Protein AF-0000000072270563 (afdb_homodimer)

Organism: Deinococcus radiodurans (strain ATCC 13939 / DSM 20539 / JCM 16871 / CCUG 27074 / LMG 4051 / NBRC 15346 / NCIMB 9279 / VKM B-1422 / R1) (NCBI:txid243230)

InterPro domains:
  IPR003777 XdhC- CoxI [PF02625] (24-86)
  IPR027051 XdhC Rossmann domain [PF13478] (177-319)
  IPR052698 Molybdenum Cofactor Utilization and Processing [PTHR30388] (13-334)

Foldseek 3Di:
DACQLVQLLVVLVVCVVVVLQPPQFKKKKFWCFWDDDQPQGGFIWIAGPPLDIGGDSDPPCLQSVVVNVVRVVCSVVVHKDKDKGAQADPVRVVVPRPGHTITIMIMHTDHSVPVQSVVVNVCLLVQFKWKWKAFDQQGDDIHIDGDDPPDDDWDWHWDDDHRRIIIITTGGGAQEEEEEDDDPLVQLLLVVCVVRTYAYEYKDQPVVCDDCVNRVSHSYYFYHHPPDAIDDDDDACRYEYEYPDPDLVNVLRVLVVCLVYNHQAAEYQDAPVVLVVSLVVNVVVPDDPVSSVRYDPPAFAPPPDDDSNVSSNRRVVVVCCRSVVHPPDDPVPDPPVDPDPPD/DACQLVQLLVVLVVCVVVVLQPALFKKKKFWCFWPDDQPQGGFIWIAGPPLDIGGDSDPPCLQSVVVNVVLVVCSVVVHKDKDKGAQADPVRVVVPRPDHTITIMIMHGGGSVPVQSVVVNVCLLVQFWWKWKAFDQQGDDIHIDGDDPPDDDWDWHWDDDHRRIIIITTGGGAQEEEEEDDDPLVQLLLVVCVVRTYAYEYKDQPVVCDDCVNRVSHSYYFYHHPPDAIDDDDDACRYEYEYPDPDLVNVLRVLVVCLVYNHQAAEYQDAPVVLVVSLVVNVVVPDDPVSSVRYDPVAFAPPPDDDSNVSSNRRVVVVCCRSVVHPPDDPVPDPPVDPDPPD

Nearest PDB structures (foldseek):
  2we8-assembly1_A-2  TM=6.459E-01  e=2.405E-20  Mycolicibacterium smegmatis MC2 155
  3on5-assembly1_A  TM=7.001E-01  e=2.405E-20  Halalkalibacterium halodurans
  2we8-assembly2_B-3  TM=6.460E-01  e=1.134E-19  Mycolicibacterium smegmatis MC2 155
  2we7-assembly2_B-2  TM=6.210E-01  e=6.029E-19  Mycolicibacterium smegmatis MC2 155
  3on5-assembly1_B  TM=6.889E-01  e=9.378E-18  Halalkalibacterium halodurans

pLDDT: mean 87.63, std 14.41, range [23.84, 98.81]

Secondary structure (DSSP, 8-state):
---HHHHHHHHHHHHHHTTTTSTT--EEEEEEEESS-GGGTT-EEEE-GGG-EEE-SSSS-TTHHHHHHHHHHHHHHT--EEEEEEEE-TTTTTTTB---EEEEEEEEE--TT-HHHHHHHHHHHTT--EEEEEETTTT---EEEEPPTT----EEEEE--GGG-EEEEEEPPPPEEEEE--STTHHHHHHHHHHTT-EEEEEES-GGG--TTT-TT-SEEEE--TTSPPP-----TTEEEEE---BHHHHHHHHHHHTTS--SEEEE---HHHHHHHHHHHHHTT--HHHHTTEESS-SB--S--SHHHHHHHHHHHHHHHHHT---SBGGG--TTS-----/---HHHHHHHHHHHHHHTTTT-TT--EEEEEEEESS-GGGTT-EEEE-GGG-EEE-SSSS-TTHHHHHHHHHHHHHHT--EEEEEEEE-TTTTTTTB---EEEEEEEEE--TT-HHHHHHHHHHHTT--EEEEEETTTT---EEEEPPTT----EEEEE--GGG-EEEEEEPPPPEEEEE--STTHHHHHHHHHHTT-EEEEEES-GGG--TTT-TT-SEEEE--TTSPPP-----TTEEEEE---BHHHHHHHHHHHTTS--SEEEE---HHHHHHHHHHHHHTT--HHHHTTEESS-SB--S--SHHHHHHHHHHHHHHHHHT---SBGGG--TTS-----

Radius of gyration: 26.5 Å; Cα contacts (8 Å, |Δi|>4): 1515; chains: 2; bounding box: 61×82×64 Å

Sequence (686 aa):
MDETLDDFLYTCAALSAEGADRAGELVLATLIDASGSGKALGRRAWFLPGGEIRGSVTLGGCADGKLRQVAEDVRRERRSQRVRVDLGSDEAYEFGMTCAGQAEVLLWPMSPADPVWQAAARRREAGEGMLLLTPLGRPGPTVLAPLPEGAGEQRVERVGSGEDEQLREVWPAPFRLLIVGSGPVARPLARLARTVGMRVALTDDHPERLTPERWPDVHTFYPVENGQELELPPLDERSAAVLLVHDYAHELSVLGRVLETPVPYIALLASRRRGGAVLRFLEDTGLDAAQLERVRTPAGLDLGMSSPAGIALSILSELVQVVQGGSAQPLAAHDWRRPAPTGMDETLDDFLYTCAALSAEGADRAGELVLATLIDASGSGKALGRRAWFLPGGEIRGSVTLGGCADGKLRQVAEDVRRERRSQRVRVDLGSDEAYEFGMTCAGQAEVLLWPMSPADPVWQAAARRREAGEGMLLLTPLGRPGPTVLAPLPEGAGEQRVERVGSGEDEQLREVWPAPFRLLIVGSGPVARPLARLARTVGMRVALTDDHPERLTPERWPDVHTFYPVENGQELELPPLDERSAAVLLVHDYAHELSVLGRVLETPVPYIALLASRRRGGAVLRFLEDTGLDAAQLERVRTPAGLDLGMSSPAGIALSILSELVQVVQGGSAQPLAAHDWRRPAPTG

Solvent-accessible surface area (backbone atoms only — not comparable to full-atom values): 35588 Å² total; per-residue (Å²): 107,59,35,64,65,57,53,50,43,50,48,24,51,50,39,37,72,69,53,61,42,58,84,61,52,26,23,38,36,32,24,69,40,51,56,75,70,62,83,52,46,67,26,42,23,39,39,40,76,93,64,48,67,52,70,47,53,51,74,55,55,81,52,48,68,63,50,46,54,52,41,52,50,22,37,74,67,66,41,65,50,78,44,79,43,74,40,26,47,76,64,34,46,77,72,41,41,60,43,61,35,45,33,31,35,40,36,36,56,40,51,53,66,35,66,56,52,52,52,50,45,52,35,50,74,71,53,40,31,32,30,41,39,30,37,58,42,52,73,53,74,64,42,75,43,83,40,63,85,91,51,71,70,70,42,56,44,71,43,74,55,68,66,60,17,24,42,39,34,39,40,44,45,56,30,32,37,39,34,34,28,81,38,69,37,38,59,47,30,33,46,51,40,40,58,35,23,33,42,30,33,43,24,35,42,54,44,90,69,69,41,64,88,80,34,77,48,51,74,44,79,31,65,23,56,71,87,47,77,78,56,76,74,95,64,36,75,57,24,33,41,38,36,52,50,51,42,40,70,58,50,52,55,49,49,60,58,52,68,73,40,62,41,76,40,37,31,37,59,38,55,59,69,56,35,50,50,55,52,48,51,45,41,75,72,67,47,53,68,75,62,54,67,54,51,35,40,21,46,21,27,29,31,51,52,83,42,44,34,35,43,21,50,18,34,51,50,36,48,43,13,63,77,51,65,30,81,43,43,51,44,48,70,53,65,72,86,54,72,73,78,81,120,109,60,36,64,66,58,52,51,43,50,49,24,52,51,40,36,72,71,56,61,39,57,78,52,52,25,24,38,36,31,23,69,40,52,56,74,70,61,83,52,46,66,25,42,23,39,39,39,77,95,64,48,68,52,71,48,53,50,74,55,54,81,52,47,66,63,49,47,54,52,38,50,50,21,39,74,67,65,40,65,48,78,44,79,44,74,41,27,48,76,64,35,45,76,74,39,41,60,44,59,34,45,33,30,34,38,36,36,53,40,44,54,66,36,66,56,52,54,51,49,44,52,35,50,74,70,53,39,32,32,29,40,40,31,40,57,42,52,74,54,75,62,42,75,44,82,40,62,85,92,52,71,69,70,42,53,44,73,42,76,56,67,67,61,16,24,42,38,34,39,39,42,45,56,31,32,37,36,35,33,29,82,38,69,38,38,58,46,31,32,46,53,41,39,59,36,22,34,40,28,34,42,24,36,40,54,45,90,68,69,41,63,88,78,33,77,48,50,74,42,80,32,64,24,57,72,88,46,77,79,55,75,76,95,65,37,75,54,24,33,40,38,36,51,50,50,40,42,70,58,51,52,54,49,49,61,56,52,66,73,39,63,42,78,40,37,32,36,58,38,53,58,69,56,35,48,50,55,52,50,52,46,41,76,71,68,48,54,69,74,62,55,67,55,50,34,38,21,46,20,27,28,31,52,52,82,42,44,34,36,42,20,50,17,33,50,50,37,48,43,12,63,77,50,65,29,81,43,42,52,43,48,70,53,66,68,86,55,72,73,78,83,120

Structure (mmCIF, N/CA/C/O backbone):
data_AF-0000000072270563-model_v1
#
loop_
_entity.id
_entity.type
_entity.pdbx_description
1 polymer 'Xanthine dehydrogenase accessory factor'
#
loop_
_atom_site.group_PDB
_atom_site.id
_atom_site.type_symbol
_atom_site.label_atom_id
_atom_site.label_alt_id
_atom_site.label_comp_id
_atom_site.label_asym_id
_atom_site.label_entity_id
_atom_site.label_seq_id
_atom_site.pdbx_PDB_ins_code
_atom_site.Cartn_x
_atom_site.Cartn_y
_atom_site.Cartn_z
_atom_site.occupancy
_atom_site.B_iso_or_equiv
_atom_site.auth_seq_id
_atom_site.auth_comp_id
_atom_site.auth_asym_id
_atom_site.auth_atom_id
_atom_site.pdbx_PDB_model_num
ATOM 1 N N . MET A 1 1 ? 10.758 8.766 5.023 1 89.19 1 MET A N 1
ATOM 2 C CA . MET A 1 1 ? 9.555 8.305 4.332 1 89.19 1 MET A CA 1
ATOM 3 C C . MET A 1 1 ? 8.352 9.172 4.68 1 89.19 1 MET A C 1
ATOM 5 O O . MET A 1 1 ? 7.746 9.008 5.738 1 89.19 1 MET A O 1
ATOM 9 N N . ASP A 1 2 ? 8.109 10.125 3.895 1 86.5 2 ASP A N 1
ATOM 10 C CA . ASP A 1 2 ? 7.051 11.117 4.078 1 86.5 2 ASP A CA 1
ATOM 11 C C . ASP A 1 2 ? 6.496 11.578 2.732 1 86.5 2 ASP A C 1
ATOM 13 O O . ASP A 1 2 ? 7.191 12.258 1.973 1 86.5 2 ASP A O 1
ATOM 17 N N . GLU A 1 3 ? 5.219 11.25 2.521 1 89.12 3 GLU A N 1
ATOM 18 C CA . GLU A 1 3 ? 4.609 11.523 1.222 1 89.12 3 GLU A CA 1
ATOM 19 C C . GLU A 1 3 ? 3.938 12.891 1.2 1 89.12 3 GLU A C 1
ATOM 21 O O . GLU A 1 3 ? 3.445 13.336 0.159 1 89.12 3 GLU A O 1
ATOM 26 N N . THR A 1 4 ? 3.914 13.609 2.254 1 89.81 4 THR A N 1
ATOM 27 C CA . THR A 1 4 ? 3.041 14.766 2.416 1 89.81 4 THR A CA 1
ATOM 28 C C . THR A 1 4 ? 3.424 15.875 1.438 1 89.81 4 THR A C 1
ATOM 30 O O . THR A 1 4 ? 2.555 16.5 0.831 1 89.81 4 THR A O 1
ATOM 33 N N . LEU A 1 5 ? 4.727 16.141 1.293 1 93.25 5 LEU A N 1
ATOM 34 C CA . LEU A 1 5 ? 5.156 17.156 0.331 1 93.25 5 LEU A CA 1
ATOM 35 C C . LEU A 1 5 ? 4.82 16.719 -1.094 1 93.25 5 LEU A C 1
ATOM 37 O O . LEU A 1 5 ? 4.336 17.531 -1.892 1 93.25 5 LEU A O 1
ATOM 41 N N . ASP A 1 6 ? 5.062 15.461 -1.412 1 93.25 6 ASP A N 1
ATOM 42 C CA . ASP A 1 6 ? 4.754 14.945 -2.742 1 93.25 6 ASP A CA 1
ATOM 43 C C . ASP A 1 6 ? 3.268 15.078 -3.053 1 93.25 6 ASP A C 1
ATOM 45 O O . ASP A 1 6 ? 2.891 15.469 -4.16 1 93.25 6 ASP A O 1
ATOM 49 N N . ASP A 1 7 ? 2.473 14.742 -2.109 1 93 7 ASP A N 1
ATOM 50 C CA . ASP A 1 7 ? 1.028 14.859 -2.277 1 93 7 ASP A CA 1
ATOM 51 C C . ASP A 1 7 ? 0.627 16.312 -2.537 1 93 7 ASP A C 1
ATOM 53 O O . ASP A 1 7 ? -0.235 16.578 -3.375 1 93 7 ASP A O 1
ATOM 57 N N . PHE A 1 8 ? 1.22 17.203 -1.789 1 94.94 8 PHE A N 1
ATOM 58 C CA . PHE A 1 8 ? 0.956 18.625 -1.984 1 94.94 8 PHE A CA 1
ATOM 59 C C . PHE A 1 8 ? 1.345 19.062 -3.393 1 94.94 8 PHE A C 1
ATOM 61 O O . PHE A 1 8 ? 0.573 19.734 -4.074 1 94.94 8 PHE A O 1
ATOM 68 N N . LEU A 1 9 ? 2.492 18.672 -3.818 1 96.38 9 LEU A N 1
ATOM 69 C CA . LEU A 1 9 ? 2.984 19.047 -5.137 1 96.38 9 LEU A CA 1
ATOM 70 C C . LEU A 1 9 ? 2.117 18.453 -6.238 1 96.38 9 LEU A C 1
ATOM 72 O O . LEU A 1 9 ? 1.878 19.094 -7.262 1 96.38 9 LEU A O 1
ATOM 76 N N . TYR A 1 10 ? 1.701 17.266 -6.051 1 92.69 10 TYR A N 1
ATOM 77 C CA . TYR A 1 10 ? 0.764 16.641 -6.984 1 92.69 10 TYR A CA 1
ATOM 78 C C . TYR A 1 10 ? -0.525 17.453 -7.074 1 92.69 10 TYR A C 1
ATOM 80 O O . TYR A 1 10 ? -1.062 17.656 -8.164 1 92.69 10 TYR A O 1
ATOM 88 N N . THR A 1 11 ? -1.03 17.906 -5.949 1 93.06 11 THR A N 1
ATOM 89 C CA . THR A 1 11 ? -2.238 18.734 -5.914 1 93.06 11 THR A CA 1
ATOM 90 C C . THR A 1 11 ? -2.025 20.031 -6.664 1 93.06 11 THR A C 1
ATOM 92 O O . THR A 1 11 ? -2.924 20.516 -7.367 1 93.06 11 THR A O 1
ATOM 95 N N . CYS A 1 12 ? -0.86 20.625 -6.484 1 94.75 12 CYS A N 1
ATOM 96 C CA . CYS A 1 12 ? -0.529 21.828 -7.242 1 94.75 12 CYS A CA 1
ATOM 97 C C . CYS A 1 12 ? -0.659 21.578 -8.742 1 94.75 12 CYS A C 1
ATOM 99 O O . CYS A 1 12 ? -1.31 22.344 -9.453 1 94.75 12 CYS A O 1
ATOM 101 N N . ALA A 1 13 ? -0.098 20.484 -9.156 1 93.12 13 ALA A N 1
ATOM 102 C CA . ALA A 1 13 ? -0.117 20.156 -10.578 1 93.12 13 ALA A CA 1
ATOM 103 C C . ALA A 1 13 ? -1.541 19.891 -11.062 1 93.12 13 ALA A C 1
ATOM 105 O O . ALA A 1 13 ? -1.924 20.344 -12.141 1 93.12 13 ALA A O 1
ATOM 106 N N . ALA A 1 14 ? -2.27 19.172 -10.297 1 90 14 ALA A N 1
ATOM 107 C CA . ALA A 1 14 ? -3.646 18.859 -10.656 1 90 14 ALA A CA 1
ATOM 108 C C . ALA A 1 14 ? -4.488 20.125 -10.789 1 90 14 ALA A C 1
ATOM 110 O O . ALA A 1 14 ? -5.246 20.266 -11.75 1 90 14 ALA A O 1
ATOM 111 N N . LEU A 1 15 ? -4.363 20.984 -9.828 1 91.62 15 LEU A N 1
ATOM 112 C CA . LEU A 1 15 ? -5.117 22.25 -9.844 1 91.62 15 LEU A CA 1
ATOM 113 C C . LEU A 1 15 ? -4.73 23.094 -11.047 1 91.62 15 LEU A C 1
ATOM 115 O O . LEU A 1 15 ? -5.594 23.719 -11.672 1 91.62 15 LEU A O 1
ATOM 119 N N . SER A 1 16 ? -3.488 23.109 -11.297 1 90.25 16 SER A N 1
ATOM 120 C CA . SER A 1 16 ? -3.021 23.844 -12.461 1 90.25 16 SER A CA 1
ATOM 121 C C . SER A 1 16 ? -3.6 23.266 -13.75 1 90.25 16 SER A C 1
ATOM 123 O O . SER A 1 16 ? -4.027 24.016 -14.633 1 90.25 16 SER A O 1
ATOM 125 N N . ALA A 1 17 ? -3.631 21.984 -13.844 1 87.62 17 ALA A N 1
ATOM 126 C CA . ALA A 1 17 ? -4.148 21.312 -15.031 1 87.62 17 ALA A CA 1
ATOM 127 C C . ALA A 1 17 ? -5.645 21.562 -15.195 1 87.62 17 ALA A C 1
ATOM 129 O O . ALA A 1 17 ? -6.152 21.594 -16.312 1 87.62 17 ALA A O 1
ATOM 130 N N . GLU A 1 18 ? -6.289 21.688 -14.078 1 85.5 18 GLU A N 1
ATOM 131 C CA . GLU A 1 18 ? -7.727 21.938 -14.078 1 85.5 18 GLU A CA 1
ATOM 132 C C . GLU A 1 18 ? -8.016 23.406 -14.414 1 85.5 18 GLU A C 1
ATOM 134 O O . GLU A 1 18 ? -9.18 23.781 -14.578 1 85.5 18 GLU A O 1
ATOM 139 N N . GLY A 1 19 ? -7.055 24.203 -14.602 1 81.12 19 GLY A N 1
ATOM 140 C CA . GLY A 1 19 ? -7.219 25.609 -14.898 1 81.12 19 GLY A CA 1
ATOM 141 C C . GLY A 1 19 ? -7.594 26.438 -13.68 1 81.12 19 GLY A C 1
ATOM 142 O O . GLY A 1 19 ? -8.18 27.516 -13.812 1 81.12 19 GLY A O 1
ATOM 143 N N . ALA A 1 20 ? -7.496 25.781 -12.617 1 70.44 20 ALA A N 1
ATOM 144 C CA . ALA A 1 20 ? -7.863 26.484 -11.383 1 70.44 20 ALA A CA 1
ATOM 145 C C . ALA A 1 20 ? -6.891 27.625 -11.094 1 70.44 20 ALA A C 1
ATOM 147 O O . ALA A 1 20 ? -7.059 28.344 -10.109 1 70.44 20 ALA A O 1
ATOM 148 N N . ASP A 1 21 ? -5.879 27.734 -12 1 65.44 21 ASP A N 1
ATOM 149 C CA . ASP A 1 21 ? -4.832 28.734 -11.781 1 65.44 21 ASP A CA 1
ATOM 150 C C . ASP A 1 21 ? -5.32 30.125 -12.156 1 65.44 21 ASP A C 1
ATOM 152 O O . ASP A 1 21 ? -4.547 31.078 -12.141 1 65.44 21 ASP A O 1
ATOM 156 N N . ARG A 1 22 ? -6.613 30.172 -12.758 1 57.06 22 ARG A N 1
ATOM 157 C CA . ARG A 1 22 ? -6.887 31.562 -13.109 1 57.06 22 ARG A CA 1
ATOM 158 C C . ARG A 1 22 ? -6.562 32.5 -11.945 1 57.06 22 ARG A C 1
ATOM 160 O O . ARG A 1 22 ? -6.75 32.125 -10.781 1 57.06 22 ARG A O 1
ATOM 167 N N . ALA A 1 23 ? -5.809 33.5 -12.156 1 54.72 23 ALA A N 1
ATOM 168 C CA . ALA A 1 23 ? -5 34.5 -11.445 1 54.72 23 ALA A CA 1
ATOM 169 C C . ALA A 1 23 ? -5.738 35.031 -10.219 1 54.72 23 ALA A C 1
ATOM 171 O O . ALA A 1 23 ? -6.793 35.656 -10.344 1 54.72 23 ALA A O 1
ATOM 172 N N . GLY A 1 24 ? -5.312 34.562 -9.039 1 61.06 24 GLY A N 1
ATOM 173 C CA . GLY A 1 24 ? -5.418 35.312 -7.797 1 61.06 24 GLY A CA 1
ATOM 174 C C . GLY A 1 24 ? -6.582 34.875 -6.93 1 61.06 24 GLY A C 1
ATOM 175 O O . GLY A 1 24 ? -6.871 35.469 -5.906 1 61.06 24 GLY A O 1
ATOM 176 N N . GLU A 1 25 ? -7.039 33.531 -7.414 1 84 25 GLU A N 1
ATOM 177 C CA . GLU A 1 25 ? -8.273 33.25 -6.68 1 84 25 GLU A CA 1
ATOM 178 C C . GLU A 1 25 ? -8.047 32.188 -5.625 1 84 25 GLU A C 1
ATOM 180 O O . GLU A 1 25 ? -8.859 32.031 -4.711 1 84 25 GLU A O 1
ATOM 185 N N . LEU A 1 26 ? -6.926 31.531 -5.617 1 93.25 26 LEU A N 1
ATOM 186 C CA . LEU A 1 26 ? -6.715 30.484 -4.633 1 93.25 26 LEU A CA 1
ATOM 187 C C . LEU A 1 26 ? -5.898 30.984 -3.451 1 93.25 26 LEU A C 1
ATOM 189 O O . LEU A 1 26 ? -5.172 31.984 -3.576 1 93.25 26 LEU A O 1
ATOM 193 N N . VAL A 1 27 ? -6.129 30.406 -2.34 1 95.19 27 VAL A N 1
ATOM 194 C CA . VAL A 1 27 ? -5.422 30.734 -1.106 1 95.19 27 VAL A CA 1
ATOM 195 C C . VAL A 1 27 ? -4.738 29.484 -0.551 1 95.19 27 VAL A C 1
ATOM 197 O O . VAL A 1 27 ? -5.367 28.438 -0.427 1 95.19 27 VAL A O 1
ATOM 200 N N . LEU A 1 28 ? -3.416 29.578 -0.289 1 95.62 28 LEU A N 1
ATOM 201 C CA . LEU A 1 28 ? -2.664 28.484 0.33 1 95.62 28 LEU A CA 1
ATOM 202 C C . LEU A 1 28 ? -2.623 28.656 1.846 1 95.62 28 LEU A C 1
ATOM 204 O O . LEU A 1 28 ? -2.223 29.703 2.352 1 95.62 28 LEU A O 1
ATOM 208 N N . ALA A 1 29 ? -3.104 27.656 2.531 1 95.12 29 ALA A N 1
ATOM 209 C CA . ALA A 1 29 ? -2.975 27.609 3.986 1 95.12 29 ALA A CA 1
ATOM 210 C C . ALA A 1 29 ? -1.817 26.703 4.406 1 95.12 29 ALA A C 1
ATOM 212 O O . ALA A 1 29 ? -1.667 25.594 3.885 1 95.12 29 ALA A O 1
ATOM 213 N N . THR A 1 30 ? -0.98 27.141 5.309 1 94.69 30 THR A N 1
ATOM 214 C CA . THR A 1 30 ? 0.159 26.391 5.824 1 94.69 30 THR A CA 1
ATOM 215 C C . THR A 1 30 ? 0.154 26.375 7.352 1 94.69 30 THR A C 1
ATOM 217 O O . THR A 1 30 ? 0.065 27.422 7.984 1 94.69 30 THR A O 1
ATOM 220 N N . LEU A 1 31 ? 0.234 25.188 7.895 1 92.19 31 LEU A N 1
ATOM 221 C CA . LEU A 1 31 ? 0.355 25.062 9.344 1 92.19 31 LEU A CA 1
ATOM 222 C C . LEU A 1 31 ? 1.741 25.5 9.812 1 92.19 31 LEU A C 1
ATOM 224 O O . LEU A 1 31 ? 2.74 24.859 9.492 1 92.19 31 LEU A O 1
ATOM 228 N N . ILE A 1 32 ? 1.801 26.531 10.672 1 92.5 32 ILE A N 1
ATOM 229 C CA . ILE A 1 32 ? 3.107 27.109 10.977 1 92.5 32 ILE A CA 1
ATOM 230 C C . ILE A 1 32 ? 3.398 26.969 12.469 1 92.5 32 ILE A C 1
ATOM 232 O O . ILE A 1 32 ? 4.527 27.203 12.914 1 92.5 32 ILE A O 1
ATOM 236 N N . ASP A 1 33 ? 2.385 26.609 13.234 1 87.94 33 ASP A N 1
ATOM 237 C CA . ASP A 1 33 ? 2.572 26.328 14.648 1 87.94 33 ASP A CA 1
ATOM 238 C C . ASP A 1 33 ? 1.504 25.359 15.164 1 87.94 33 ASP A C 1
ATOM 240 O O . ASP A 1 33 ? 0.349 25.422 14.734 1 87.94 33 ASP A O 1
ATOM 244 N N . ALA A 1 34 ? 1.865 24.422 15.984 1 79.81 34 ALA A N 1
ATOM 245 C CA . ALA A 1 34 ? 0.907 23.516 16.609 1 79.81 34 ALA A CA 1
ATOM 246 C C . ALA A 1 34 ? 1.335 23.156 18.031 1 79.81 34 ALA A C 1
ATOM 248 O O . ALA A 1 34 ? 2.521 22.938 18.281 1 79.81 34 ALA A O 1
ATOM 249 N N . SER A 1 35 ? 0.381 23.484 18.906 1 67 35 SER A N 1
ATOM 250 C CA . SER A 1 35 ? 0.627 23.078 20.297 1 67 35 SER A CA 1
ATOM 251 C C . SER A 1 35 ? 0.621 21.562 20.438 1 67 35 SER A C 1
ATOM 253 O O . SER A 1 35 ? -0.199 20.875 19.828 1 67 35 SER A O 1
ATOM 255 N N . GLY A 1 36 ? 1.772 20.938 20.875 1 54.56 36 GLY A N 1
ATOM 256 C CA . GLY A 1 36 ? 1.939 19.516 21.109 1 54.56 36 GLY A CA 1
ATOM 257 C C . GLY A 1 36 ? 2.861 18.844 20.109 1 54.56 36 GLY A C 1
ATOM 258 O O . GLY A 1 36 ? 3.947 19.359 19.828 1 54.56 36 GLY A O 1
ATOM 259 N N . SER A 1 37 ? 2.041 18.047 19.141 1 52.41 37 SER A N 1
ATOM 260 C CA . SER A 1 37 ? 2.898 17.172 18.344 1 52.41 37 SER A CA 1
ATOM 261 C C . SER A 1 37 ? 3.508 17.922 17.156 1 52.41 37 SER A C 1
ATOM 263 O O . SER A 1 37 ? 2.785 18.469 16.328 1 52.41 37 SER A O 1
ATOM 265 N N . GLY A 1 38 ? 4.656 18.578 17.281 1 53.47 38 GLY A N 1
ATOM 266 C CA . GLY A 1 38 ? 5.496 19.203 16.266 1 53.47 38 GLY A CA 1
ATOM 267 C C . GLY A 1 38 ? 5.441 18.5 14.922 1 53.47 38 GLY A C 1
ATOM 268 O O . GLY A 1 38 ? 5.906 19.031 13.922 1 53.47 38 GLY A O 1
ATOM 269 N N . LYS A 1 39 ? 4.82 17.359 14.867 1 59 39 LYS A N 1
ATOM 270 C CA . LYS A 1 39 ? 4.988 16.516 13.695 1 59 39 LYS A CA 1
ATOM 271 C C . LYS A 1 39 ? 4.074 16.953 12.555 1 59 39 LYS A C 1
ATOM 273 O O . LYS A 1 39 ? 4.258 16.547 11.406 1 59 39 LYS A O 1
ATOM 278 N N . ALA A 1 40 ? 3.338 18 12.781 1 72.56 40 ALA A N 1
ATOM 279 C CA . ALA A 1 40 ? 2.365 18.344 11.75 1 72.56 40 ALA A CA 1
ATOM 280 C C . ALA A 1 40 ? 2.744 19.641 11.047 1 72.56 40 ALA A C 1
ATOM 282 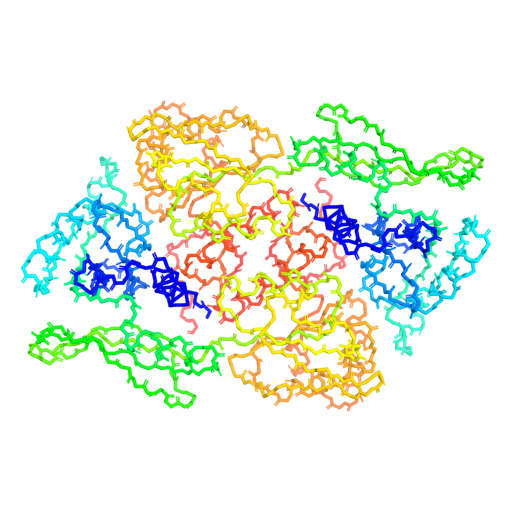O O . ALA A 1 40 ? 2.178 19.984 10.008 1 72.56 40 ALA A O 1
ATOM 283 N N . LEU A 1 41 ? 3.797 20.281 11.414 1 86.25 41 LEU A N 1
ATOM 284 C CA . LEU A 1 41 ? 4.133 21.578 10.82 1 86.25 41 LEU A CA 1
ATOM 285 C C . LEU A 1 41 ? 4.43 21.422 9.328 1 86.25 41 LEU A C 1
ATOM 287 O O . LEU A 1 41 ? 5.035 20.438 8.914 1 86.25 41 LEU A O 1
ATOM 291 N N . GLY A 1 42 ? 3.965 22.422 8.57 1 90.31 42 GLY A N 1
ATOM 292 C CA . GLY A 1 42 ? 4.246 22.422 7.145 1 90.31 42 GLY A CA 1
ATOM 293 C C . GLY A 1 42 ? 3.129 21.828 6.312 1 90.31 42 GLY A C 1
ATOM 294 O O . GLY A 1 42 ? 3.145 21.922 5.082 1 90.31 42 GLY A O 1
ATOM 295 N N . ARG A 1 43 ? 2.18 21.25 6.941 1 89.69 43 ARG A N 1
ATOM 296 C CA . ARG A 1 43 ? 1.031 20.734 6.199 1 89.69 43 ARG A CA 1
ATOM 297 C C . ARG A 1 43 ? 0.301 21.859 5.48 1 89.69 43 ARG A C 1
ATOM 299 O O . ARG A 1 43 ? 0.166 22.969 6.016 1 89.69 43 ARG A O 1
ATOM 306 N N . ARG A 1 44 ? -0.241 21.531 4.312 1 93.88 44 ARG A N 1
ATOM 307 C CA . ARG A 1 44 ? -0.8 22.578 3.459 1 93.88 44 ARG A CA 1
ATOM 308 C C . ARG A 1 44 ? -2.127 22.141 2.85 1 93.88 44 ARG A C 1
ATOM 310 O O . ARG A 1 44 ? -2.344 20.938 2.621 1 93.88 44 ARG A O 1
ATOM 317 N N . ALA A 1 45 ? -2.922 23.125 2.561 1 93.12 45 ALA A N 1
ATOM 318 C CA . ALA A 1 45 ? -4.172 22.922 1.83 1 93.12 45 ALA A CA 1
ATOM 319 C C . ALA A 1 45 ? -4.496 24.141 0.963 1 93.12 45 ALA A C 1
ATOM 321 O O . ALA A 1 45 ? -4.176 25.266 1.326 1 93.12 45 ALA A O 1
ATOM 322 N N . TRP A 1 46 ? -5.117 23.891 -0.151 1 94.19 46 TRP A N 1
ATOM 323 C CA . TRP A 1 46 ? -5.617 24.953 -1.027 1 94.19 46 TRP A CA 1
ATOM 324 C C . TRP A 1 46 ? -7.086 25.25 -0.744 1 94.19 46 TRP A C 1
ATOM 326 O O . TRP A 1 46 ? -7.906 24.328 -0.667 1 94.19 46 TRP A O 1
ATOM 336 N N . PHE A 1 47 ? -7.355 26.453 -0.58 1 93.81 47 PHE A N 1
ATOM 337 C CA . PHE A 1 47 ? -8.734 26.922 -0.47 1 93.81 47 PHE A CA 1
ATOM 338 C C . PHE A 1 47 ? -9.188 27.578 -1.771 1 93.81 47 PHE A C 1
ATOM 340 O O . PHE A 1 47 ? -8.648 28.609 -2.18 1 93.81 47 PHE A O 1
ATOM 347 N N . LEU A 1 48 ? -10.133 26.953 -2.367 1 91.62 48 LEU A N 1
ATOM 348 C CA . LEU A 1 48 ? -10.656 27.406 -3.65 1 91.62 48 LEU A CA 1
ATOM 349 C C . LEU A 1 48 ? -11.891 28.297 -3.453 1 91.62 48 LEU A C 1
ATOM 351 O O . LEU A 1 48 ? -12.5 28.281 -2.381 1 91.62 48 LEU A O 1
ATOM 355 N N . PRO A 1 49 ? -12.172 29.031 -4.574 1 89.19 49 PRO A N 1
ATOM 356 C CA . PRO A 1 49 ? -13.438 29.766 -4.496 1 89.19 49 PRO A CA 1
ATOM 357 C C . PRO A 1 49 ? -14.633 28.828 -4.277 1 89.19 49 PRO A C 1
ATOM 359 O O . PRO A 1 49 ? -14.648 27.703 -4.773 1 89.19 49 PRO A O 1
ATOM 362 N N . GLY A 1 50 ? -15.617 29.312 -3.484 1 83.62 50 GLY A N 1
ATOM 363 C CA . GLY A 1 50 ? -16.797 28.484 -3.227 1 83.62 50 GLY A CA 1
ATOM 364 C C . GLY A 1 50 ? -16.625 27.578 -2.025 1 83.62 50 GLY A C 1
ATOM 365 O O . GLY A 1 50 ? -17.562 26.859 -1.656 1 83.62 50 GLY A O 1
ATOM 366 N N . GLY A 1 51 ? -15.43 27.578 -1.511 1 85.25 51 GLY A N 1
ATOM 367 C CA . GLY A 1 51 ? -15.258 26.906 -0.232 1 85.25 51 GLY A CA 1
ATOM 368 C C . GLY A 1 51 ? -14.633 25.531 -0.357 1 85.25 51 GLY A C 1
ATOM 369 O O . GLY A 1 51 ? -14.406 24.859 0.647 1 85.25 51 GLY A O 1
ATOM 370 N N . GLU A 1 52 ? -14.328 25.125 -1.482 1 86.44 52 GLU A N 1
ATOM 371 C CA . GLU A 1 52 ? -13.68 23.828 -1.658 1 86.44 52 GLU A CA 1
ATOM 372 C C . GLU A 1 52 ? -12.258 23.844 -1.114 1 86.44 52 GLU A C 1
ATOM 374 O O . GLU A 1 52 ? -11.523 24.812 -1.314 1 86.44 52 GLU A O 1
ATOM 379 N N . ILE A 1 53 ? -11.93 22.766 -0.393 1 90.12 53 ILE A N 1
ATOM 380 C CA . ILE A 1 53 ? -10.586 22.625 0.165 1 90.12 53 ILE A CA 1
ATOM 381 C C . ILE A 1 53 ? -9.891 21.422 -0.459 1 90.12 53 ILE A C 1
ATOM 383 O O . ILE A 1 53 ? -10.477 20.344 -0.563 1 90.12 53 ILE A O 1
ATOM 387 N N . ARG A 1 54 ? -8.68 21.594 -1.01 1 90.44 54 ARG A N 1
ATOM 388 C CA . ARG A 1 54 ? -7.828 20.516 -1.481 1 90.44 54 ARG A CA 1
ATOM 389 C C . ARG A 1 54 ? -6.582 20.375 -0.614 1 90.44 54 ARG A C 1
ATOM 391 O O . ARG A 1 54 ? -5.742 21.281 -0.587 1 90.44 54 ARG A O 1
ATOM 398 N N . GLY A 1 55 ? -6.48 19.219 0.036 1 89 55 GLY A N 1
ATOM 399 C CA . GLY A 1 55 ? -5.465 19.031 1.06 1 89 55 GLY A CA 1
ATOM 400 C C . GLY A 1 55 ? -6.004 19.203 2.469 1 89 55 GLY A C 1
ATOM 401 O O . GLY A 1 55 ? -7.215 19.312 2.668 1 89 55 GLY A O 1
ATOM 402 N N . SER A 1 56 ? -5.051 19.109 3.467 1 84.12 56 SER A N 1
ATOM 403 C CA . SER A 1 56 ? -5.469 19.25 4.855 1 84.12 56 SER A CA 1
ATOM 404 C C . SER A 1 56 ? -4.352 19.844 5.711 1 84.12 56 SER A C 1
ATOM 406 O O . SER A 1 56 ? -3.227 19.344 5.711 1 84.12 56 SER A O 1
ATOM 408 N N . VAL A 1 57 ? -4.785 20.875 6.402 1 85.06 57 VAL A N 1
ATOM 409 C CA . VAL A 1 57 ? -3.834 21.516 7.309 1 85.06 57 VAL A CA 1
ATOM 410 C C . VAL A 1 57 ? -3.766 20.719 8.617 1 85.06 57 VAL A C 1
ATOM 412 O O . VAL A 1 57 ? -2.703 20.625 9.234 1 85.06 57 VAL A O 1
ATOM 415 N N . THR A 1 58 ? -4.938 20.203 8.945 1 75 58 THR A N 1
ATOM 416 C CA . THR A 1 58 ? -5.02 19.375 10.141 1 75 58 THR A CA 1
ATOM 417 C C . THR A 1 58 ? -5.566 18 9.812 1 75 58 THR A C 1
ATOM 419 O O . THR A 1 58 ? -6.152 17.797 8.742 1 75 58 THR A O 1
ATOM 422 N N . LEU A 1 59 ? -5.352 16.953 10.617 1 67.12 59 LEU A N 1
ATOM 423 C CA . LEU A 1 59 ? -5.789 15.586 10.359 1 67.12 59 LEU A CA 1
ATOM 424 C C . LEU A 1 59 ? -7.301 15.469 10.484 1 67.12 59 LEU A C 1
ATOM 426 O O . LEU A 1 59 ? -7.918 14.617 9.836 1 67.12 59 LEU A O 1
ATOM 430 N N . GLY A 1 60 ? -8.008 16.406 11.18 1 64.38 60 GLY A N 1
ATOM 431 C CA . GLY A 1 60 ? -9.43 16.219 11.438 1 64.38 60 GLY A CA 1
ATOM 432 C C . GLY A 1 60 ? -10.297 17.297 10.82 1 64.38 60 GLY A C 1
ATOM 433 O O . GLY A 1 60 ? -11.523 17.234 10.906 1 64.38 60 GLY A O 1
ATOM 434 N N . GLY A 1 61 ? -9.797 18.172 10.125 1 62.53 61 GLY A N 1
ATOM 435 C CA . GLY A 1 61 ? -10.562 19.219 9.461 1 62.53 61 GLY A CA 1
ATOM 436 C C . GLY A 1 61 ? -11.336 20.109 10.422 1 62.53 61 GLY A C 1
ATOM 437 O O . GLY A 1 61 ? -12.18 20.891 10 1 62.53 61 GLY A O 1
ATOM 438 N N . CYS A 1 62 ? -11.133 20 11.711 1 65.62 62 CYS A N 1
ATOM 439 C CA . CYS A 1 62 ? -11.898 20.688 12.75 1 65.62 62 CYS A CA 1
ATOM 440 C C . CYS A 1 62 ? -11.82 22.203 12.57 1 65.62 62 CYS A C 1
ATOM 442 O O . CYS A 1 62 ? -12.734 22.922 12.984 1 65.62 62 CYS A O 1
ATOM 444 N N . ALA A 1 63 ? -10.891 22.641 11.906 1 74.62 63 ALA A N 1
ATOM 445 C CA . ALA A 1 63 ? -10.656 24.078 11.805 1 74.62 63 ALA A CA 1
ATOM 446 C C . ALA A 1 63 ? -11.047 24.609 10.422 1 74.62 63 ALA A C 1
ATOM 448 O O . ALA A 1 63 ? -10.93 25.797 10.148 1 74.62 63 ALA A O 1
ATOM 449 N N . ASP A 1 64 ? -11.656 23.797 9.578 1 81.62 64 ASP A N 1
ATOM 450 C CA . ASP A 1 64 ? -11.859 24.141 8.172 1 81.62 64 ASP A CA 1
ATOM 451 C C . ASP A 1 64 ? -12.852 25.297 8.023 1 81.62 64 ASP A C 1
ATOM 453 O O . ASP A 1 64 ? -12.703 26.141 7.145 1 81.62 64 ASP A O 1
ATOM 457 N N . GLY A 1 65 ? -13.852 25.297 8.922 1 82.94 65 GLY A N 1
ATOM 458 C CA . GLY A 1 65 ? -14.828 26.375 8.828 1 82.94 65 GLY A CA 1
ATOM 459 C C . GLY A 1 65 ? -14.227 27.75 8.984 1 82.94 65 GLY A C 1
ATOM 460 O O . GLY A 1 65 ? -14.422 28.625 8.133 1 82.94 65 GLY A O 1
ATOM 461 N N . LYS A 1 66 ? -13.508 27.875 10.047 1 86.56 66 LYS A N 1
ATOM 462 C CA . LYS A 1 66 ? -12.844 29.156 10.297 1 86.56 66 LYS A CA 1
ATOM 463 C C . LYS A 1 66 ? -11.852 29.484 9.195 1 86.56 66 LYS A C 1
ATOM 465 O O . LYS A 1 66 ? -11.789 30.625 8.719 1 86.56 66 LYS A O 1
ATOM 470 N N . LEU A 1 67 ? -11.148 28.578 8.742 1 91.56 67 LEU A N 1
ATOM 471 C CA . LEU A 1 67 ? -10.133 28.781 7.723 1 91.56 67 LEU A CA 1
ATOM 472 C C . LEU A 1 67 ? -10.773 29.172 6.391 1 91.56 67 LEU A C 1
ATOM 474 O O . LEU A 1 67 ? -10.211 29.953 5.629 1 91.56 67 LEU A O 1
ATOM 478 N N . ARG A 1 68 ? -11.953 28.672 6.125 1 92.38 68 ARG A N 1
ATOM 479 C CA . ARG A 1 68 ? -12.688 29.047 4.918 1 92.38 68 ARG A CA 1
ATOM 480 C C . ARG A 1 68 ? -13.031 30.531 4.918 1 92.38 68 ARG A C 1
ATOM 482 O O . ARG A 1 68 ? -12.875 31.203 3.904 1 92.38 68 ARG A O 1
ATOM 489 N N . GLN A 1 69 ? -13.469 30.922 6.051 1 93.19 69 GLN A N 1
ATOM 490 C CA . GLN A 1 69 ? -13.836 32.312 6.172 1 93.19 69 GLN A CA 1
ATOM 491 C C . GLN A 1 69 ? -12.625 33.219 5.996 1 93.19 69 GLN A C 1
ATOM 493 O O . GLN A 1 69 ? -12.68 34.219 5.258 1 93.19 69 GLN A O 1
ATOM 498 N N . VAL A 1 70 ? -11.602 32.875 6.645 1 94.75 70 VAL A N 1
ATOM 499 C CA . VAL A 1 70 ? -10.383 33.688 6.562 1 94.75 70 VAL A CA 1
ATOM 500 C C . VAL A 1 70 ? -9.844 33.656 5.137 1 94.75 70 VAL A C 1
ATOM 502 O O . VAL A 1 70 ? -9.352 34.688 4.637 1 94.75 70 VAL A O 1
ATOM 505 N N . ALA A 1 71 ? -9.953 32.562 4.473 1 95.19 71 ALA A N 1
ATOM 506 C CA . ALA A 1 71 ? -9.477 32.438 3.096 1 95.19 71 ALA A CA 1
ATOM 507 C C . ALA A 1 71 ? -10.219 33.406 2.172 1 95.19 71 ALA A C 1
ATOM 509 O O . ALA A 1 71 ? -9.625 33.969 1.259 1 95.19 71 ALA A O 1
ATOM 510 N N . GLU A 1 72 ? -11.469 33.562 2.4 1 94.31 72 GLU A N 1
ATOM 511 C CA . GLU A 1 72 ? -12.25 34.531 1.602 1 94.31 72 GLU A CA 1
ATOM 512 C C . GLU A 1 72 ? -11.75 35.938 1.796 1 94.31 72 GLU A C 1
ATOM 514 O O . GLU A 1 72 ? -11.641 36.719 0.832 1 94.31 72 GLU A O 1
ATOM 519 N N . ASP A 1 73 ? -11.477 36.25 3.014 1 95.06 73 ASP A N 1
ATOM 520 C CA . ASP A 1 73 ? -10.938 37.562 3.305 1 95.06 73 ASP A CA 1
ATOM 521 C C . ASP A 1 73 ? -9.586 37.781 2.613 1 95.06 73 ASP A C 1
ATOM 523 O O . ASP A 1 73 ? -9.359 38.812 2.004 1 95.06 73 ASP A O 1
ATOM 527 N N . VAL A 1 74 ? -8.758 36.812 2.748 1 95.06 74 VAL A N 1
ATOM 528 C CA . VAL A 1 74 ? -7.426 36.844 2.15 1 95.06 74 VAL A CA 1
ATOM 529 C C . VAL A 1 74 ? -7.543 37 0.635 1 95.06 74 VAL A C 1
ATOM 531 O O . VAL A 1 74 ? -6.797 37.781 0.019 1 95.06 74 VAL A O 1
ATOM 534 N N . ARG A 1 75 ? -8.445 36.25 0.087 1 92.62 75 ARG A N 1
ATOM 535 C CA . ARG A 1 75 ? -8.68 36.312 -1.352 1 92.62 75 ARG A CA 1
ATOM 536 C C . ARG A 1 75 ? -9.133 37.719 -1.765 1 92.62 75 ARG A C 1
ATOM 538 O O . ARG A 1 75 ? -8.609 38.281 -2.729 1 92.62 75 ARG A O 1
ATOM 545 N N . ARG A 1 76 ? -10.047 38.281 -1.101 1 91.69 76 ARG A N 1
ATOM 546 C CA . ARG A 1 76 ? -10.617 39.594 -1.396 1 91.69 76 ARG A CA 1
ATOM 547 C C . ARG A 1 76 ? -9.57 40.719 -1.237 1 91.69 76 ARG A C 1
ATOM 549 O O . ARG A 1 76 ? -9.453 41.594 -2.094 1 91.69 76 ARG A O 1
ATOM 556 N N . GLU A 1 77 ? -8.836 40.625 -0.196 1 93.38 77 GLU A N 1
ATOM 557 C CA . GLU A 1 77 ? -7.895 41.688 0.142 1 93.38 77 GLU A CA 1
ATOM 558 C C . GLU A 1 77 ? -6.555 41.469 -0.556 1 93.38 77 GLU A C 1
ATOM 560 O O . GLU A 1 77 ? -5.723 42.406 -0.6 1 93.38 77 GLU A O 1
ATOM 565 N N . ARG A 1 78 ? -6.359 40.281 -1.007 1 90.75 78 ARG A N 1
ATOM 566 C CA . ARG A 1 78 ? -5.113 39.906 -1.665 1 90.75 78 ARG A CA 1
ATOM 567 C C . ARG A 1 78 ? -3.918 40.156 -0.748 1 90.75 78 ARG A C 1
ATOM 569 O O . ARG A 1 78 ? -2.881 40.656 -1.185 1 90.75 78 ARG A O 1
ATOM 576 N N . ARG A 1 79 ? -4.16 39.875 0.521 1 92.31 79 ARG A N 1
ATOM 577 C CA . ARG A 1 79 ? -3.127 40 1.543 1 92.31 79 ARG A CA 1
ATOM 578 C C . ARG A 1 79 ? -3.111 38.781 2.449 1 92.31 79 ARG A C 1
ATOM 580 O O . ARG A 1 79 ? -4.168 38.25 2.812 1 92.31 79 ARG A O 1
ATOM 587 N N . SER A 1 80 ? -1.95 38.375 2.879 1 94.75 80 SER A N 1
ATOM 588 C CA . SER A 1 80 ? -1.809 37.219 3.74 1 94.75 80 SER A CA 1
ATOM 589 C C . SER A 1 80 ? -2.307 37.5 5.152 1 94.75 80 SER A C 1
ATOM 591 O O . SER A 1 80 ? -2.354 38.656 5.574 1 94.75 80 SER A O 1
ATOM 593 N N . GLN A 1 81 ? -2.643 36.438 5.832 1 95.44 81 GLN A N 1
ATOM 594 C CA . GLN A 1 81 ? -3.076 36.5 7.223 1 95.44 81 GLN A CA 1
ATOM 595 C C . GLN A 1 81 ? -2.59 35.312 8.023 1 95.44 81 GLN A C 1
ATOM 597 O O . GLN A 1 81 ? -2.588 34.188 7.523 1 95.44 81 GLN A O 1
ATOM 602 N N . ARG A 1 82 ? -2.172 35.594 9.266 1 94.56 82 ARG A N 1
ATOM 603 C CA . ARG A 1 82 ? -1.921 34.531 10.258 1 94.56 82 ARG A CA 1
ATOM 604 C C . ARG A 1 82 ? -3.105 34.406 11.203 1 94.56 82 ARG A C 1
ATOM 606 O O . ARG A 1 82 ? -3.602 35.375 11.75 1 94.56 82 ARG A O 1
ATOM 613 N N . VAL A 1 83 ? -3.49 33.188 11.336 1 93.19 83 VAL A N 1
ATOM 614 C CA . VAL A 1 83 ? -4.676 32.969 12.164 1 93.19 83 VAL A CA 1
ATOM 615 C C . VAL A 1 83 ? -4.414 31.875 13.188 1 93.19 83 VAL A C 1
ATOM 617 O O . VAL A 1 83 ? -3.789 30.859 12.867 1 93.19 83 VAL A O 1
ATOM 620 N N . ARG A 1 84 ? -4.844 32.125 14.398 1 89.88 84 ARG A N 1
ATOM 621 C CA . ARG A 1 84 ? -4.832 31.094 15.438 1 89.88 84 ARG A CA 1
ATOM 622 C C . ARG A 1 84 ? -6.152 30.328 15.461 1 89.88 84 ARG A C 1
ATOM 624 O O . ARG A 1 84 ? -7.227 30.938 15.414 1 89.88 84 ARG A O 1
ATOM 631 N N . VAL A 1 85 ? -6.035 29.078 15.391 1 83.38 85 VAL A N 1
ATOM 632 C CA . VAL A 1 85 ? -7.219 28.219 15.414 1 83.38 85 VAL A CA 1
ATOM 633 C C . VAL A 1 85 ? -7.188 27.328 16.641 1 83.38 85 VAL A C 1
ATOM 635 O O . VAL A 1 85 ? -6.133 26.812 17.016 1 83.38 85 VAL A O 1
ATOM 638 N N . ASP A 1 86 ? -8.289 27.312 17.344 1 74.56 86 ASP A N 1
ATOM 639 C CA . ASP A 1 86 ? -8.453 26.391 18.484 1 74.56 86 ASP A CA 1
ATOM 640 C C . ASP A 1 86 ? -8.914 25.016 18 1 74.56 86 ASP A C 1
ATOM 642 O O . ASP A 1 86 ? -9.984 24.891 17.406 1 74.56 86 ASP A O 1
ATOM 646 N N . LEU A 1 87 ? -8.078 24.094 18.094 1 66.06 87 LEU A N 1
ATOM 647 C CA . LEU A 1 87 ? -8.406 22.734 17.656 1 66.06 87 LEU A CA 1
ATOM 648 C C . LEU A 1 87 ? -9.211 22 18.719 1 66.06 87 LEU A C 1
ATOM 650 O O . LEU A 1 87 ? -9.695 20.891 18.484 1 66.06 87 LEU A O 1
ATOM 654 N N . GLY A 1 88 ? -9.523 22.703 19.875 1 58.84 88 GLY A N 1
ATOM 655 C CA . GLY A 1 88 ? -10.352 22.172 20.953 1 58.84 88 GLY A CA 1
ATOM 656 C C . GLY A 1 88 ? -9.594 22.031 22.266 1 58.84 88 GLY A C 1
ATOM 657 O O . GLY A 1 88 ? -8.367 22.094 22.297 1 58.84 88 GLY A O 1
ATOM 658 N N . SER A 1 89 ? -10.094 22.422 23.422 1 49.44 89 SER A N 1
ATOM 659 C CA . SER A 1 89 ? -9.539 22.266 24.766 1 49.44 89 SER A CA 1
ATOM 660 C C . SER A 1 89 ? -9.57 20.812 25.219 1 49.44 89 SER A C 1
ATOM 662 O O . SER A 1 89 ? -10.289 20 24.641 1 49.44 89 SER A O 1
ATOM 664 N N . ASP A 1 90 ? -8.641 20.484 26.203 1 46.69 90 ASP A N 1
ATOM 665 C CA . ASP A 1 90 ? -8.734 19.203 26.906 1 46.69 90 ASP A CA 1
ATOM 666 C C . ASP A 1 90 ? -10.172 18.906 27.297 1 46.69 90 ASP A C 1
ATOM 668 O O . ASP A 1 90 ? -10.617 17.75 27.219 1 46.69 90 ASP A O 1
ATOM 672 N N . GLU A 1 91 ? -10.711 19.875 27.875 1 44.69 91 GLU A N 1
ATOM 673 C CA . GLU A 1 91 ? -12.094 19.766 28.344 1 44.69 91 GLU A CA 1
ATOM 674 C C . GLU A 1 91 ? -13.055 19.625 27.156 1 44.69 91 GLU A C 1
ATOM 676 O O . GLU A 1 91 ? -14.109 19 27.281 1 44.69 91 GLU A O 1
ATOM 681 N N . ALA A 1 92 ? -12.867 20.297 26.219 1 45.81 92 ALA A N 1
ATOM 682 C CA . ALA A 1 92 ? -13.664 20.203 25 1 45.81 92 ALA A CA 1
ATOM 683 C C . ALA A 1 92 ? -13.664 18.781 24.438 1 45.81 92 ALA A C 1
ATOM 685 O O . ALA A 1 92 ? -14.633 18.359 23.797 1 45.81 92 ALA A O 1
ATOM 686 N N . TYR A 1 93 ? -12.695 18.109 24.688 1 42.72 93 TYR A N 1
ATOM 687 C CA . TYR A 1 93 ? -12.617 16.656 24.5 1 42.72 93 TYR A CA 1
ATOM 688 C C . TYR A 1 93 ? -13.781 15.953 25.188 1 42.72 93 TYR A C 1
ATOM 690 O O . TYR A 1 93 ? -14.32 14.984 24.656 1 42.72 93 TYR A O 1
ATOM 698 N N . GLU A 1 94 ? -13.984 16.469 26.469 1 40.97 94 GLU A N 1
ATOM 699 C CA . GLU A 1 94 ? -15.086 15.891 27.219 1 40.97 94 GLU A CA 1
ATOM 700 C C . GLU A 1 94 ? -16.406 16 26.453 1 40.97 94 GLU A C 1
ATOM 702 O O . GLU A 1 94 ? -17.281 15.148 26.578 1 40.97 94 GLU A O 1
ATOM 707 N N . PHE A 1 95 ? -16.484 17.172 25.797 1 38.34 95 PHE A N 1
ATOM 708 C CA . PHE A 1 95 ? -17.781 17.422 25.203 1 38.34 95 PHE A CA 1
ATOM 709 C C . PHE A 1 95 ? -17.734 17.234 23.688 1 38.34 95 PHE A C 1
ATOM 711 O O . PHE A 1 95 ? -18.531 17.828 22.969 1 38.34 95 PHE A O 1
ATOM 718 N N . GLY A 1 96 ? -16.891 16.422 23.062 1 41.5 96 GLY A N 1
ATOM 719 C CA . GLY A 1 96 ? -17.062 15.938 21.703 1 41.5 96 GLY A CA 1
ATOM 720 C C . GLY A 1 96 ? -16.078 16.562 20.719 1 41.5 96 GLY A C 1
ATOM 721 O O . GLY A 1 96 ? -16.141 16.297 19.516 1 41.5 96 GLY A O 1
ATOM 722 N N . MET A 1 97 ? -15.477 17.719 21.047 1 44.81 97 MET A N 1
ATOM 723 C CA . MET A 1 97 ? -14.625 18.422 20.078 1 44.81 97 MET A CA 1
ATOM 724 C C . MET A 1 97 ? -13.227 17.828 20.062 1 44.81 97 MET A C 1
ATOM 726 O O . MET A 1 97 ? -12.711 17.422 21.109 1 44.81 97 MET A O 1
ATOM 730 N N . THR A 1 98 ? -12.789 16.984 18.953 1 48.47 98 THR A N 1
ATOM 731 C CA . THR A 1 98 ? -11.805 15.961 18.656 1 48.47 98 THR A CA 1
ATOM 732 C C . THR A 1 98 ? -10.391 16.484 18.859 1 48.47 98 THR A C 1
ATOM 734 O O . THR A 1 98 ? -9.477 15.742 19.219 1 48.47 98 THR A O 1
ATOM 737 N N . CYS A 1 99 ? -9.992 17.688 18.281 1 54.19 99 CYS A N 1
ATOM 738 C CA . CYS A 1 99 ? -8.57 18 18.266 1 54.19 99 CYS A CA 1
ATOM 739 C C . CYS A 1 99 ? -8.211 18.969 19.391 1 54.19 99 CYS A C 1
ATOM 741 O O . CYS A 1 99 ? -9.008 19.828 19.75 1 54.19 99 CYS A O 1
ATOM 743 N N . ALA A 1 100 ? -7.363 18.547 20.406 1 58.28 100 ALA A N 1
ATOM 744 C CA . ALA A 1 100 ? -6.949 19.406 21.516 1 58.28 100 ALA A CA 1
ATOM 745 C C . ALA A 1 100 ? -5.691 20.203 21.156 1 58.28 100 ALA A C 1
ATOM 747 O O . ALA A 1 100 ? -4.824 19.703 20.422 1 58.28 100 ALA A O 1
ATOM 748 N N . GLY A 1 101 ? -5.867 21.375 21.281 1 71.31 101 GLY A N 1
ATOM 749 C CA . GLY A 1 101 ? -4.684 22.219 21.219 1 71.31 101 GLY A CA 1
ATOM 750 C C . GLY A 1 101 ? -4.871 23.438 20.344 1 71.31 101 GLY A C 1
ATOM 751 O O . GLY A 1 101 ? -5.996 23.766 19.953 1 71.31 101 GLY A O 1
ATOM 752 N N . GLN A 1 102 ? -3.854 24.234 20.312 1 78.69 102 GLN A N 1
ATOM 753 C CA . GLN A 1 102 ? -3.83 25.438 19.516 1 78.69 102 GLN A CA 1
ATOM 754 C C . GLN A 1 102 ? -2.875 25.297 18.328 1 78.69 102 GLN A C 1
ATOM 756 O O . GLN A 1 102 ? -1.87 24.578 18.422 1 78.69 102 GLN A O 1
ATOM 761 N N . ALA A 1 103 ? -3.398 25.844 17.156 1 85.62 103 ALA A N 1
ATOM 762 C CA . ALA A 1 103 ? -2.553 25.859 15.969 1 85.62 103 ALA A CA 1
ATOM 763 C C . ALA A 1 103 ? -2.525 27.234 15.336 1 85.62 103 ALA A C 1
ATOM 765 O O . ALA A 1 103 ? -3.439 28.047 15.531 1 85.62 103 ALA A O 1
ATOM 766 N N . GLU A 1 104 ? -1.441 27.531 14.727 1 91.06 104 GLU A N 1
ATOM 767 C CA . GLU A 1 104 ? -1.339 28.75 13.914 1 91.06 104 GLU A CA 1
ATOM 768 C C . GLU A 1 104 ? -1.171 28.422 12.438 1 91.06 104 GLU A C 1
ATOM 770 O O . GLU A 1 104 ? -0.367 27.562 12.078 1 91.06 104 GLU A O 1
ATOM 775 N N . VAL A 1 105 ? -2.014 29.094 11.578 1 93.44 105 VAL A N 1
ATOM 776 C CA . VAL A 1 105 ? -2.021 28.812 10.148 1 93.44 105 VAL A CA 1
ATOM 777 C C . VAL A 1 105 ? -1.746 30.109 9.367 1 93.44 105 VAL A C 1
ATOM 779 O O . VAL A 1 105 ? -2.322 31.156 9.664 1 93.44 105 VAL A O 1
ATOM 782 N N . LEU A 1 106 ? -0.821 30.062 8.445 1 95.69 106 LEU A N 1
ATOM 783 C CA . LEU A 1 106 ? -0.586 31.156 7.504 1 95.69 106 LEU A CA 1
ATOM 784 C C . LEU A 1 106 ? -1.412 30.969 6.234 1 95.69 106 LEU A C 1
ATOM 786 O O . LEU A 1 106 ? -1.337 29.922 5.59 1 95.69 106 LEU A O 1
ATOM 790 N N . LEU A 1 107 ? -2.246 31.891 5.898 1 95.56 107 LEU A N 1
ATOM 791 C CA . LEU A 1 107 ? -2.975 31.906 4.633 1 95.56 107 LEU A CA 1
ATOM 792 C C . LEU A 1 107 ? -2.367 32.906 3.662 1 95.56 107 LEU A C 1
ATOM 794 O O . LEU A 1 107 ? -2.176 34.062 4.008 1 95.56 107 LEU A O 1
ATOM 798 N N . TRP A 1 108 ? -2.076 32.469 2.504 1 94.44 108 TRP A N 1
ATOM 799 C CA . TRP A 1 108 ? -1.363 33.25 1.503 1 94.44 108 TRP A CA 1
ATOM 800 C C . TRP A 1 108 ? -2.035 33.125 0.139 1 94.44 108 TRP A C 1
ATOM 802 O O . TRP A 1 108 ? -2.203 32.031 -0.385 1 94.44 108 TRP A O 1
ATOM 812 N N . PRO A 1 109 ? -2.43 34.312 -0.419 1 93.12 109 PRO A N 1
ATOM 813 C CA . PRO A 1 109 ? -2.955 34.25 -1.784 1 93.12 109 PRO A CA 1
ATOM 814 C C . PRO A 1 109 ? -1.876 33.969 -2.818 1 93.12 109 PRO A C 1
ATOM 816 O O . PRO A 1 109 ? -0.913 34.719 -2.953 1 93.12 109 PRO A O 1
ATOM 819 N N . MET A 1 110 ? -2.039 32.844 -3.486 1 91.38 110 MET A N 1
ATOM 820 C CA . MET A 1 110 ? -1.071 32.5 -4.52 1 91.38 110 MET A CA 1
ATOM 821 C C . MET A 1 110 ? -1.655 31.469 -5.48 1 91.38 110 MET A C 1
ATOM 823 O O . MET A 1 110 ? -2.725 30.922 -5.227 1 91.38 110 MET A O 1
ATOM 827 N N . SER A 1 111 ? -0.879 31.281 -6.508 1 91.5 111 SER A N 1
ATOM 828 C CA . SER A 1 111 ? -1.264 30.281 -7.504 1 91.5 111 SER A CA 1
ATOM 829 C C . SER A 1 111 ? -0.547 28.953 -7.266 1 91.5 111 SER A C 1
ATOM 831 O O . SER A 1 111 ? 0.641 28.938 -6.938 1 91.5 111 SER A O 1
ATOM 833 N N . PRO A 1 112 ? -1.277 27.797 -7.508 1 93.5 112 PRO A N 1
ATOM 834 C CA . PRO A 1 112 ? -0.599 26.5 -7.449 1 93.5 112 PRO A CA 1
ATOM 835 C C . PRO A 1 112 ? 0.437 26.328 -8.555 1 93.5 112 PRO A C 1
ATOM 837 O O . PRO A 1 112 ? 1.259 25.422 -8.5 1 93.5 112 PRO A O 1
ATOM 840 N N . ALA A 1 113 ? 0.38 27.188 -9.523 1 92.38 113 ALA A N 1
ATOM 841 C CA . ALA A 1 113 ? 1.325 27.141 -10.633 1 92.38 113 ALA A CA 1
ATOM 842 C C . ALA A 1 113 ? 2.541 28.016 -10.352 1 92.38 113 ALA A C 1
ATOM 844 O O . ALA A 1 113 ? 3.365 28.25 -11.242 1 92.38 113 ALA A O 1
ATOM 845 N N . ASP A 1 114 ? 2.588 28.562 -9.188 1 92.69 114 ASP A N 1
ATOM 846 C CA . ASP A 1 114 ? 3.752 29.359 -8.828 1 92.69 114 ASP A CA 1
ATOM 847 C C . ASP A 1 114 ? 5.051 28.625 -9.141 1 92.69 114 ASP A C 1
ATOM 849 O O . ASP A 1 114 ? 5.164 27.422 -8.867 1 92.69 114 ASP A O 1
ATOM 853 N N . PRO A 1 115 ? 6.074 29.328 -9.578 1 94.44 115 PRO A N 1
ATOM 854 C CA . PRO A 1 115 ? 7.328 28.688 -9.984 1 94.44 115 PRO A CA 1
ATOM 855 C C . PRO A 1 115 ? 8.008 27.938 -8.844 1 94.44 115 PRO A C 1
ATOM 857 O O . PRO A 1 115 ? 8.711 26.953 -9.078 1 94.44 115 PRO A O 1
ATOM 860 N N . VAL A 1 116 ? 7.785 28.359 -7.641 1 96.44 116 VAL A N 1
ATOM 861 C CA . VAL A 1 116 ? 8.438 27.703 -6.508 1 96.44 116 VAL A CA 1
ATOM 862 C C . VAL A 1 116 ? 7.957 26.266 -6.387 1 96.44 116 VAL A C 1
ATOM 864 O O . VAL A 1 116 ? 8.75 25.359 -6.094 1 96.44 116 VAL A O 1
ATOM 867 N N . TRP A 1 117 ? 6.676 25.984 -6.598 1 96.12 117 TRP A N 1
ATOM 868 C CA . TRP A 1 117 ? 6.133 24.641 -6.457 1 96.12 117 TRP A CA 1
ATOM 869 C C . TRP A 1 117 ? 6.512 23.781 -7.652 1 96.12 117 TRP A C 1
ATOM 871 O O . TRP A 1 117 ? 6.727 22.578 -7.504 1 96.12 117 TRP A O 1
ATOM 881 N N . GLN A 1 118 ? 6.656 24.406 -8.812 1 95.62 118 GLN A N 1
ATOM 882 C CA . GLN A 1 118 ? 7.141 23.672 -9.984 1 95.62 118 GLN A CA 1
ATOM 883 C C . GLN A 1 118 ? 8.586 23.234 -9.797 1 95.62 118 GLN A C 1
ATOM 885 O O . GLN A 1 118 ? 8.938 22.094 -10.102 1 95.62 118 GLN A O 1
ATOM 890 N N . ALA A 1 119 ? 9.359 24.188 -9.297 1 97.12 119 ALA A N 1
ATOM 891 C CA . ALA A 1 119 ? 10.758 23.859 -9.023 1 97.12 119 ALA A CA 1
ATOM 892 C C . ALA A 1 119 ? 10.875 22.781 -7.969 1 97.12 119 ALA A C 1
ATOM 894 O O . ALA A 1 119 ? 11.711 21.875 -8.094 1 97.12 119 ALA A O 1
ATOM 895 N N . ALA A 1 120 ? 10.07 22.844 -6.953 1 97.19 120 ALA A N 1
ATOM 896 C CA . ALA A 1 120 ? 10.07 21.828 -5.902 1 97.19 120 ALA A CA 1
ATOM 897 C C . ALA A 1 120 ? 9.711 20.453 -6.465 1 97.19 120 ALA A C 1
ATOM 899 O O . ALA A 1 120 ? 10.367 19.469 -6.148 1 97.19 120 ALA A O 1
ATOM 900 N N . ALA A 1 121 ? 8.719 20.422 -7.309 1 96.44 121 ALA A N 1
ATOM 901 C CA . ALA A 1 121 ? 8.289 19.172 -7.922 1 96.44 121 ALA A CA 1
ATOM 902 C C . ALA A 1 121 ? 9.406 18.562 -8.766 1 96.44 121 ALA A C 1
ATOM 904 O O . ALA A 1 121 ? 9.641 17.359 -8.711 1 96.44 121 ALA A O 1
ATOM 905 N N . ARG A 1 122 ? 10.062 19.391 -9.523 1 95.31 122 ARG A N 1
ATOM 906 C CA . ARG A 1 122 ? 11.156 18.906 -10.375 1 95.31 122 ARG A CA 1
ATOM 907 C C . ARG A 1 122 ? 12.281 18.328 -9.531 1 95.31 122 ARG A C 1
ATOM 909 O O . ARG A 1 122 ? 12.836 17.281 -9.875 1 95.31 122 ARG A O 1
ATOM 916 N N . ARG A 1 123 ? 12.594 18.969 -8.469 1 93.94 123 ARG A N 1
ATOM 917 C CA . ARG A 1 123 ? 13.664 18.5 -7.594 1 93.94 123 ARG A CA 1
ATOM 918 C C . ARG A 1 123 ? 13.289 17.156 -6.961 1 93.94 123 ARG A C 1
ATOM 920 O O . ARG A 1 123 ? 14.117 16.25 -6.895 1 93.94 123 ARG A O 1
ATOM 927 N N . ARG A 1 124 ? 12.078 17.109 -6.48 1 92.5 124 ARG A N 1
ATOM 928 C CA . ARG A 1 124 ? 11.609 15.867 -5.879 1 92.5 124 ARG A CA 1
ATOM 929 C C . ARG A 1 124 ? 11.656 14.727 -6.887 1 92.5 124 ARG A C 1
ATOM 931 O O . ARG A 1 124 ? 12.07 13.609 -6.555 1 92.5 124 ARG A O 1
ATOM 938 N N . GLU A 1 125 ? 11.211 14.969 -8.086 1 89.5 125 GLU A N 1
ATOM 939 C CA . GLU A 1 125 ? 11.211 13.977 -9.156 1 89.5 125 GLU A CA 1
ATOM 940 C C . GLU A 1 125 ? 12.633 13.508 -9.469 1 89.5 125 GLU A C 1
ATOM 942 O O . GLU A 1 125 ? 12.844 12.344 -9.805 1 89.5 125 GLU A O 1
ATOM 947 N N . ALA A 1 126 ? 13.547 14.391 -9.336 1 89.12 126 ALA A N 1
ATOM 948 C CA . ALA A 1 126 ? 14.945 14.086 -9.617 1 89.12 126 ALA A CA 1
ATOM 949 C C . ALA A 1 126 ? 15.602 13.367 -8.445 1 89.12 126 ALA A C 1
ATOM 951 O O . ALA A 1 126 ? 16.766 12.969 -8.516 1 89.12 126 ALA A O 1
ATOM 952 N N . GLY A 1 127 ? 14.836 13.227 -7.422 1 88.38 127 GLY A N 1
ATOM 953 C CA . GLY A 1 127 ? 15.383 12.555 -6.25 1 88.38 127 GLY A CA 1
ATOM 954 C C . GLY A 1 127 ? 16.328 13.43 -5.449 1 88.38 127 GLY A C 1
ATOM 955 O O . GLY A 1 127 ? 17.266 12.93 -4.828 1 88.38 127 GLY A O 1
ATOM 956 N N . GLU A 1 128 ? 16.125 14.727 -5.469 1 90.56 128 GLU A N 1
ATOM 957 C CA . GLU A 1 128 ? 17 15.68 -4.805 1 90.56 128 GLU A CA 1
ATOM 958 C C . GLU A 1 128 ? 16.344 16.266 -3.561 1 90.56 128 GLU A C 1
ATOM 960 O O . GLU A 1 128 ? 15.125 16.406 -3.506 1 90.56 128 GLU A O 1
ATOM 965 N N . GLY A 1 129 ? 17.219 16.625 -2.564 1 92.69 129 GLY A N 1
ATOM 966 C CA . GLY A 1 129 ? 16.734 17.328 -1.384 1 92.69 129 GLY A CA 1
ATOM 967 C C . GLY A 1 129 ? 16.531 18.812 -1.616 1 92.69 129 GLY A C 1
ATOM 968 O O . GLY A 1 129 ? 17 19.359 -2.613 1 92.69 129 GLY A O 1
ATOM 969 N N . MET A 1 130 ? 15.812 19.422 -0.72 1 95 130 MET A N 1
ATOM 970 C CA . MET A 1 130 ? 15.555 20.859 -0.863 1 95 130 MET A CA 1
ATOM 971 C C . MET A 1 130 ? 15.258 21.5 0.49 1 95 130 MET A C 1
ATOM 973 O O . MET A 1 130 ? 14.93 20.797 1.452 1 95 130 MET A O 1
ATOM 977 N N . LEU A 1 131 ? 15.445 22.75 0.513 1 95.25 131 LEU A N 1
ATOM 978 C CA . LEU A 1 131 ? 15.039 23.625 1.605 1 95.25 131 LEU A CA 1
ATOM 979 C C . LEU A 1 131 ? 13.914 24.562 1.163 1 95.25 131 LEU A C 1
ATOM 981 O O . LEU A 1 131 ? 13.992 25.188 0.101 1 95.25 131 LEU A O 1
ATOM 985 N N . LEU A 1 132 ? 12.82 24.531 1.86 1 96.19 132 LEU A N 1
ATOM 986 C CA . LEU A 1 132 ? 11.773 25.531 1.676 1 96.19 132 LEU A CA 1
ATOM 987 C C . LEU A 1 132 ? 11.766 26.531 2.826 1 96.19 132 LEU A C 1
ATOM 989 O O . LEU A 1 132 ? 11.781 26.141 3.996 1 96.19 132 LEU A O 1
ATOM 993 N N . LEU A 1 133 ? 11.781 27.797 2.494 1 96.06 133 LEU A N 1
ATOM 994 C CA . LEU A 1 133 ? 11.758 28.891 3.469 1 96.06 133 LEU A CA 1
ATOM 995 C C . LEU A 1 133 ? 10.555 29.797 3.24 1 96.06 133 LEU A C 1
ATOM 997 O O . LEU A 1 133 ? 10.422 30.406 2.178 1 96.06 133 LEU A O 1
ATOM 1001 N N . THR A 1 134 ? 9.695 29.828 4.195 1 96.19 134 THR A N 1
ATOM 1002 C CA . THR A 1 134 ? 8.523 30.703 4.137 1 96.19 134 THR A CA 1
ATOM 1003 C C . THR A 1 134 ? 8.641 31.844 5.145 1 96.19 134 THR A C 1
ATOM 1005 O O . THR A 1 134 ? 8.578 31.609 6.355 1 96.19 134 THR A O 1
ATOM 1008 N N . PRO A 1 135 ? 8.766 33.062 4.621 1 95.81 135 PRO A N 1
ATOM 1009 C CA . PRO A 1 135 ? 8.859 34.188 5.547 1 95.81 135 PRO A CA 1
ATOM 1010 C C . PRO A 1 135 ? 7.582 34.375 6.359 1 95.81 135 PRO A C 1
ATOM 1012 O O . PRO A 1 135 ? 6.48 34.375 5.805 1 95.81 135 PRO A O 1
ATOM 1015 N N . LEU A 1 136 ? 7.711 34.531 7.664 1 95 136 LEU A N 1
ATOM 1016 C CA . LEU A 1 136 ? 6.57 34.719 8.562 1 95 136 LEU A CA 1
ATOM 1017 C C . LEU A 1 136 ? 6.566 36.125 9.148 1 95 136 LEU A C 1
ATOM 1019 O O . LEU A 1 136 ? 5.504 36.75 9.305 1 95 136 LEU A O 1
ATOM 1023 N N . GLY A 1 137 ? 7.738 36.625 9.508 1 92.06 137 GLY A N 1
ATOM 1024 C CA . GLY A 1 137 ? 7.816 37.969 10.078 1 92.06 137 GLY A CA 1
ATOM 1025 C C . GLY A 1 137 ? 7.387 39.062 9.117 1 92.06 137 GLY A C 1
ATOM 1026 O O . GLY A 1 137 ? 6.484 39.844 9.414 1 92.06 137 GLY A O 1
ATOM 1027 N N . ARG A 1 138 ? 8.07 39.156 8.016 1 90 138 ARG A N 1
ATOM 1028 C CA . ARG A 1 138 ? 7.641 39.938 6.855 1 90 138 ARG A CA 1
ATOM 1029 C C . ARG A 1 138 ? 7.066 39.031 5.773 1 90 138 ARG A C 1
ATOM 1031 O O . ARG A 1 138 ? 7.816 38.438 4.984 1 90 138 ARG A O 1
ATOM 1038 N N . PRO A 1 139 ? 5.777 38.969 5.855 1 87.12 139 PRO A N 1
ATOM 1039 C CA . PRO A 1 139 ? 5.168 38 4.977 1 87.12 139 PRO A CA 1
ATOM 1040 C C . PRO A 1 139 ? 5.656 38.094 3.533 1 87.12 139 PRO A C 1
ATOM 1042 O O . PRO A 1 139 ? 5.805 39.188 3.01 1 87.12 139 PRO A O 1
ATOM 1045 N N . GLY A 1 140 ? 6.082 37.062 2.957 1 87.12 140 GLY A N 1
ATOM 1046 C CA . GLY A 1 140 ? 6.547 36.938 1.586 1 87.12 140 GLY A CA 1
ATOM 1047 C C . GLY A 1 140 ? 6.363 35.531 1.022 1 87.12 140 GLY A C 1
ATOM 1048 O O . GLY A 1 140 ? 5.852 34.656 1.706 1 87.12 140 GLY A O 1
ATOM 1049 N N . PRO A 1 141 ? 6.691 35.438 -0.211 1 88.94 141 PRO A N 1
ATOM 1050 C CA . PRO A 1 141 ? 6.527 34.125 -0.846 1 88.94 141 PRO A CA 1
ATOM 1051 C C . PRO A 1 141 ? 7.527 33.094 -0.333 1 88.94 141 PRO A C 1
ATOM 1053 O O . PRO A 1 141 ? 8.625 33.438 0.094 1 88.94 141 PRO A O 1
ATOM 1056 N N . THR A 1 142 ? 7.117 31.812 -0.313 1 94.5 142 THR A N 1
ATOM 1057 C CA . THR A 1 142 ? 8.031 30.719 -0.021 1 94.5 142 THR A CA 1
ATOM 1058 C C . THR A 1 142 ? 9.172 30.672 -1.034 1 94.5 142 THR A C 1
ATOM 1060 O O . THR A 1 142 ? 8.953 30.875 -2.23 1 94.5 142 THR A O 1
ATOM 1063 N N . VAL A 1 143 ? 10.383 30.422 -0.558 1 95.69 143 VAL A N 1
ATOM 1064 C CA . VAL A 1 143 ? 11.539 30.312 -1.437 1 95.69 143 VAL A CA 1
ATOM 1065 C C . VAL A 1 143 ? 12.141 28.906 -1.327 1 95.69 143 VAL A C 1
ATOM 1067 O O . VAL A 1 143 ? 12.016 28.25 -0.289 1 95.69 143 VAL A O 1
ATOM 1070 N N . LEU A 1 144 ? 12.695 28.469 -2.412 1 97 144 LEU A N 1
ATOM 1071 C CA . LEU A 1 144 ? 13.312 27.156 -2.506 1 97 144 LEU A CA 1
ATOM 1072 C C . LEU A 1 144 ? 14.828 27.266 -2.625 1 97 144 LEU A C 1
ATOM 1074 O O . LEU A 1 144 ? 15.336 28.109 -3.369 1 97 144 LEU A O 1
ATOM 1078 N N . ALA A 1 145 ? 15.578 26.516 -1.845 1 94 145 ALA A N 1
ATOM 1079 C CA . ALA A 1 145 ? 17.031 26.391 -1.952 1 94 145 ALA A CA 1
ATOM 1080 C C . ALA A 1 145 ? 17.453 24.938 -1.987 1 94 145 ALA A C 1
ATOM 1082 O O . ALA A 1 145 ? 16.75 24.062 -1.467 1 94 145 ALA A O 1
ATOM 1083 N N . PRO A 1 146 ? 18.578 24.672 -2.639 1 91.12 146 PRO A N 1
ATOM 1084 C CA . PRO A 1 146 ? 19.078 23.297 -2.629 1 91.12 146 PRO A CA 1
ATOM 1085 C C . PRO A 1 146 ? 19.578 22.875 -1.254 1 91.12 146 PRO A C 1
ATOM 1087 O O . PRO A 1 146 ? 20.062 23.703 -0.479 1 91.12 146 PRO A O 1
ATOM 1090 N N . LEU A 1 147 ? 19.312 21.688 -0.973 1 89.62 147 LEU A N 1
ATOM 1091 C CA . LEU A 1 147 ? 19.891 21.078 0.216 1 89.62 147 LEU A CA 1
ATOM 1092 C C . LEU A 1 147 ? 21.156 20.297 -0.135 1 89.62 147 LEU A C 1
ATOM 1094 O O . LEU A 1 147 ? 21.141 19.453 -1.04 1 89.62 147 LEU A O 1
ATOM 1098 N N . PRO A 1 148 ? 22.266 20.641 0.517 1 76.56 148 PRO A N 1
ATOM 1099 C CA . PRO A 1 148 ? 23.469 19.844 0.227 1 76.56 148 PRO A CA 1
ATOM 1100 C C . PRO A 1 148 ? 23.266 18.359 0.493 1 76.56 148 PRO A C 1
ATOM 1102 O O . PRO A 1 148 ? 22.469 17.984 1.364 1 76.56 148 PRO A O 1
ATOM 1105 N N . GLU A 1 149 ? 24 17.578 -0.31 1 70.19 149 GLU A N 1
ATOM 1106 C CA . GLU A 1 149 ? 23.938 16.125 -0.168 1 70.19 149 GLU A CA 1
ATOM 1107 C C . GLU A 1 149 ? 24.312 15.688 1.245 1 70.19 149 GLU A C 1
ATOM 1109 O O . GLU A 1 149 ? 25.25 16.234 1.839 1 70.19 149 GLU A O 1
ATOM 1114 N N . GLY A 1 150 ? 23.703 14.758 1.675 1 65.69 150 GLY A N 1
ATOM 1115 C CA . GLY A 1 150 ? 24.031 14.219 2.988 1 65.69 150 GLY A CA 1
ATOM 1116 C C . GLY A 1 150 ? 23.438 15.039 4.125 1 65.69 150 GLY A C 1
ATOM 1117 O O . GLY A 1 150 ? 23.609 14.688 5.297 1 65.69 150 GLY A O 1
ATOM 1118 N N . ALA A 1 151 ? 22.844 16.141 3.641 1 64.31 151 ALA A N 1
ATOM 1119 C CA . ALA A 1 151 ? 22.328 17.031 4.672 1 64.31 151 ALA A CA 1
ATOM 1120 C C . ALA A 1 151 ? 21.031 16.484 5.27 1 64.31 151 ALA A C 1
ATOM 1122 O O . ALA A 1 151 ? 20.125 16.094 4.535 1 64.31 151 ALA A O 1
ATOM 1123 N N . GLY A 1 152 ? 20.969 16.234 6.57 1 70.12 152 GLY A N 1
ATOM 1124 C CA . GLY A 1 152 ? 20.188 16.266 7.801 1 70.12 152 GLY A CA 1
ATOM 1125 C C . GLY A 1 152 ? 18.891 15.484 7.707 1 70.12 152 GLY A C 1
ATOM 1126 O O . GLY A 1 152 ? 18.641 14.805 6.703 1 70.12 152 GLY A O 1
ATOM 1127 N N . GLU A 1 153 ? 18.219 15.273 8.688 1 82.81 153 GLU A N 1
ATOM 1128 C CA . GLU A 1 153 ? 16.906 14.695 8.992 1 82.81 153 GLU A CA 1
ATOM 1129 C C . GLU A 1 153 ? 15.781 15.648 8.625 1 82.81 153 GLU A C 1
ATOM 1131 O O . GLU A 1 153 ? 15.961 16.875 8.648 1 82.81 153 GLU A O 1
ATOM 1136 N N . GLN A 1 154 ? 14.852 15.109 7.941 1 88 154 GLN A N 1
ATOM 1137 C CA . GLN A 1 154 ? 13.656 15.906 7.676 1 88 154 GLN A CA 1
ATOM 1138 C C . GLN A 1 154 ? 13.242 16.703 8.914 1 88 154 GLN A C 1
ATOM 1140 O O . GLN A 1 154 ? 13.18 16.156 10.016 1 88 154 GLN A O 1
ATOM 1145 N N . ARG A 1 155 ? 13 17.984 8.703 1 88.94 155 ARG A N 1
ATOM 1146 C CA . ARG A 1 155 ? 12.648 18.859 9.82 1 88.94 155 ARG A CA 1
ATOM 1147 C C . ARG A 1 155 ? 11.828 20.047 9.344 1 88.94 155 ARG A C 1
ATOM 1149 O O . ARG A 1 155 ? 12.102 20.625 8.281 1 88.94 155 ARG A O 1
ATOM 1156 N N . VAL A 1 156 ? 10.82 20.359 10.023 1 91.19 156 VAL A N 1
ATOM 1157 C CA . VAL A 1 156 ? 10.055 21.594 9.836 1 91.19 156 VAL A CA 1
ATOM 1158 C C . VAL A 1 156 ? 10.008 22.375 11.148 1 91.19 156 VAL A C 1
ATOM 1160 O O . VAL A 1 156 ? 9.555 21.859 12.172 1 91.19 156 VAL A O 1
ATOM 1163 N N . GLU A 1 157 ? 10.516 23.562 11.102 1 91.81 157 GLU A N 1
ATOM 1164 C CA . GLU A 1 157 ? 10.602 24.328 12.336 1 91.81 157 GLU A CA 1
ATOM 1165 C C . GLU A 1 157 ? 10.531 25.828 12.062 1 91.81 157 GLU A C 1
ATOM 1167 O O . GLU A 1 157 ? 10.906 26.281 10.984 1 91.81 157 GLU A O 1
ATOM 1172 N N . ARG A 1 158 ? 10.047 26.5 12.984 1 92.88 158 ARG A N 1
ATOM 1173 C CA . ARG A 1 158 ? 10.133 27.953 12.961 1 92.88 158 ARG A CA 1
ATOM 1174 C C . ARG A 1 158 ? 11.5 28.422 13.438 1 92.88 158 ARG A C 1
ATOM 1176 O O . ARG A 1 158 ? 12.008 27.953 14.461 1 92.88 158 ARG A O 1
ATOM 1183 N N . VAL A 1 159 ? 12.031 29.328 12.656 1 94.31 159 VAL A N 1
ATOM 1184 C CA . VAL A 1 159 ? 13.352 29.828 13.016 1 94.31 159 VAL A CA 1
ATOM 1185 C C . VAL A 1 159 ? 13.367 31.359 12.922 1 94.31 159 VAL A C 1
ATOM 1187 O O . VAL A 1 159 ? 12.531 31.953 12.234 1 94.31 159 VAL A O 1
ATOM 1190 N N . GLY A 1 160 ? 14.203 31.938 13.672 1 94.25 160 GLY A N 1
ATOM 1191 C CA . GLY A 1 160 ? 14.297 33.375 13.672 1 94.25 160 GLY A CA 1
ATOM 1192 C C . GLY A 1 160 ? 13.289 34.062 14.586 1 94.25 160 GLY A C 1
ATOM 1193 O O . GLY A 1 160 ? 12.602 33.375 15.352 1 94.25 160 GLY A O 1
ATOM 1194 N N . SER A 1 161 ? 13.305 35.5 14.602 1 93.31 161 SER A N 1
ATOM 1195 C CA . SER A 1 161 ? 12.391 36.281 15.422 1 93.31 161 SER A CA 1
ATOM 1196 C C . SER A 1 161 ? 12.008 37.562 14.734 1 93.31 161 SER A C 1
ATOM 1198 O O . SER A 1 161 ? 12.695 38.031 13.812 1 93.31 161 SER A O 1
ATOM 1200 N N . GLY A 1 162 ? 10.914 38.031 15.164 1 92.75 162 GLY A N 1
ATOM 1201 C CA . GLY A 1 162 ? 10.469 39.312 14.609 1 92.75 162 GLY A CA 1
ATOM 1202 C C . GLY A 1 162 ? 10.305 39.281 13.102 1 92.75 162 GLY A C 1
ATOM 1203 O O . GLY A 1 162 ? 9.641 38.375 12.57 1 92.75 162 GLY A O 1
ATOM 1204 N N . GLU A 1 163 ? 10.969 40.219 12.445 1 93 163 GLU A N 1
ATOM 1205 C CA . GLU A 1 163 ? 10.828 40.344 10.992 1 93 163 GLU A CA 1
ATOM 1206 C C . GLU A 1 163 ? 11.562 39.25 10.258 1 93 163 GLU A C 1
ATOM 1208 O O . GLU A 1 163 ? 11.273 38.969 9.094 1 93 163 GLU A O 1
ATOM 1213 N N . ASP A 1 164 ? 12.414 38.562 10.977 1 94.06 164 ASP A N 1
ATOM 1214 C CA . ASP A 1 164 ? 13.234 37.531 10.336 1 94.06 164 ASP A CA 1
ATOM 1215 C C . ASP A 1 164 ? 12.672 36.125 10.586 1 94.06 164 ASP A C 1
ATOM 1217 O O . ASP A 1 164 ? 13.258 35.125 10.164 1 94.06 164 ASP A O 1
ATOM 1221 N N . GLU A 1 165 ? 11.531 36.094 11.227 1 96.19 165 GLU A N 1
ATOM 1222 C CA . GLU A 1 165 ? 10.898 34.781 11.508 1 96.19 165 GLU A CA 1
ATOM 1223 C C . GLU A 1 165 ? 10.5 34.094 10.219 1 96.19 165 GLU A C 1
ATOM 1225 O O . GLU A 1 165 ? 9.977 34.719 9.289 1 96.19 165 GLU A O 1
ATOM 1230 N N . GLN A 1 166 ? 10.852 32.781 10.133 1 96.31 166 GLN A N 1
ATOM 1231 C CA . GLN A 1 166 ? 10.492 32.031 8.945 1 96.31 166 GLN A CA 1
ATOM 1232 C C . GLN A 1 166 ? 10.164 30.578 9.312 1 96.31 166 GLN A C 1
ATOM 1234 O O . GLN A 1 166 ? 10.562 30.094 10.375 1 96.31 166 GLN A O 1
ATOM 1239 N N . LEU A 1 167 ? 9.328 29.938 8.539 1 95.75 167 LEU A N 1
ATOM 1240 C CA . LEU A 1 167 ? 9.172 28.484 8.578 1 95.75 167 LEU A CA 1
ATOM 1241 C C . LEU A 1 167 ? 10.219 27.812 7.695 1 95.75 167 LEU A C 1
ATOM 1243 O O . LEU A 1 167 ? 10.258 28.031 6.484 1 95.75 167 LEU A O 1
ATOM 1247 N N . ARG A 1 168 ? 11.07 27.094 8.312 1 94.75 168 ARG A N 1
ATOM 1248 C CA . ARG A 1 168 ? 12.109 26.344 7.605 1 94.75 168 ARG A CA 1
ATOM 1249 C C . ARG A 1 168 ? 11.742 24.875 7.477 1 94.75 168 ARG A C 1
ATOM 1251 O O . ARG A 1 168 ? 11.5 24.203 8.477 1 94.75 168 ARG A O 1
ATOM 1258 N N . GLU A 1 169 ? 11.672 24.422 6.254 1 94.69 169 GLU A N 1
ATOM 1259 C CA . GLU A 1 169 ? 11.414 23.016 5.973 1 94.69 169 GLU A CA 1
ATOM 1260 C C . GLU A 1 169 ? 12.609 22.359 5.289 1 94.69 169 GLU A C 1
ATOM 1262 O O . GLU A 1 169 ? 13.008 22.766 4.199 1 94.69 169 GLU A O 1
ATOM 1267 N N . VAL A 1 170 ? 13.141 21.391 5.992 1 94.25 170 VAL A N 1
ATOM 1268 C CA . VAL A 1 170 ? 14.211 20.578 5.418 1 94.25 170 VAL A CA 1
ATOM 1269 C C . VAL A 1 170 ? 13.641 19.281 4.859 1 94.25 170 VAL A C 1
ATOM 1271 O O . VAL A 1 170 ? 13.094 18.469 5.602 1 94.25 170 VAL A O 1
ATOM 1274 N N . TRP A 1 171 ? 13.742 19.109 3.547 1 93.5 171 TRP A N 1
ATOM 1275 C CA . TRP A 1 171 ? 13.297 17.891 2.867 1 93.5 171 TRP A CA 1
ATOM 1276 C C . TRP A 1 171 ? 14.469 17.172 2.209 1 93.5 171 TRP A C 1
ATOM 1278 O O . TRP A 1 171 ? 14.867 17.516 1.093 1 93.5 171 TRP A O 1
ATOM 1288 N N . PRO A 1 172 ? 15.008 16.188 2.887 1 92.56 172 PRO A N 1
ATOM 1289 C CA . PRO A 1 172 ? 16.062 15.406 2.23 1 92.56 172 PRO A CA 1
ATOM 1290 C C . PRO A 1 172 ? 15.555 14.648 1.007 1 92.56 172 PRO A C 1
ATOM 1292 O O . PRO A 1 172 ? 14.352 14.617 0.75 1 92.56 172 PRO A O 1
ATOM 1295 N N . ALA A 1 173 ? 16.578 14.102 0.276 1 91.12 173 ALA A N 1
ATOM 1296 C CA . ALA A 1 173 ? 16.188 13.211 -0.816 1 91.12 173 ALA A CA 1
ATOM 1297 C C . ALA A 1 173 ? 15.273 12.102 -0.318 1 91.12 173 ALA A C 1
ATOM 1299 O O . ALA A 1 173 ? 15.438 11.602 0.797 1 91.12 173 ALA A O 1
ATOM 1300 N N . PRO A 1 174 ? 14.297 11.742 -1.166 1 91.88 174 PRO A N 1
ATOM 1301 C CA . PRO A 1 174 ? 13.398 10.672 -0.742 1 91.88 174 PRO A CA 1
ATOM 1302 C C . PRO A 1 174 ? 14.133 9.352 -0.486 1 91.88 174 PRO A C 1
ATOM 1304 O O . PRO A 1 174 ? 15.148 9.07 -1.131 1 91.88 174 PRO A O 1
ATOM 1307 N N . PHE A 1 175 ? 13.664 8.625 0.537 1 95.25 175 PHE A N 1
ATOM 1308 C CA . PHE A 1 175 ? 14.211 7.301 0.833 1 95.25 175 PHE A CA 1
ATOM 1309 C C . PHE A 1 175 ? 14.078 6.383 -0.375 1 95.25 175 PHE A C 1
ATOM 1311 O O . PHE A 1 175 ? 13.016 6.312 -0.996 1 95.25 175 PHE A O 1
ATOM 1318 N N . ARG A 1 176 ? 15.141 5.664 -0.75 1 96.38 176 ARG A N 1
ATOM 1319 C CA . ARG A 1 176 ? 15.156 4.852 -1.962 1 96.38 176 ARG A CA 1
ATOM 1320 C C . ARG A 1 176 ? 14.984 3.371 -1.631 1 96.38 176 ARG A C 1
ATOM 1322 O O . ARG A 1 176 ? 15.656 2.848 -0.739 1 96.38 176 ARG A O 1
ATOM 1329 N N . LEU A 1 177 ? 14.086 2.709 -2.336 1 98.56 177 LEU A N 1
ATOM 1330 C CA . LEU A 1 177 ? 13.961 1.256 -2.295 1 98.56 177 LEU A CA 1
ATOM 1331 C C . LEU A 1 177 ? 14.453 0.63 -3.596 1 98.56 177 LEU A C 1
ATOM 1333 O O . LEU A 1 177 ? 13.898 0.896 -4.668 1 98.56 177 LEU A O 1
ATOM 1337 N N . LEU A 1 178 ? 15.484 -0.158 -3.508 1 98.75 178 LEU A N 1
ATOM 1338 C CA . LEU A 1 178 ? 15.906 -0.996 -4.625 1 98.75 178 LEU A CA 1
ATOM 1339 C C . LEU A 1 178 ? 15.211 -2.35 -4.586 1 98.75 178 LEU A C 1
ATOM 1341 O O . LEU A 1 178 ? 15.352 -3.1 -3.615 1 98.75 178 LEU A O 1
ATOM 1345 N N . ILE A 1 179 ? 14.453 -2.623 -5.59 1 98.69 179 ILE A N 1
ATOM 1346 C CA . ILE A 1 179 ? 13.859 -3.939 -5.785 1 98.69 179 ILE A CA 1
ATOM 1347 C C . ILE A 1 179 ? 14.672 -4.727 -6.809 1 98.69 179 ILE A C 1
ATOM 1349 O O . ILE A 1 179 ? 14.875 -4.27 -7.934 1 98.69 179 ILE A O 1
ATOM 1353 N N . VAL A 1 180 ? 15.148 -5.875 -6.398 1 97.44 180 VAL A N 1
ATOM 1354 C CA . VAL A 1 180 ? 15.922 -6.75 -7.266 1 97.44 180 VAL A CA 1
ATOM 1355 C C . VAL A 1 180 ? 15.062 -7.93 -7.719 1 97.44 180 VAL A C 1
ATOM 1357 O O . VAL A 1 180 ? 14.789 -8.844 -6.934 1 97.44 180 VAL A O 1
ATOM 1360 N N . GLY A 1 181 ? 14.711 -7.938 -8.977 1 93.94 181 GLY A N 1
ATOM 1361 C CA . GLY A 1 181 ? 13.82 -8.961 -9.5 1 93.94 181 GLY A CA 1
ATOM 1362 C C . GLY A 1 181 ? 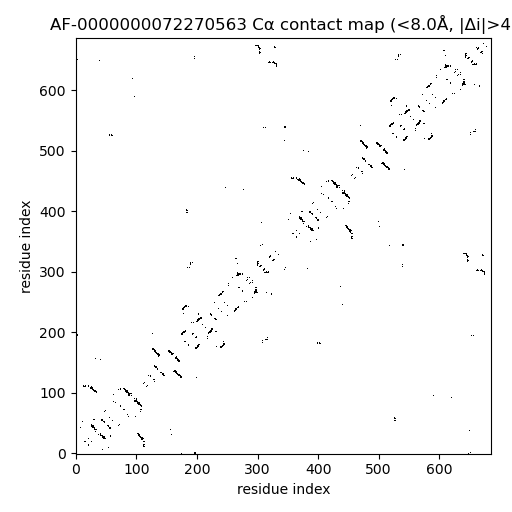12.43 -8.445 -9.789 1 93.94 181 GLY A C 1
ATOM 1363 O O . GLY A 1 181 ? 11.852 -7.707 -8.992 1 93.94 181 GLY A O 1
ATOM 1364 N N . SER A 1 182 ? 11.867 -8.859 -10.914 1 92.06 182 SER A N 1
ATOM 1365 C CA . SER A 1 182 ? 10.578 -8.352 -11.375 1 92.06 182 SER A CA 1
ATOM 1366 C C . SER A 1 182 ? 9.492 -9.414 -11.266 1 92.06 182 SER A C 1
ATOM 1368 O O . SER A 1 182 ? 8.57 -9.461 -12.078 1 92.06 182 SER A O 1
ATOM 1370 N N . GLY A 1 183 ? 9.594 -10.297 -10.273 1 88.06 183 GLY A N 1
ATOM 1371 C CA . GLY A 1 183 ? 8.594 -11.328 -10.039 1 88.06 183 GLY A CA 1
ATOM 1372 C C . GLY A 1 183 ? 7.293 -10.773 -9.492 1 88.06 183 GLY A C 1
ATOM 1373 O O . GLY A 1 183 ? 7.105 -9.562 -9.422 1 88.06 183 GLY A O 1
ATOM 1374 N N . PRO A 1 184 ? 6.406 -11.625 -9.094 1 87.94 184 PRO A N 1
ATOM 1375 C CA . PRO A 1 184 ? 5.031 -11.25 -8.742 1 87.94 184 PRO A CA 1
ATOM 1376 C C . PRO A 1 184 ? 4.961 -10.336 -7.52 1 87.94 184 PRO A C 1
ATOM 1378 O O . PRO A 1 184 ? 4.02 -9.555 -7.387 1 87.94 184 PRO A O 1
ATOM 1381 N N . VAL A 1 185 ? 5.93 -10.422 -6.648 1 94.44 185 VAL A N 1
ATOM 1382 C CA . VAL A 1 185 ? 5.902 -9.648 -5.414 1 94.44 185 VAL A CA 1
ATOM 1383 C C . VAL A 1 185 ? 6.375 -8.227 -5.688 1 94.44 185 VAL A C 1
ATOM 1385 O O . VAL A 1 185 ? 6.082 -7.305 -4.914 1 94.44 185 VAL A O 1
ATOM 1388 N N . ALA A 1 186 ? 7.059 -8.008 -6.785 1 96.12 186 ALA A N 1
ATOM 1389 C CA . ALA A 1 186 ? 7.738 -6.746 -7.062 1 96.12 186 ALA A CA 1
ATOM 1390 C C . ALA A 1 186 ? 6.73 -5.621 -7.301 1 96.12 186 ALA A C 1
ATOM 1392 O O . ALA A 1 186 ? 6.883 -4.52 -6.773 1 96.12 186 ALA A O 1
ATOM 1393 N N . ARG A 1 187 ? 5.695 -5.891 -8.039 1 95.31 187 ARG A N 1
ATOM 1394 C CA . ARG A 1 187 ? 4.754 -4.844 -8.43 1 95.31 187 ARG A CA 1
ATOM 1395 C C . ARG A 1 187 ? 3.996 -4.316 -7.215 1 95.31 187 ARG A C 1
ATOM 1397 O O . ARG A 1 187 ? 3.949 -3.105 -6.984 1 95.31 187 ARG A O 1
ATOM 1404 N N . PRO A 1 188 ? 3.387 -5.258 -6.445 1 97.19 188 PRO A N 1
ATOM 1405 C CA . PRO A 1 188 ? 2.713 -4.711 -5.266 1 97.19 188 PRO A CA 1
ATOM 1406 C C . PRO A 1 188 ? 3.682 -4.051 -4.289 1 97.19 188 PRO A C 1
ATOM 1408 O O . PRO A 1 188 ? 3.32 -3.08 -3.617 1 97.19 188 PRO A O 1
ATOM 1411 N N . LEU A 1 189 ? 4.891 -4.48 -4.176 1 98.56 189 LEU A N 1
ATOM 1412 C CA . LEU A 1 189 ? 5.867 -3.844 -3.299 1 98.56 189 LEU A CA 1
ATOM 1413 C C . LEU A 1 189 ? 6.172 -2.424 -3.766 1 98.56 189 LEU A C 1
ATOM 1415 O O . LEU A 1 189 ? 6.246 -1.501 -2.953 1 98.56 189 LEU A O 1
ATOM 1419 N N . ALA A 1 190 ? 6.332 -2.287 -5.078 1 98.56 190 ALA A N 1
ATOM 1420 C CA . ALA A 1 190 ? 6.574 -0.963 -5.648 1 98.56 190 ALA A CA 1
ATOM 1421 C C . ALA A 1 190 ? 5.422 -0.015 -5.34 1 98.56 190 ALA A C 1
ATOM 1423 O O . ALA A 1 190 ? 5.637 1.129 -4.934 1 98.56 190 ALA A O 1
ATOM 1424 N N . ARG A 1 191 ? 4.238 -0.509 -5.527 1 97.94 191 ARG A N 1
ATOM 1425 C CA . ARG A 1 191 ? 3.045 0.298 -5.293 1 97.94 191 ARG A CA 1
ATOM 1426 C C . ARG A 1 191 ? 2.947 0.721 -3.83 1 97.94 191 ARG A C 1
ATOM 1428 O O . ARG A 1 191 ? 2.705 1.892 -3.533 1 97.94 191 ARG A O 1
ATOM 1435 N N . LEU A 1 192 ? 3.135 -0.211 -2.947 1 98.69 192 LEU A N 1
ATOM 1436 C CA . LEU A 1 192 ? 3.059 0.073 -1.519 1 98.69 192 LEU A CA 1
ATOM 1437 C C . LEU A 1 192 ? 4.145 1.06 -1.102 1 98.69 192 LEU A C 1
ATOM 1439 O O . LEU A 1 192 ? 3.875 2.01 -0.365 1 98.69 192 LEU A O 1
ATOM 1443 N N . ALA A 1 193 ? 5.336 0.822 -1.586 1 98.69 193 ALA A N 1
ATOM 1444 C CA . ALA A 1 193 ? 6.469 1.676 -1.24 1 98.69 193 ALA A CA 1
ATOM 1445 C C . ALA A 1 193 ? 6.238 3.109 -1.71 1 98.69 193 ALA A C 1
ATOM 1447 O O . ALA A 1 193 ? 6.496 4.062 -0.967 1 98.69 193 ALA A O 1
ATOM 1448 N N . ARG A 1 194 ? 5.762 3.244 -2.916 1 97 194 ARG A N 1
ATOM 1449 C CA . ARG A 1 194 ? 5.469 4.57 -3.449 1 97 194 ARG A CA 1
ATOM 1450 C C . ARG A 1 194 ? 4.414 5.277 -2.607 1 97 194 ARG A C 1
ATOM 1452 O O . ARG A 1 194 ? 4.484 6.492 -2.402 1 97 194 ARG A O 1
ATOM 1459 N N . THR A 1 195 ? 3.467 4.555 -2.115 1 97.38 195 THR A N 1
ATOM 1460 C CA . THR A 1 195 ? 2.379 5.109 -1.32 1 97.38 195 THR A CA 1
ATOM 1461 C C . THR A 1 195 ? 2.914 5.758 -0.046 1 97.38 195 THR A C 1
ATOM 1463 O O . THR A 1 195 ? 2.408 6.793 0.39 1 97.38 195 THR A O 1
ATOM 1466 N N . VAL A 1 196 ? 3.996 5.199 0.509 1 97.19 196 VAL A N 1
ATOM 1467 C CA . VAL A 1 196 ? 4.488 5.73 1.777 1 97.19 196 VAL A CA 1
ATOM 1468 C C . VAL A 1 196 ? 5.629 6.711 1.521 1 97.19 196 VAL A C 1
ATOM 1470 O O . VAL A 1 196 ? 6.34 7.102 2.451 1 97.19 196 VAL A O 1
ATOM 1473 N N . GLY A 1 197 ? 5.891 7.043 0.286 1 95.12 197 GLY A N 1
ATOM 1474 C CA . GLY A 1 197 ? 6.758 8.172 -0.017 1 95.12 197 GLY A CA 1
ATOM 1475 C C . GLY A 1 197 ? 8.164 7.758 -0.41 1 95.12 197 GLY A C 1
ATOM 1476 O O . GLY A 1 197 ? 9.086 8.578 -0.403 1 95.12 197 GLY A O 1
ATOM 1477 N N . MET A 1 198 ? 8.391 6.496 -0.768 1 96.81 198 MET A N 1
ATOM 1478 C CA . MET A 1 198 ? 9.703 6.043 -1.207 1 96.81 198 MET A CA 1
ATOM 1479 C C . MET A 1 198 ? 9.875 6.242 -2.709 1 96.81 198 MET A C 1
ATOM 1481 O O . MET A 1 198 ? 8.891 6.309 -3.447 1 96.81 198 MET A O 1
ATOM 1485 N N . ARG A 1 199 ? 11.094 6.379 -3.078 1 96.5 199 ARG A N 1
ATOM 1486 C CA . ARG A 1 199 ? 11.453 6.285 -4.488 1 96.5 199 ARG A CA 1
ATOM 1487 C C . ARG A 1 199 ? 11.891 4.871 -4.848 1 96.5 199 ARG A C 1
ATOM 1489 O O . ARG A 1 199 ? 12.773 4.301 -4.195 1 96.5 199 ARG A O 1
ATOM 1496 N N . VAL A 1 200 ? 11.359 4.359 -5.918 1 97.94 200 VAL A N 1
ATOM 1497 C CA . VAL A 1 200 ? 11.531 2.938 -6.191 1 97.94 200 VAL A CA 1
ATOM 1498 C C . VAL A 1 200 ? 12.43 2.754 -7.414 1 97.94 200 VAL A C 1
ATOM 1500 O O . VAL A 1 200 ? 12.203 3.369 -8.461 1 97.94 200 VAL A O 1
ATOM 1503 N N . ALA A 1 201 ? 13.461 1.974 -7.238 1 98.19 201 ALA A N 1
ATOM 1504 C CA . ALA A 1 201 ? 14.312 1.492 -8.32 1 98.19 201 ALA A CA 1
ATOM 1505 C C . ALA A 1 201 ? 14.133 -0.008 -8.539 1 98.19 201 ALA A C 1
ATOM 1507 O O . ALA A 1 201 ? 13.969 -0.764 -7.578 1 98.19 201 ALA A O 1
ATOM 1508 N N . LEU A 1 202 ? 14.125 -0.434 -9.797 1 98.25 202 LEU A N 1
ATOM 1509 C CA . LEU A 1 202 ? 13.914 -1.833 -10.148 1 98.25 202 LEU A CA 1
ATOM 1510 C C . LEU A 1 202 ? 15.008 -2.33 -11.086 1 98.25 202 LEU A C 1
ATOM 1512 O O . LEU A 1 202 ? 15.328 -1.672 -12.078 1 98.25 202 LEU A O 1
ATOM 1516 N N . THR A 1 203 ? 15.656 -3.408 -10.711 1 97.19 203 THR A N 1
ATOM 1517 C CA . THR A 1 203 ? 16.625 -4.047 -11.586 1 97.19 203 THR A CA 1
ATOM 1518 C C . THR A 1 203 ? 16.266 -5.508 -11.836 1 97.19 203 THR A C 1
ATOM 1520 O O . THR A 1 203 ? 15.742 -6.18 -10.945 1 97.19 203 THR A O 1
ATOM 1523 N N . ASP A 1 204 ? 16.469 -5.934 -12.977 1 93.25 204 ASP A N 1
ATOM 1524 C CA . ASP A 1 204 ? 16.25 -7.301 -13.43 1 93.25 204 ASP A CA 1
ATOM 1525 C C . ASP A 1 204 ? 17.031 -7.594 -14.711 1 93.25 204 ASP A C 1
ATOM 1527 O O . ASP A 1 204 ? 17.422 -6.672 -15.422 1 93.25 204 ASP A O 1
ATOM 1531 N N . ASP A 1 205 ? 17.281 -8.867 -15 1 90.25 205 ASP A N 1
ATOM 1532 C CA . ASP A 1 205 ? 18.031 -9.211 -16.203 1 90.25 205 ASP A CA 1
ATOM 1533 C C . ASP A 1 205 ? 17.094 -9.555 -17.359 1 90.25 205 ASP A C 1
ATOM 1535 O O . ASP A 1 205 ? 17.516 -10.195 -18.328 1 90.25 205 ASP A O 1
ATOM 1539 N N . HIS A 1 206 ? 15.828 -9.234 -17.172 1 86.62 206 HIS A N 1
ATOM 1540 C CA . HIS A 1 206 ? 14.836 -9.289 -18.25 1 86.62 206 HIS A CA 1
ATOM 1541 C C . HIS A 1 206 ? 14.359 -7.895 -18.625 1 86.62 206 HIS A C 1
ATOM 1543 O O . HIS A 1 206 ? 13.266 -7.477 -18.219 1 86.62 206 HIS A O 1
ATOM 1549 N N . PRO A 1 207 ? 15.117 -7.262 -19.453 1 90.06 207 PRO A N 1
ATOM 1550 C CA . PRO A 1 207 ? 14.828 -5.859 -19.75 1 90.06 207 PRO A CA 1
ATOM 1551 C C . PRO A 1 207 ? 13.469 -5.668 -20.422 1 90.06 207 PRO A C 1
ATOM 1553 O O . PRO A 1 207 ? 12.844 -4.617 -20.281 1 90.06 207 PRO A O 1
ATOM 1556 N N . GLU A 1 208 ? 13 -6.688 -21.109 1 84.06 208 GLU A N 1
ATOM 1557 C CA . GLU A 1 208 ? 11.734 -6.609 -21.812 1 84.06 208 GLU A CA 1
ATOM 1558 C C . GLU A 1 208 ? 10.562 -6.465 -20.859 1 84.06 208 GLU A C 1
ATOM 1560 O O . GLU A 1 208 ? 9.477 -6.02 -21.25 1 84.06 208 GLU A O 1
ATOM 1565 N N . ARG A 1 209 ? 10.82 -6.824 -19.625 1 86.12 209 ARG A N 1
ATOM 1566 C CA . ARG A 1 209 ? 9.766 -6.762 -18.625 1 86.12 209 ARG A CA 1
ATOM 1567 C C . ARG A 1 209 ? 9.742 -5.398 -17.938 1 86.12 209 ARG A C 1
ATOM 1569 O O . ARG A 1 209 ? 8.781 -5.07 -17.234 1 86.12 209 ARG A O 1
ATOM 1576 N N . LEU A 1 210 ? 10.758 -4.641 -18.141 1 93.06 210 LEU A N 1
ATOM 1577 C CA . LEU A 1 210 ? 10.93 -3.414 -17.359 1 93.06 210 LEU A CA 1
ATOM 1578 C C . LEU A 1 210 ? 10.508 -2.195 -18.172 1 93.06 210 LEU A C 1
ATOM 1580 O O . LEU A 1 210 ? 11.359 -1.429 -18.641 1 93.06 210 LEU A O 1
ATOM 1584 N N . THR A 1 211 ? 9.219 -1.982 -18.328 1 90.25 211 THR A N 1
ATOM 1585 C CA . THR A 1 211 ? 8.688 -0.828 -19.047 1 90.25 211 THR A CA 1
ATOM 1586 C C . THR A 1 211 ? 7.824 0.03 -18.125 1 90.25 211 THR A C 1
ATOM 1588 O O . THR A 1 211 ? 7.148 -0.491 -17.234 1 90.25 211 THR A O 1
ATOM 1591 N N . PRO A 1 212 ? 7.812 1.276 -18.359 1 92.12 212 PRO A N 1
ATOM 1592 C CA . PRO A 1 212 ? 7.023 2.162 -17.5 1 92.12 212 PRO A CA 1
ATOM 1593 C C . PRO A 1 212 ? 5.535 1.815 -17.5 1 92.12 212 PRO A C 1
ATOM 1595 O O . PRO A 1 212 ? 4.852 1.997 -16.5 1 92.12 212 PRO A O 1
ATOM 1598 N N . GLU A 1 213 ? 4.984 1.361 -18.594 1 87.56 213 GLU A N 1
ATOM 1599 C CA . GLU A 1 213 ? 3.576 0.986 -18.688 1 87.56 213 GLU A CA 1
ATOM 1600 C C . GLU A 1 213 ? 3.244 -0.17 -17.75 1 87.56 213 GLU A C 1
ATOM 1602 O O . GLU A 1 213 ? 2.176 -0.191 -17.141 1 87.56 213 GLU A O 1
ATOM 1607 N N . ARG A 1 214 ? 4.23 -1.075 -17.594 1 87.88 214 ARG A N 1
ATOM 1608 C CA . ARG A 1 214 ? 4.027 -2.252 -16.766 1 87.88 214 ARG A CA 1
ATOM 1609 C C . ARG A 1 214 ? 4.285 -1.932 -15.289 1 87.88 214 ARG A C 1
ATOM 1611 O O . ARG A 1 214 ? 3.777 -2.619 -14.398 1 87.88 214 ARG A O 1
ATOM 1618 N N . TRP A 1 215 ? 5.094 -0.859 -15.188 1 95.12 215 TRP A N 1
ATOM 1619 C CA . TRP A 1 215 ? 5.523 -0.533 -13.836 1 95.12 215 TRP A CA 1
ATOM 1620 C C . TRP A 1 215 ? 5.281 0.94 -13.523 1 95.12 215 TRP A C 1
ATOM 1622 O O . TRP A 1 215 ? 6.227 1.699 -13.305 1 95.12 215 TRP A O 1
ATOM 1632 N N . PRO A 1 216 ? 4.035 1.344 -13.383 1 94.12 216 PRO A N 1
ATOM 1633 C CA . PRO A 1 216 ? 3.73 2.764 -13.188 1 94.12 216 PRO A CA 1
ATOM 1634 C C . PRO A 1 216 ? 4.254 3.301 -11.859 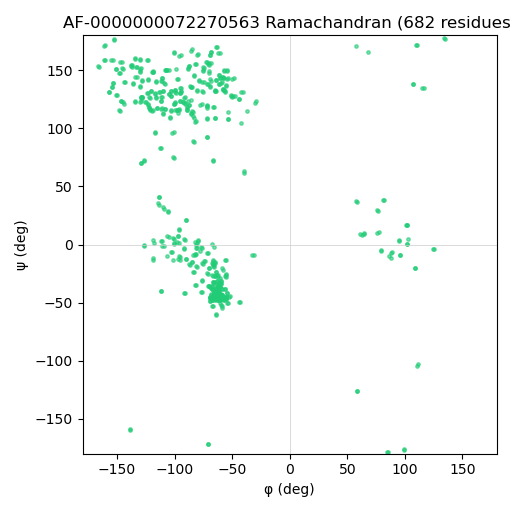1 94.12 216 PRO A C 1
ATOM 1636 O O . PRO A 1 216 ? 4.375 4.516 -11.688 1 94.12 216 PRO A O 1
ATOM 1639 N N . ASP A 1 217 ? 4.59 2.43 -10.906 1 96.69 217 ASP A N 1
ATOM 1640 C CA . ASP A 1 217 ? 4.98 2.889 -9.578 1 96.69 217 ASP A CA 1
ATOM 1641 C C . ASP A 1 217 ? 6.5 2.877 -9.414 1 96.69 217 ASP A C 1
ATOM 1643 O O . ASP A 1 217 ? 7.016 3.18 -8.336 1 96.69 217 ASP A O 1
ATOM 1647 N N . VAL A 1 218 ? 7.211 2.506 -10.438 1 97.5 218 VAL A N 1
ATOM 1648 C CA . VAL A 1 218 ? 8.672 2.484 -10.414 1 97.5 218 VAL A CA 1
ATOM 1649 C C . VAL A 1 218 ? 9.211 3.787 -11 1 97.5 218 VAL A C 1
ATOM 1651 O O . VAL A 1 218 ? 8.758 4.246 -12.047 1 97.5 218 VAL A O 1
ATOM 1654 N N . HIS A 1 219 ? 10.18 4.359 -10.336 1 95.31 219 HIS A N 1
ATOM 1655 C CA . HIS A 1 219 ? 10.734 5.641 -10.75 1 95.31 219 HIS A CA 1
ATOM 1656 C C . HIS A 1 219 ? 11.922 5.445 -11.688 1 95.31 219 HIS A C 1
ATOM 1658 O O . HIS A 1 219 ? 12.094 6.211 -12.641 1 95.31 219 HIS A O 1
ATOM 1664 N N . THR A 1 220 ? 12.766 4.492 -11.391 1 95.94 220 THR A N 1
ATOM 1665 C CA . THR A 1 220 ? 13.977 4.285 -12.18 1 95.94 220 THR A CA 1
ATOM 1666 C C . THR A 1 220 ? 14.195 2.799 -12.445 1 95.94 220 THR A C 1
ATOM 1668 O O . THR A 1 220 ? 14.016 1.969 -11.555 1 95.94 220 THR A O 1
ATOM 1671 N N . PHE A 1 221 ? 14.594 2.527 -13.648 1 97 221 PHE A N 1
ATOM 1672 C CA . PHE A 1 221 ? 14.875 1.161 -14.07 1 97 221 PHE A CA 1
ATOM 1673 C C . PHE A 1 221 ? 16.375 0.969 -14.312 1 97 221 PHE A C 1
ATOM 1675 O O . PHE A 1 221 ? 17.047 1.875 -14.805 1 97 221 PHE A O 1
ATOM 1682 N N . TYR A 1 222 ? 16.859 -0.222 -13.945 1 96.44 222 TYR A N 1
ATOM 1683 C CA . TYR A 1 222 ? 18.234 -0.652 -14.234 1 96.44 222 TYR A CA 1
ATOM 1684 C C . TYR A 1 222 ? 18.234 -2.002 -14.945 1 96.44 222 TYR A C 1
ATOM 1686 O O . TYR A 1 222 ? 18.656 -3.01 -14.367 1 96.44 222 TYR A O 1
ATOM 1694 N N . PRO A 1 223 ? 17.828 -1.979 -16.141 1 93.62 223 PRO A N 1
ATOM 1695 C CA . PRO A 1 223 ? 17.781 -3.227 -16.922 1 93.62 223 PRO A CA 1
ATOM 1696 C C . PRO A 1 223 ? 19.156 -3.701 -17.375 1 93.62 223 PRO A C 1
ATOM 1698 O O . PRO A 1 223 ? 20.016 -2.881 -17.688 1 93.62 223 PRO A O 1
ATOM 1701 N N . VAL A 1 224 ? 19.328 -4.988 -17.297 1 92.38 224 VAL A N 1
ATOM 1702 C CA . VAL A 1 224 ? 20.516 -5.605 -17.891 1 92.38 224 VAL A CA 1
ATOM 1703 C C . VAL A 1 224 ? 20.109 -6.785 -18.766 1 92.38 224 VAL A C 1
ATOM 1705 O O . VAL A 1 224 ? 18.984 -7.301 -18.641 1 92.38 224 VAL A O 1
ATOM 1708 N N . GLU A 1 225 ? 21.016 -7.098 -19.625 1 91.31 225 GLU A N 1
ATOM 1709 C CA . GLU A 1 225 ? 20.719 -8.242 -20.484 1 91.31 225 GLU A CA 1
ATOM 1710 C C . GLU A 1 225 ? 20.766 -9.547 -19.688 1 91.31 225 GLU A C 1
ATOM 1712 O O . GLU A 1 225 ? 21.438 -9.633 -18.656 1 91.31 225 GLU A O 1
ATOM 1717 N N . ASN A 1 226 ? 20.047 -10.484 -20.234 1 85.81 226 ASN A N 1
ATOM 1718 C CA . ASN A 1 226 ? 19.969 -11.797 -19.594 1 85.81 226 ASN A CA 1
ATOM 1719 C C . ASN A 1 226 ? 21.344 -12.352 -19.281 1 85.81 226 ASN A C 1
ATOM 1721 O O . ASN A 1 226 ? 22.234 -12.32 -20.125 1 85.81 226 ASN A O 1
ATOM 1725 N N . GLY A 1 227 ? 21.484 -12.719 -18.047 1 83.81 227 GLY A N 1
ATOM 1726 C CA . GLY A 1 227 ? 22.719 -13.359 -17.641 1 83.81 227 GLY A CA 1
ATOM 1727 C C . GLY A 1 227 ? 23.797 -12.367 -17.219 1 83.81 227 GLY A C 1
ATOM 1728 O O . GLY A 1 227 ? 24.812 -12.758 -16.656 1 83.81 227 GLY A O 1
ATOM 1729 N N . GLN A 1 228 ? 23.609 -11.172 -17.469 1 90.88 228 GLN A N 1
ATOM 1730 C CA . GLN A 1 228 ? 24.578 -10.164 -17.062 1 90.88 228 GLN A CA 1
ATOM 1731 C C . GLN A 1 228 ? 24.391 -9.781 -15.602 1 90.88 228 GLN A C 1
ATOM 1733 O O . GLN A 1 228 ? 2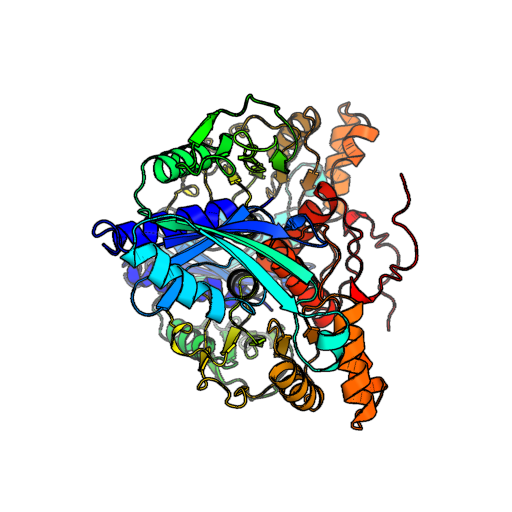3.328 -9.984 -15.031 1 90.88 228 GLN A O 1
ATOM 1738 N N . GLU A 1 229 ? 25.469 -9.312 -15.047 1 92.94 229 GLU A N 1
ATOM 1739 C CA . GLU A 1 229 ? 25.406 -8.828 -13.664 1 92.94 229 GLU A CA 1
ATOM 1740 C C . GLU A 1 229 ? 24.438 -7.668 -13.531 1 92.94 229 GLU A C 1
ATOM 1742 O O . GLU A 1 229 ? 24.438 -6.742 -14.352 1 92.94 229 GLU A O 1
ATOM 1747 N N . LEU A 1 230 ? 23.703 -7.746 -12.477 1 94.56 230 LEU A N 1
ATOM 1748 C CA . LEU A 1 230 ? 22.688 -6.715 -12.273 1 94.56 230 LEU A CA 1
ATOM 1749 C C . LEU A 1 230 ? 23.328 -5.383 -11.906 1 94.56 230 LEU A C 1
ATOM 1751 O O . LEU A 1 230 ? 24.297 -5.348 -11.148 1 94.56 230 LEU A O 1
ATOM 1755 N N . GLU A 1 231 ? 22.812 -4.332 -12.484 1 94.94 231 GLU A N 1
ATOM 1756 C CA . GLU A 1 231 ? 23.25 -2.98 -12.156 1 94.94 231 GLU A CA 1
ATOM 1757 C C . GLU A 1 231 ? 22.516 -2.432 -10.945 1 94.94 231 GLU A C 1
ATOM 1759 O O . GLU A 1 231 ? 21.297 -2.6 -10.828 1 94.94 231 GLU A O 1
ATOM 1764 N N . LEU A 1 232 ? 23.266 -1.816 -10.047 1 96.56 232 LEU A N 1
ATOM 1765 C CA . LEU A 1 232 ? 22.688 -1.217 -8.852 1 96.56 232 LEU A CA 1
ATOM 1766 C C . LEU A 1 232 ? 22.891 0.294 -8.844 1 96.56 232 LEU A C 1
ATOM 1768 O O . LEU A 1 232 ? 23.953 0.781 -9.266 1 96.56 232 LEU A O 1
ATOM 1772 N N . PRO A 1 233 ? 21.938 1.062 -8.43 1 95.31 233 PRO A N 1
ATOM 1773 C CA . PRO A 1 233 ? 22.172 2.48 -8.156 1 95.31 233 PRO A CA 1
ATOM 1774 C C . PRO A 1 233 ? 23.062 2.705 -6.934 1 95.31 233 PRO A C 1
ATOM 1776 O O . PRO A 1 233 ? 23.344 1.764 -6.188 1 95.31 233 PRO A O 1
ATOM 1779 N N . PRO A 1 234 ? 23.547 3.941 -6.82 1 93.12 234 PRO A N 1
ATOM 1780 C CA . PRO A 1 234 ? 24.203 4.234 -5.543 1 93.12 234 PRO A CA 1
ATOM 1781 C C . PRO A 1 234 ? 23.281 4.02 -4.348 1 93.12 234 PRO A C 1
ATOM 1783 O O . PRO A 1 234 ? 22.109 4.371 -4.398 1 93.12 234 PRO A O 1
ATOM 1786 N N . LEU A 1 235 ? 23.766 3.34 -3.309 1 96 235 LEU A N 1
ATOM 1787 C CA . LEU A 1 235 ? 23.016 3.031 -2.098 1 96 235 LEU A CA 1
ATOM 1788 C C . LEU A 1 235 ? 23.688 3.627 -0.87 1 96 235 LEU A C 1
ATOM 1790 O O . LEU A 1 235 ? 24.922 3.553 -0.734 1 96 235 LEU A O 1
ATOM 1794 N N . ASP A 1 236 ? 22.922 4.27 -0.057 1 93.5 236 ASP A N 1
ATOM 1795 C CA . ASP A 1 236 ? 23.453 4.918 1.137 1 93.5 236 ASP A CA 1
ATOM 1796 C C . ASP A 1 236 ? 22.531 4.715 2.332 1 93.5 236 ASP A C 1
ATOM 1798 O O . ASP A 1 236 ? 21.734 3.773 2.357 1 93.5 236 ASP A O 1
ATOM 1802 N N . GLU A 1 237 ? 22.625 5.555 3.354 1 93.38 237 GLU A N 1
ATOM 1803 C CA . GLU A 1 237 ? 21.891 5.395 4.602 1 93.38 237 GLU A CA 1
ATOM 1804 C C . GLU A 1 237 ? 20.406 5.699 4.41 1 93.38 237 GLU A C 1
ATOM 1806 O O . GLU A 1 237 ? 19.578 5.426 5.297 1 93.38 237 GLU A O 1
ATOM 1811 N N . ARG A 1 238 ? 20.031 6.18 3.268 1 92.81 238 ARG A N 1
ATOM 1812 C CA . ARG A 1 238 ? 18.641 6.473 2.947 1 92.81 238 ARG A CA 1
ATOM 1813 C C . ARG A 1 238 ? 18.125 5.555 1.841 1 92.81 238 ARG A C 1
ATOM 1815 O O . ARG A 1 238 ? 17.391 5.996 0.955 1 92.81 238 ARG A O 1
ATOM 1822 N N . SER A 1 239 ? 18.641 4.344 1.88 1 96.31 239 SER A N 1
ATOM 1823 C CA . SER A 1 239 ? 18.234 3.338 0.9 1 96.31 239 SER A CA 1
ATOM 1824 C C . SER A 1 239 ? 17.938 2.004 1.572 1 96.31 239 SER A C 1
ATOM 1826 O O . SER A 1 239 ? 18.297 1.789 2.73 1 96.31 239 SER A O 1
ATOM 1828 N N . ALA A 1 240 ? 17.219 1.211 0.885 1 98.62 240 ALA A N 1
ATOM 1829 C CA . ALA A 1 240 ? 16.984 -0.19 1.225 1 98.62 240 ALA A CA 1
ATOM 1830 C C . ALA A 1 240 ? 17.047 -1.076 -0.015 1 98.62 240 ALA A C 1
ATOM 1832 O O . ALA A 1 240 ? 16.891 -0.597 -1.139 1 98.62 240 ALA A O 1
ATOM 1833 N N . ALA A 1 241 ? 17.375 -2.332 0.228 1 98.81 241 ALA A N 1
ATOM 1834 C CA . ALA A 1 241 ? 17.453 -3.301 -0.862 1 98.81 241 ALA A CA 1
ATOM 1835 C C . ALA A 1 241 ? 16.625 -4.543 -0.545 1 98.81 241 ALA A C 1
ATOM 1837 O O . ALA A 1 241 ? 16.781 -5.148 0.518 1 98.81 241 ALA A O 1
ATOM 1838 N N . VAL A 1 242 ? 15.766 -4.883 -1.445 1 98.75 242 VAL A N 1
ATOM 1839 C CA . VAL A 1 242 ? 14.953 -6.086 -1.313 1 98.75 242 VAL A CA 1
ATOM 1840 C C . VAL A 1 242 ? 15.18 -7 -2.518 1 98.75 242 VAL A C 1
ATOM 1842 O O . VAL A 1 242 ? 14.898 -6.617 -3.656 1 98.75 242 VAL A O 1
ATOM 1845 N N . LEU A 1 243 ? 15.68 -8.156 -2.229 1 97.19 243 LEU A N 1
ATOM 1846 C CA . LEU A 1 243 ? 15.953 -9.133 -3.277 1 97.19 243 LEU A CA 1
ATOM 1847 C C . LEU A 1 243 ? 14.805 -10.125 -3.412 1 97.19 243 LEU A C 1
ATOM 1849 O O . LEU A 1 243 ? 14.516 -10.883 -2.482 1 97.19 243 LEU A O 1
ATOM 1853 N N . LEU A 1 244 ? 14.203 -10.078 -4.574 1 93.25 244 LEU A N 1
ATOM 1854 C CA . LEU A 1 244 ? 13.07 -10.945 -4.879 1 93.25 244 LEU A CA 1
ATOM 1855 C C . LEU A 1 244 ? 13.438 -11.977 -5.934 1 93.25 244 LEU A C 1
ATOM 1857 O O . LEU A 1 244 ? 12.609 -12.797 -6.336 1 93.25 244 LEU A O 1
ATOM 1861 N N . VAL A 1 245 ? 14.625 -12.016 -6.367 1 82.06 245 VAL A N 1
ATOM 1862 C CA . VAL A 1 245 ? 15.078 -12.914 -7.426 1 82.06 245 VAL A CA 1
ATOM 1863 C C . VAL A 1 245 ? 15.219 -14.328 -6.879 1 82.06 245 VAL A C 1
ATOM 1865 O O . VAL A 1 245 ? 15.43 -14.523 -5.676 1 82.06 245 VAL A O 1
ATOM 1868 N N . HIS A 1 246 ? 15 -15.203 -7.785 1 78.31 246 HIS A N 1
ATOM 1869 C CA . HIS A 1 246 ? 15.188 -16.609 -7.43 1 78.31 246 HIS A CA 1
ATOM 1870 C C . HIS A 1 246 ? 16.359 -17.219 -8.195 1 78.31 246 HIS A C 1
ATOM 1872 O O . HIS A 1 246 ? 16.234 -18.312 -8.75 1 78.31 246 HIS A O 1
ATOM 1878 N N . ASP A 1 247 ? 17.406 -16.484 -8.328 1 78.88 247 ASP A N 1
ATOM 1879 C CA . ASP A 1 247 ? 18.641 -16.891 -8.984 1 78.88 247 ASP A CA 1
ATOM 1880 C C . ASP A 1 247 ? 19.844 -16.703 -8.047 1 78.88 247 ASP A C 1
ATOM 1882 O O . ASP A 1 247 ? 20.172 -15.586 -7.656 1 78.88 247 ASP A O 1
ATOM 1886 N N . TYR A 1 248 ? 20.547 -17.781 -7.816 1 82 248 TYR A N 1
ATOM 1887 C CA . TYR A 1 248 ? 21.625 -17.797 -6.824 1 82 248 TYR A CA 1
ATOM 1888 C C . TYR A 1 248 ? 22.75 -16.844 -7.211 1 82 248 TYR A C 1
ATOM 1890 O O . TYR A 1 248 ? 23.266 -16.125 -6.363 1 82 248 TYR A O 1
ATOM 1898 N N . ALA A 1 249 ? 23.062 -16.906 -8.461 1 85.44 249 ALA A N 1
ATOM 1899 C CA . ALA A 1 249 ? 24.156 -16.047 -8.914 1 85.44 249 ALA A CA 1
ATOM 1900 C C . ALA A 1 249 ? 23.844 -14.578 -8.664 1 85.44 249 ALA A C 1
ATOM 1902 O O . ALA A 1 249 ? 24.688 -13.836 -8.164 1 85.44 249 ALA A O 1
ATOM 1903 N N . HIS A 1 250 ? 22.672 -14.188 -8.992 1 89.31 250 HIS A N 1
ATOM 1904 C CA . HIS A 1 250 ? 22.25 -12.805 -8.758 1 89.31 250 HIS A CA 1
ATOM 1905 C C . HIS A 1 250 ? 22.172 -12.5 -7.266 1 89.31 250 HIS A C 1
ATOM 1907 O O . HIS A 1 250 ? 22.594 -11.43 -6.824 1 89.31 250 HIS A O 1
ATOM 1913 N N . GLU A 1 251 ? 21.641 -13.406 -6.516 1 91.06 251 GLU A N 1
ATOM 1914 C CA . GLU A 1 251 ? 21.5 -13.203 -5.074 1 91.06 251 GLU A CA 1
ATOM 1915 C C . GLU A 1 251 ? 22.859 -12.984 -4.418 1 91.06 251 GLU A C 1
ATOM 1917 O O . GLU A 1 251 ? 23.047 -12.039 -3.652 1 91.06 251 GLU A O 1
ATOM 1922 N N . LEU A 1 252 ? 23.828 -13.859 -4.789 1 92.62 252 LEU A N 1
ATOM 1923 C CA . LEU A 1 252 ? 25.156 -13.781 -4.195 1 92.62 252 LEU A CA 1
ATOM 1924 C C . LEU A 1 252 ? 25.859 -12.484 -4.605 1 92.62 252 LEU A C 1
ATOM 1926 O O . LEU A 1 252 ? 26.406 -11.781 -3.762 1 92.62 252 LEU A O 1
ATOM 1930 N N . SER A 1 253 ? 25.781 -12.211 -5.863 1 94.62 253 SER A N 1
ATOM 1931 C CA . SER A 1 253 ? 26.453 -11.023 -6.395 1 94.62 253 SER A CA 1
ATOM 1932 C C . SER A 1 253 ? 25.859 -9.75 -5.797 1 94.62 253 SER A C 1
ATOM 1934 O O . SER A 1 253 ? 26.594 -8.891 -5.309 1 94.62 253 SER A O 1
ATOM 1936 N N . VAL A 1 254 ? 24.547 -9.625 -5.762 1 96.62 254 VAL A N 1
ATOM 1937 C CA . VAL A 1 254 ? 23.875 -8.422 -5.293 1 96.62 254 VAL A CA 1
ATOM 1938 C C . VAL A 1 254 ? 24.062 -8.273 -3.785 1 96.62 254 VAL A C 1
ATOM 1940 O O . VAL A 1 254 ? 24.375 -7.191 -3.291 1 96.62 254 VAL A O 1
ATOM 1943 N N . LEU A 1 255 ? 23.859 -9.359 -3.037 1 96.81 255 LEU A N 1
ATOM 1944 C CA . LEU A 1 255 ? 24.031 -9.297 -1.589 1 96.81 255 LEU A CA 1
ATOM 1945 C C . LEU A 1 255 ? 25.453 -8.883 -1.227 1 96.81 255 LEU A C 1
ATOM 1947 O O . LEU A 1 255 ? 25.656 -8.055 -0.34 1 96.81 255 LEU A O 1
ATOM 1951 N N . GLY A 1 256 ? 26.438 -9.508 -1.92 1 95.88 256 GLY A N 1
ATOM 1952 C CA . GLY A 1 256 ? 27.828 -9.133 -1.675 1 95.88 256 GLY A CA 1
ATOM 1953 C C . GLY A 1 256 ? 28.078 -7.645 -1.833 1 95.88 256 GLY A C 1
ATOM 1954 O O . GLY A 1 256 ? 28.75 -7.035 -1.004 1 95.88 256 GLY A O 1
ATOM 1955 N N . ARG A 1 257 ? 27.531 -7.027 -2.812 1 96.62 257 ARG A N 1
ATOM 1956 C CA . ARG A 1 257 ? 27.734 -5.617 -3.121 1 96.62 257 ARG A CA 1
ATOM 1957 C C . ARG A 1 257 ? 26.938 -4.73 -2.174 1 96.62 257 ARG A C 1
ATOM 1959 O O . ARG A 1 257 ? 27.438 -3.703 -1.707 1 96.62 257 ARG A O 1
ATOM 1966 N N . VAL A 1 258 ? 25.719 -5.105 -1.85 1 97.88 258 VAL A N 1
ATOM 1967 C CA . VAL A 1 258 ? 24.844 -4.309 -0.992 1 97.88 258 VAL A CA 1
ATOM 1968 C C . VAL A 1 258 ? 25.406 -4.289 0.431 1 97.88 258 VAL A C 1
ATOM 1970 O O . VAL A 1 258 ? 25.328 -3.268 1.118 1 97.88 258 VAL A O 1
ATOM 1973 N N . LEU A 1 259 ? 25.953 -5.395 0.861 1 97.25 259 LEU A N 1
ATOM 1974 C CA . LEU A 1 259 ? 26.469 -5.527 2.217 1 97.25 259 LEU A CA 1
ATOM 1975 C C . LEU A 1 259 ? 27.688 -4.629 2.422 1 97.25 259 LEU A C 1
ATOM 1977 O O . LEU A 1 259 ? 28.094 -4.375 3.559 1 97.25 259 LEU A O 1
ATOM 1981 N N . GLU A 1 260 ? 28.281 -4.156 1.35 1 95.12 260 GLU A N 1
ATOM 1982 C CA . GLU A 1 260 ? 29.391 -3.213 1.426 1 95.12 260 GLU A CA 1
ATOM 1983 C C . GLU A 1 260 ? 28.891 -1.784 1.621 1 95.12 260 GLU A C 1
ATOM 1985 O O . GLU A 1 260 ? 29.688 -0.867 1.837 1 95.12 260 GLU A O 1
ATOM 1990 N N . THR A 1 261 ? 27.641 -1.525 1.545 1 96.44 261 THR A N 1
ATOM 1991 C CA . THR A 1 261 ? 27.031 -0.205 1.685 1 96.44 261 THR A CA 1
ATOM 1992 C C . THR A 1 261 ? 26.438 -0.03 3.076 1 96.44 261 THR A C 1
ATOM 1994 O O . THR A 1 261 ? 26.25 -1.006 3.809 1 96.44 261 THR A O 1
ATOM 1997 N N . PRO A 1 262 ? 26.125 1.166 3.434 1 95.75 262 PRO A N 1
ATOM 1998 C CA . PRO A 1 262 ? 25.562 1.4 4.766 1 95.75 262 PRO A CA 1
ATOM 1999 C C . PRO A 1 262 ? 24.047 1.322 4.785 1 95.75 262 PRO A C 1
ATOM 2001 O O . PRO A 1 262 ? 23.406 1.889 5.676 1 95.75 262 PRO A O 1
ATOM 2004 N N . VAL A 1 263 ? 23.391 0.666 3.809 1 97.12 263 VAL A N 1
ATOM 2005 C CA . VAL A 1 263 ? 21.938 0.585 3.76 1 97.12 263 VAL A CA 1
ATOM 2006 C C . VAL A 1 263 ? 21.406 0.008 5.07 1 97.12 263 VAL A C 1
ATOM 2008 O O . VAL A 1 263 ? 21.953 -0.971 5.59 1 97.12 263 VAL A O 1
ATOM 2011 N N . PRO A 1 264 ? 20.375 0.577 5.578 1 97.25 264 PRO A N 1
ATOM 2012 C CA . PRO A 1 264 ? 19.875 0.154 6.891 1 97.25 264 PRO A CA 1
ATOM 2013 C C . PRO A 1 264 ? 18.984 -1.079 6.816 1 97.25 264 PRO A C 1
ATOM 2015 O O . PRO A 1 264 ? 18.656 -1.674 7.848 1 97.25 264 PRO A O 1
ATOM 2018 N N . TYR A 1 265 ? 18.609 -1.507 5.641 1 98.44 265 TYR A N 1
ATOM 2019 C CA . TYR A 1 265 ? 17.688 -2.637 5.5 1 98.44 265 TYR A CA 1
ATOM 2020 C C . TYR A 1 265 ? 18.016 -3.439 4.242 1 98.44 265 TYR A C 1
ATOM 2022 O O . TYR A 1 265 ? 18.047 -2.893 3.139 1 98.44 265 TYR A O 1
ATOM 2030 N N . ILE A 1 266 ? 18.25 -4.699 4.445 1 98.69 266 ILE A N 1
ATOM 2031 C CA . ILE A 1 266 ? 18.484 -5.676 3.387 1 98.69 266 ILE A CA 1
ATOM 2032 C C . ILE A 1 266 ? 17.594 -6.898 3.609 1 98.69 266 ILE A C 1
ATOM 2034 O O . ILE A 1 266 ? 17.625 -7.512 4.676 1 98.69 266 ILE A O 1
ATOM 2038 N N . ALA A 1 267 ? 16.766 -7.223 2.613 1 98.38 267 ALA A N 1
ATOM 2039 C CA . ALA A 1 267 ? 15.883 -8.375 2.754 1 98.38 267 ALA A CA 1
ATOM 2040 C C . ALA A 1 267 ? 16.016 -9.32 1.564 1 98.38 267 ALA A C 1
ATOM 2042 O O . ALA A 1 267 ? 16.172 -8.875 0.426 1 98.38 267 ALA A O 1
ATOM 2043 N N . LEU A 1 268 ? 15.969 -10.57 1.866 1 96.31 268 LEU A N 1
ATOM 2044 C CA . LEU A 1 268 ? 15.984 -11.633 0.865 1 96.31 268 LEU A CA 1
ATOM 2045 C C . LEU A 1 268 ? 14.719 -12.484 0.955 1 96.31 268 LEU A C 1
ATOM 2047 O O . LEU A 1 268 ? 14.461 -13.109 1.982 1 96.31 268 LEU A O 1
ATOM 2051 N N . LEU A 1 269 ? 13.945 -12.43 -0.075 1 93.56 269 LEU A N 1
ATOM 2052 C CA . LEU A 1 269 ? 12.773 -13.297 -0.129 1 93.56 269 LEU A CA 1
ATOM 2053 C C . LEU A 1 269 ? 13.18 -14.75 -0.352 1 93.56 269 LEU A C 1
ATOM 2055 O O . LEU A 1 269 ? 13.578 -15.125 -1.457 1 93.56 269 LEU A O 1
ATOM 2059 N N . ALA A 1 270 ? 13.031 -15.539 0.671 1 88.81 270 ALA A N 1
ATOM 2060 C CA . ALA A 1 270 ? 13.375 -16.953 0.649 1 88.81 270 ALA A CA 1
ATOM 2061 C C . ALA A 1 270 ? 12.789 -17.688 1.856 1 88.81 270 ALA A C 1
ATOM 2063 O O . ALA A 1 270 ? 12.484 -17.062 2.877 1 88.81 270 ALA A O 1
ATOM 2064 N N . SER A 1 271 ? 12.578 -18.938 1.664 1 84.88 271 SER A N 1
ATOM 2065 C CA . SER A 1 271 ? 12.297 -19.75 2.838 1 84.88 271 SER A CA 1
ATOM 2066 C C . SER A 1 271 ? 13.469 -19.75 3.812 1 84.88 271 SER A C 1
ATOM 2068 O O . SER A 1 271 ? 14.578 -19.328 3.459 1 84.88 271 SER A O 1
ATOM 2070 N N . ARG A 1 272 ? 13.266 -20.172 5.016 1 86.81 272 ARG A N 1
ATOM 2071 C CA . ARG A 1 272 ? 14.32 -20.234 6.023 1 86.81 272 ARG A CA 1
ATOM 2072 C C . ARG A 1 272 ? 15.492 -21.078 5.539 1 86.81 272 ARG A C 1
ATOM 2074 O O . ARG A 1 272 ? 16.656 -20.688 5.672 1 86.81 272 ARG A O 1
ATOM 2081 N N . ARG A 1 273 ? 15.133 -22.188 5.008 1 84.5 273 ARG A N 1
ATOM 2082 C CA . ARG A 1 273 ? 16.156 -23.109 4.527 1 84.5 273 ARG A CA 1
ATOM 2083 C C . ARG A 1 273 ? 16.969 -22.5 3.393 1 84.5 273 ARG A C 1
ATOM 2085 O O . ARG A 1 273 ? 18.203 -22.5 3.432 1 84.5 273 ARG A O 1
ATOM 2092 N N . ARG A 1 274 ? 16.328 -21.938 2.465 1 84.75 274 ARG A N 1
ATOM 2093 C CA . ARG A 1 274 ? 16.984 -21.375 1.298 1 84.75 274 ARG A CA 1
ATOM 2094 C C . ARG A 1 274 ? 17.797 -20.141 1.676 1 84.75 274 ARG A C 1
ATOM 2096 O O . ARG A 1 274 ? 18.938 -19.984 1.236 1 84.75 274 ARG A O 1
ATOM 2103 N N . GLY A 1 275 ? 17.234 -19.297 2.443 1 89.38 275 GLY A N 1
ATOM 2104 C CA . GLY A 1 275 ? 17.953 -18.125 2.912 1 89.38 275 GLY A CA 1
ATOM 2105 C C . GLY A 1 275 ? 19.203 -18.469 3.695 1 89.38 275 GLY A C 1
ATOM 2106 O O . GLY A 1 275 ? 20.25 -17.875 3.488 1 89.38 275 GLY A O 1
ATOM 2107 N N . GLY A 1 276 ? 19.047 -19.453 4.574 1 88.88 276 GLY A N 1
ATOM 2108 C CA . GLY A 1 276 ? 20.203 -19.922 5.32 1 88.88 276 GLY A CA 1
ATOM 2109 C C . GLY A 1 276 ? 21.328 -20.438 4.434 1 88.88 276 GLY A C 1
ATOM 2110 O O . GLY A 1 276 ? 22.5 -20.188 4.707 1 88.88 276 GLY A O 1
ATOM 2111 N N . ALA A 1 277 ? 20.938 -21.109 3.373 1 88.12 277 ALA A N 1
ATOM 2112 C CA . ALA A 1 277 ? 21.938 -21.656 2.439 1 88.12 277 ALA A CA 1
ATOM 2113 C C . ALA A 1 277 ? 22.688 -20.531 1.739 1 88.12 277 ALA A C 1
ATOM 2115 O O . ALA A 1 277 ? 23.906 -20.609 1.569 1 88.12 277 ALA A O 1
ATOM 2116 N N . VAL A 1 278 ? 22.031 -19.531 1.351 1 90.19 278 VAL A N 1
ATOM 2117 C CA . VAL A 1 278 ? 22.656 -18.391 0.68 1 90.19 278 VAL A CA 1
ATOM 2118 C C . VAL A 1 278 ? 23.641 -17.703 1.623 1 90.19 278 VAL A C 1
ATOM 2120 O O . VAL A 1 278 ? 24.781 -17.422 1.24 1 90.19 278 VAL A O 1
ATOM 2123 N N . LEU A 1 279 ? 23.25 -17.5 2.83 1 93.25 279 LEU A N 1
ATOM 2124 C CA . LEU A 1 279 ? 24.094 -16.812 3.805 1 93.25 279 LEU A CA 1
ATOM 2125 C C . LEU A 1 279 ? 25.312 -17.641 4.156 1 93.25 279 LEU A C 1
ATOM 2127 O O . LEU A 1 279 ? 26.406 -17.109 4.312 1 93.25 279 LEU A O 1
ATOM 2131 N N . ARG A 1 280 ? 25.156 -18.938 4.266 1 92.44 280 ARG A N 1
ATOM 2132 C CA . ARG A 1 280 ? 26.281 -19.812 4.535 1 92.44 280 ARG A CA 1
ATOM 2133 C C . ARG A 1 280 ? 27.312 -19.75 3.414 1 92.44 280 ARG A C 1
ATOM 2135 O O . ARG A 1 280 ? 28.516 -19.719 3.67 1 92.44 280 ARG A O 1
ATOM 2142 N N . PHE A 1 281 ? 26.797 -19.781 2.279 1 91.5 281 PHE A N 1
ATOM 2143 C CA . PHE A 1 281 ? 27.703 -19.703 1.138 1 91.5 281 PHE A CA 1
ATOM 2144 C C . PHE A 1 281 ? 28.5 -18.406 1.184 1 91.5 281 PHE A C 1
ATOM 2146 O O . PHE A 1 281 ? 29.719 -18.406 0.958 1 91.5 281 PHE A O 1
ATOM 2153 N N . LEU A 1 282 ? 27.891 -17.328 1.442 1 93.38 282 LEU A N 1
ATOM 2154 C CA . LEU A 1 282 ? 28.547 -16.031 1.526 1 93.38 282 LEU A CA 1
ATOM 2155 C C . LEU A 1 282 ? 29.578 -16.016 2.654 1 93.38 282 LEU A C 1
ATOM 2157 O O . LEU A 1 282 ? 30.641 -15.422 2.52 1 93.38 282 LEU A O 1
ATOM 2161 N N . GLU A 1 283 ? 29.203 -16.656 3.713 1 93.5 283 GLU A N 1
ATOM 2162 C CA . GLU A 1 283 ? 30.156 -16.781 4.82 1 93.5 283 GLU A CA 1
ATOM 2163 C C . GLU A 1 283 ? 31.391 -17.562 4.398 1 93.5 283 GLU A C 1
ATOM 2165 O O . GLU A 1 283 ? 32.531 -17.141 4.668 1 93.5 283 GLU A O 1
ATOM 2170 N N . ASP A 1 284 ? 31.156 -18.609 3.721 1 92.56 284 ASP A N 1
ATOM 2171 C CA . ASP A 1 284 ? 32.219 -19.469 3.26 1 92.56 284 ASP A CA 1
ATOM 2172 C C . ASP A 1 284 ? 33.125 -18.734 2.266 1 92.56 284 ASP A C 1
ATOM 2174 O O . ASP A 1 284 ? 34.312 -19.094 2.105 1 92.56 284 ASP A O 1
ATOM 2178 N N . THR A 1 285 ? 32.594 -17.797 1.705 1 90.31 285 THR A N 1
ATOM 2179 C CA . THR A 1 285 ? 33.344 -17.078 0.682 1 90.31 285 THR A CA 1
ATOM 2180 C C . THR A 1 285 ? 33.969 -15.82 1.259 1 90.31 285 THR A C 1
ATOM 2182 O O . THR A 1 285 ? 34.5 -14.992 0.516 1 90.31 285 THR A O 1
ATOM 2185 N N . GLY A 1 286 ? 33.812 -15.562 2.551 1 91.81 286 GLY A N 1
ATOM 2186 C CA . GLY A 1 286 ? 34.688 -14.578 3.162 1 91.81 286 GLY A CA 1
ATOM 2187 C C . GLY A 1 286 ? 33.938 -13.461 3.855 1 91.81 286 GLY A C 1
ATOM 2188 O O . GLY A 1 286 ? 34.562 -12.578 4.457 1 91.81 286 GLY A O 1
ATOM 2189 N N . LEU A 1 287 ? 32.656 -13.367 3.82 1 92.12 287 LEU A N 1
ATOM 2190 C CA . LEU A 1 287 ? 31.922 -12.312 4.512 1 92.12 287 LEU A CA 1
ATOM 2191 C C . LEU A 1 287 ? 31.797 -12.625 6 1 92.12 287 LEU A C 1
ATOM 2193 O O . LEU A 1 287 ? 31.594 -13.781 6.383 1 92.12 287 LEU A O 1
ATOM 2197 N N . ASP A 1 288 ? 31.938 -11.617 6.742 1 92.56 288 ASP A N 1
ATOM 2198 C CA . ASP A 1 288 ? 31.875 -11.805 8.188 1 92.56 288 ASP A CA 1
ATOM 2199 C C . ASP A 1 288 ? 30.438 -12.047 8.656 1 92.56 288 ASP A C 1
ATOM 2201 O O . ASP A 1 288 ? 29.5 -11.531 8.055 1 92.56 288 ASP A O 1
ATOM 2205 N N . ALA A 1 289 ? 30.375 -12.734 9.703 1 90.62 289 ALA A N 1
ATOM 2206 C CA . ALA A 1 289 ? 29.078 -13.109 10.273 1 90.62 289 ALA A CA 1
ATOM 2207 C C . ALA A 1 289 ? 28.281 -11.875 10.68 1 90.62 289 ALA A C 1
ATOM 2209 O O . ALA A 1 289 ? 27.047 -11.852 10.539 1 90.62 289 ALA A O 1
ATOM 2210 N N . ALA A 1 290 ? 28.922 -10.961 11.133 1 91.81 290 ALA A N 1
ATOM 2211 C CA . ALA A 1 290 ? 28.266 -9.734 11.57 1 91.81 290 ALA A CA 1
ATOM 2212 C C . ALA A 1 290 ? 27.609 -9.008 10.398 1 91.81 290 ALA A C 1
ATOM 2214 O O . ALA A 1 290 ? 26.531 -8.445 10.531 1 91.81 290 ALA A O 1
ATOM 2215 N N . GLN A 1 291 ? 28.281 -9 9.289 1 92.62 291 GLN A N 1
ATOM 2216 C CA . GLN A 1 291 ? 27.719 -8.398 8.078 1 92.62 291 GLN A CA 1
ATOM 2217 C C . GLN A 1 291 ? 26.469 -9.156 7.621 1 92.62 291 GLN A C 1
ATOM 2219 O O . GLN A 1 291 ? 25.484 -8.539 7.215 1 92.62 291 GLN A O 1
ATOM 2224 N N . LEU A 1 292 ? 26.578 -10.406 7.766 1 95.12 292 LEU A N 1
ATOM 2225 C CA . LEU A 1 292 ? 25.5 -11.258 7.25 1 95.12 292 LEU A CA 1
ATOM 2226 C C . LEU A 1 292 ? 24.234 -11.109 8.102 1 95.12 292 LEU A C 1
ATOM 2228 O O . LEU A 1 292 ? 23.125 -11.359 7.621 1 95.12 292 LEU A O 1
ATOM 2232 N N . GLU A 1 293 ? 24.391 -10.719 9.367 1 94.19 293 GLU A N 1
ATOM 2233 C CA . GLU A 1 293 ? 23.266 -10.516 10.273 1 94.19 293 GLU A CA 1
ATOM 2234 C C . GLU A 1 293 ? 22.375 -9.359 9.797 1 94.19 293 GLU A C 1
ATOM 2236 O O . GLU A 1 293 ? 21.234 -9.227 10.234 1 94.19 293 GLU A O 1
ATOM 2241 N N . ARG A 1 294 ? 22.906 -8.555 8.891 1 96.56 294 ARG A N 1
ATOM 2242 C CA . ARG A 1 294 ? 22.156 -7.422 8.352 1 96.56 294 ARG A CA 1
ATOM 2243 C C . ARG A 1 294 ? 21.094 -7.891 7.355 1 96.56 294 ARG A C 1
ATOM 2245 O O . ARG A 1 294 ? 20.188 -7.129 7 1 96.56 294 ARG A O 1
ATOM 2252 N N . VAL A 1 295 ? 21.266 -9.117 6.902 1 97.62 295 VAL A N 1
ATOM 2253 C CA . VAL A 1 295 ? 20.328 -9.625 5.91 1 97.62 295 VAL A CA 1
ATOM 2254 C C . VAL A 1 295 ? 19.125 -10.258 6.613 1 97.62 295 VAL A C 1
ATOM 2256 O O . VAL A 1 295 ? 19.281 -11.195 7.398 1 97.62 295 VAL A O 1
ATOM 2259 N N . ARG A 1 296 ? 17.984 -9.734 6.348 1 97.25 296 ARG A N 1
ATOM 2260 C CA . ARG A 1 296 ? 16.734 -10.281 6.883 1 97.25 296 ARG A CA 1
ATOM 2261 C C . ARG A 1 296 ? 16.156 -11.336 5.941 1 97.25 296 ARG A C 1
ATOM 2263 O O . ARG A 1 296 ? 15.734 -11.008 4.828 1 97.25 296 ARG A O 1
ATOM 2270 N N . THR A 1 297 ? 16.078 -12.57 6.391 1 95.31 297 THR A N 1
ATOM 2271 C CA . THR A 1 297 ? 15.523 -13.703 5.652 1 95.31 297 THR A CA 1
ATOM 2272 C C . THR A 1 297 ? 15.078 -14.805 6.609 1 95.31 297 THR A C 1
ATOM 2274 O O . THR A 1 297 ? 15.82 -15.18 7.516 1 95.31 297 THR A O 1
ATOM 2277 N N . PRO A 1 298 ? 13.844 -15.328 6.441 1 94.88 298 PRO A N 1
ATOM 2278 C CA . PRO A 1 298 ? 12.789 -14.844 5.539 1 94.88 298 PRO A CA 1
ATOM 2279 C C . PRO A 1 298 ? 12.453 -13.367 5.758 1 94.88 298 PRO A C 1
ATOM 2281 O O . PRO A 1 298 ? 12.633 -12.852 6.863 1 94.88 298 PRO A O 1
ATOM 2284 N N . ALA A 1 299 ? 12.055 -12.734 4.727 1 95.94 299 ALA A N 1
ATOM 2285 C CA . ALA A 1 299 ? 11.852 -11.289 4.734 1 95.94 299 ALA A CA 1
ATOM 2286 C C . ALA A 1 299 ? 10.461 -10.93 5.242 1 95.94 299 ALA A C 1
ATOM 2288 O O . ALA A 1 299 ? 9.477 -11.57 4.879 1 95.94 299 ALA A O 1
ATOM 2289 N N . GLY A 1 300 ? 10.383 -9.922 6.125 1 97.75 300 GLY A N 1
ATOM 2290 C CA . GLY A 1 300 ? 9.109 -9.297 6.441 1 97.75 300 GLY A CA 1
ATOM 2291 C C . GLY A 1 300 ? 8.633 -9.602 7.848 1 97.75 300 GLY A C 1
ATOM 2292 O O . GLY A 1 300 ? 9.258 -10.375 8.57 1 97.75 300 GLY A O 1
ATOM 2293 N N . LEU A 1 301 ? 7.566 -8.938 8.273 1 97.81 301 LEU A N 1
ATOM 2294 C CA . LEU A 1 301 ? 6.832 -9.25 9.492 1 97.81 301 LEU A CA 1
ATOM 2295 C C . LEU A 1 301 ? 5.828 -10.375 9.242 1 97.81 301 LEU A C 1
ATOM 2297 O O . LEU A 1 301 ? 5.227 -10.453 8.172 1 97.81 301 LEU A O 1
ATOM 2301 N N . ASP A 1 302 ? 5.625 -11.195 10.203 1 96.94 302 ASP A N 1
ATOM 2302 C CA . ASP A 1 302 ? 4.602 -12.227 10.125 1 96.94 302 ASP A CA 1
ATOM 2303 C C . ASP A 1 302 ? 3.203 -11.625 10.219 1 96.94 302 ASP A C 1
ATOM 2305 O O . ASP A 1 302 ? 2.643 -11.523 11.312 1 96.94 302 ASP A O 1
ATOM 2309 N N . LEU A 1 303 ? 2.611 -11.32 9.078 1 96.75 303 LEU A N 1
ATOM 2310 C CA . LEU A 1 303 ? 1.266 -10.758 9.055 1 96.75 303 LEU A CA 1
ATOM 2311 C C . LEU A 1 303 ? 0.239 -11.812 8.664 1 96.75 303 LEU A C 1
ATOM 2313 O O . LEU A 1 303 ? -0.962 -11.539 8.633 1 96.75 303 LEU A O 1
ATOM 2317 N N . GLY A 1 304 ? 0.694 -12.969 8.297 1 94 304 GLY A N 1
ATOM 2318 C CA . GLY A 1 304 ? -0.2 -14.102 8.117 1 94 304 GLY A CA 1
ATOM 2319 C C . GLY A 1 304 ? -0.653 -14.273 6.676 1 94 304 GLY A C 1
ATOM 2320 O O . GLY A 1 304 ? -1.478 -15.141 6.383 1 94 304 GLY A O 1
ATOM 2321 N N . MET A 1 305 ? -0.177 -13.5 5.762 1 90.75 305 MET A N 1
ATOM 2322 C CA . MET A 1 305 ? -0.566 -13.625 4.359 1 90.75 305 MET A CA 1
ATOM 2323 C C . MET A 1 305 ? 0.566 -14.219 3.529 1 90.75 305 MET A C 1
ATOM 2325 O O . MET A 1 305 ? 1.74 -13.961 3.795 1 90.75 305 MET A O 1
ATOM 2329 N N . SER A 1 306 ? 0.161 -14.93 2.459 1 86.25 306 SER A N 1
ATOM 2330 C CA . SER A 1 306 ? 1.165 -15.586 1.625 1 86.25 306 SER A CA 1
ATOM 2331 C C . SER A 1 306 ? 1.008 -15.195 0.16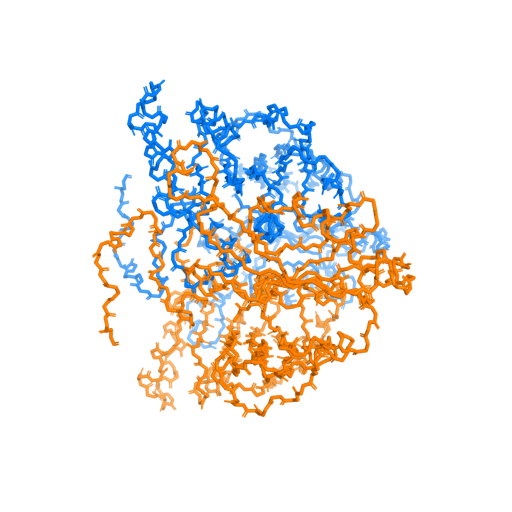 1 86.25 306 SER A C 1
ATOM 2333 O O . SER A 1 306 ? 1.774 -15.641 -0.694 1 86.25 306 SER A O 1
ATOM 2335 N N . SER A 1 307 ? 0.033 -14.367 -0.184 1 88.69 307 SER A N 1
ATOM 2336 C CA . SER A 1 307 ? -0.097 -13.852 -1.541 1 88.69 307 SER A CA 1
ATOM 2337 C C . SER A 1 307 ? 1.026 -12.875 -1.87 1 88.69 307 SER A C 1
ATOM 2339 O O . SER A 1 307 ? 1.706 -12.375 -0.971 1 88.69 307 SER A O 1
ATOM 2341 N N . PRO A 1 308 ? 1.238 -12.586 -3.17 1 91.88 308 PRO A N 1
ATOM 2342 C CA . PRO A 1 308 ? 2.291 -11.633 -3.539 1 91.88 308 PRO A CA 1
ATOM 2343 C C . PRO A 1 308 ? 2.137 -10.281 -2.846 1 91.88 308 PRO A C 1
ATOM 2345 O O . PRO A 1 308 ? 3.096 -9.773 -2.264 1 91.88 308 PRO A O 1
ATOM 2348 N N . ALA A 1 309 ? 0.959 -9.742 -2.811 1 96.12 309 ALA A N 1
ATOM 2349 C CA . ALA A 1 309 ? 0.73 -8.453 -2.158 1 96.12 309 ALA A CA 1
ATOM 2350 C C . ALA A 1 309 ? 0.869 -8.578 -0.643 1 96.12 309 ALA A C 1
ATOM 2352 O O . ALA A 1 309 ? 1.319 -7.641 0.022 1 96.12 309 ALA A O 1
ATOM 2353 N N . GLY A 1 310 ? 0.432 -9.75 -0.102 1 95.94 310 GLY A N 1
ATOM 2354 C CA . GLY A 1 310 ? 0.637 -10 1.316 1 95.94 310 GLY A CA 1
ATOM 2355 C C . GLY A 1 310 ? 2.102 -10.031 1.711 1 95.94 310 GLY A C 1
ATOM 2356 O O . GLY A 1 310 ? 2.488 -9.445 2.729 1 95.94 310 GLY A O 1
ATOM 2357 N N . ILE A 1 311 ? 2.881 -10.703 0.894 1 95.38 311 ILE A N 1
ATOM 2358 C CA . ILE A 1 311 ? 4.324 -10.75 1.114 1 95.38 311 ILE A CA 1
ATOM 2359 C C . ILE A 1 311 ? 4.91 -9.344 1.01 1 95.38 311 ILE A C 1
ATOM 2361 O O . ILE A 1 311 ? 5.734 -8.945 1.839 1 95.38 311 ILE A O 1
ATOM 2365 N N . ALA A 1 312 ? 4.473 -8.609 -0.006 1 98.19 312 ALA A N 1
ATOM 2366 C CA . ALA A 1 312 ? 4.934 -7.234 -0.201 1 98.19 312 ALA A CA 1
ATOM 2367 C C . ALA A 1 312 ? 4.629 -6.375 1.022 1 98.19 312 ALA A C 1
ATOM 2369 O O . ALA A 1 312 ? 5.48 -5.613 1.482 1 98.19 312 ALA A O 1
ATOM 2370 N N . LEU A 1 313 ? 3.432 -6.484 1.553 1 98.62 313 LEU A N 1
ATOM 2371 C CA . LEU A 1 313 ? 3.039 -5.738 2.744 1 98.62 313 LEU A CA 1
ATOM 2372 C C . LEU A 1 313 ? 3.906 -6.125 3.938 1 98.62 313 LEU A C 1
ATOM 2374 O O . LEU A 1 313 ? 4.324 -5.262 4.711 1 98.62 313 LEU A O 1
ATOM 2378 N N . SER A 1 314 ? 4.145 -7.41 4.055 1 98.31 314 SER A N 1
ATOM 2379 C CA . SER A 1 314 ? 5.004 -7.934 5.113 1 98.31 314 SER A CA 1
ATOM 2380 C C . SER A 1 314 ? 6.395 -7.309 5.055 1 98.31 314 SER A C 1
ATOM 2382 O O . SER A 1 314 ? 6.902 -6.809 6.062 1 98.31 314 SER A O 1
ATOM 2384 N N . ILE A 1 315 ? 6.957 -7.285 3.914 1 98.62 315 ILE A N 1
ATOM 2385 C CA . ILE A 1 315 ? 8.312 -6.785 3.709 1 98.62 315 ILE A CA 1
ATOM 2386 C C . ILE A 1 315 ? 8.352 -5.281 3.961 1 98.62 315 ILE A C 1
ATOM 2388 O O . ILE A 1 315 ? 9.219 -4.789 4.684 1 98.62 315 ILE A O 1
ATOM 2392 N N . LEU A 1 316 ? 7.426 -4.527 3.402 1 98.81 316 LEU A N 1
ATOM 2393 C CA . LEU A 1 316 ? 7.414 -3.078 3.576 1 98.81 316 LEU A CA 1
ATOM 2394 C C . LEU A 1 316 ? 7.219 -2.709 5.043 1 98.81 316 LEU A C 1
ATOM 2396 O O . LEU A 1 316 ? 7.848 -1.771 5.539 1 98.81 316 LEU A O 1
ATOM 2400 N N . SER A 1 317 ? 6.301 -3.428 5.715 1 98.69 317 SER A N 1
ATOM 2401 C CA . SER A 1 317 ? 6.059 -3.15 7.129 1 98.69 317 SER A CA 1
ATOM 2402 C C . SER A 1 317 ? 7.332 -3.324 7.949 1 98.69 317 SER A C 1
ATOM 2404 O O . SER A 1 317 ? 7.641 -2.498 8.812 1 98.69 317 SER A O 1
ATOM 2406 N N . GLU A 1 318 ? 8.07 -4.375 7.695 1 98.56 318 GLU A N 1
ATOM 2407 C CA . GLU A 1 318 ? 9.336 -4.602 8.391 1 98.56 318 GLU A CA 1
ATOM 2408 C C . GLU A 1 318 ? 10.352 -3.512 8.055 1 98.56 318 GLU A C 1
ATOM 2410 O O . GLU A 1 318 ? 11.016 -2.984 8.945 1 98.56 318 GLU A O 1
ATOM 2415 N N . LEU A 1 319 ? 10.453 -3.217 6.762 1 98.62 319 LEU A N 1
ATOM 2416 C CA . LEU A 1 319 ? 11.375 -2.186 6.301 1 98.62 319 LEU A CA 1
ATOM 2417 C C . LEU A 1 319 ? 11.125 -0.869 7.027 1 98.62 319 LEU A C 1
ATOM 2419 O O . LEU A 1 319 ? 12.055 -0.276 7.578 1 98.62 319 LEU A O 1
ATOM 2423 N N . VAL A 1 320 ? 9.891 -0.417 7.074 1 98.06 320 VAL A N 1
ATOM 2424 C CA . VAL A 1 320 ? 9.523 0.851 7.699 1 98.06 320 VAL A CA 1
ATOM 2425 C C . VAL A 1 320 ? 9.797 0.782 9.203 1 98.06 320 VAL A C 1
ATOM 2427 O O . VAL A 1 320 ? 10.367 1.71 9.781 1 98.06 320 VAL A O 1
ATOM 2430 N N . GLN A 1 321 ? 9.352 -0.342 9.797 1 97.44 321 GLN A N 1
ATOM 2431 C CA . GLN A 1 321 ? 9.562 -0.543 11.227 1 97.44 321 GLN A CA 1
ATOM 2432 C C . GLN A 1 321 ? 11.039 -0.418 11.594 1 97.44 321 GLN A C 1
ATOM 2434 O O . GLN A 1 321 ? 11.391 0.255 12.562 1 97.44 321 GLN A O 1
ATOM 2439 N N . VAL A 1 322 ? 11.906 -1.011 10.852 1 97.25 322 VAL A N 1
ATOM 2440 C CA . VAL A 1 322 ? 13.344 -1.047 11.109 1 97.25 322 VAL A CA 1
ATOM 2441 C C . VAL A 1 322 ? 13.945 0.343 10.906 1 97.25 322 VAL A C 1
ATOM 2443 O O . VAL A 1 322 ? 14.68 0.841 11.758 1 97.25 322 VAL A O 1
ATOM 2446 N N . VAL A 1 323 ? 13.641 0.984 9.812 1 96.31 323 VAL A N 1
ATOM 2447 C CA . VAL A 1 323 ? 14.25 2.252 9.438 1 96.31 323 VAL A CA 1
ATOM 2448 C C . VAL A 1 323 ? 13.758 3.361 10.359 1 96.31 323 VAL A C 1
ATOM 2450 O O . VAL A 1 323 ? 14.523 4.258 10.734 1 96.31 323 VAL A O 1
ATOM 2453 N N . GLN A 1 324 ? 12.445 3.273 10.781 1 94.38 324 GLN A N 1
ATOM 2454 C CA . GLN A 1 324 ? 11.859 4.348 11.57 1 94.38 324 GLN A CA 1
ATOM 2455 C C . GLN A 1 324 ? 11.938 4.043 13.062 1 94.38 324 GLN A C 1
ATOM 2457 O O . GLN A 1 324 ? 11.625 4.895 13.898 1 94.38 324 GLN A O 1
ATOM 2462 N N . GLY A 1 325 ? 12.32 2.814 13.43 1 93.94 325 GLY A N 1
ATOM 2463 C CA . GLY A 1 325 ? 12.531 2.455 14.82 1 93.94 325 GLY A CA 1
ATOM 2464 C C . GLY A 1 325 ? 11.25 2.133 15.555 1 93.94 325 GLY A C 1
ATOM 2465 O O . GLY A 1 325 ? 11.086 2.504 16.719 1 93.94 325 GLY A O 1
ATOM 2466 N N . GLY A 1 326 ? 10.305 1.475 14.953 1 93.06 326 GLY A N 1
ATOM 2467 C CA . GLY A 1 326 ? 9.086 1.028 15.617 1 93.06 326 GLY A CA 1
ATOM 2468 C C . GLY A 1 326 ? 9.242 -0.307 16.312 1 93.06 326 GLY A C 1
ATOM 2469 O O . GLY A 1 326 ? 10.219 -1.023 16.094 1 93.06 326 GLY A O 1
ATOM 2470 N N . SER A 1 327 ? 8.273 -0.705 17.188 1 93.25 327 SER A N 1
ATOM 2471 C CA . SER A 1 327 ? 8.344 -1.946 17.953 1 93.25 327 SER A CA 1
ATOM 2472 C C . SER A 1 327 ? 7.578 -3.066 17.25 1 93.25 327 SER A C 1
ATOM 2474 O O . SER A 1 327 ? 7.715 -4.238 17.609 1 93.25 327 SER A O 1
ATOM 2476 N N . ALA A 1 328 ? 6.762 -2.764 16.266 1 93.44 328 ALA A N 1
ATOM 2477 C CA . ALA A 1 328 ? 5.875 -3.678 15.547 1 93.44 328 ALA A CA 1
ATOM 2478 C C . ALA A 1 328 ? 4.805 -4.246 16.469 1 93.44 328 ALA A C 1
ATOM 2480 O O . ALA A 1 328 ? 4.105 -5.195 16.109 1 93.44 328 ALA A O 1
ATOM 2481 N N . GLN A 1 329 ? 4.695 -3.727 17.656 1 94.06 329 GLN A N 1
ATOM 2482 C CA . GLN A 1 329 ? 3.619 -4.102 18.578 1 94.06 329 GLN A CA 1
ATOM 2483 C C . GLN A 1 329 ? 2.387 -3.227 18.359 1 94.06 329 GLN A C 1
ATOM 2485 O O . GLN A 1 329 ? 2.5 -2.092 17.891 1 94.06 329 GLN A O 1
ATOM 2490 N N . PRO A 1 330 ? 1.232 -3.818 18.672 1 94.06 330 PRO A N 1
ATOM 2491 C CA . PRO A 1 330 ? 0.035 -2.98 18.562 1 94.06 330 PRO A CA 1
ATOM 2492 C C . PRO A 1 330 ? 0.124 -1.707 19.391 1 94.06 330 PRO A C 1
ATOM 2494 O O . PRO A 1 330 ? 0.53 -1.756 20.562 1 94.06 330 PRO A O 1
ATOM 2497 N N . LEU A 1 331 ? -0.189 -0.595 18.797 1 92.69 331 LEU A N 1
ATOM 2498 C CA . LEU A 1 331 ? -0.136 0.688 19.484 1 92.69 331 LEU A CA 1
ATOM 2499 C C . LEU A 1 331 ? -1.071 0.695 20.703 1 92.69 331 LEU A C 1
ATOM 2501 O O . LEU A 1 331 ? -0.786 1.345 21.703 1 92.69 331 LEU A O 1
ATOM 2505 N N . ALA A 1 332 ? -2.168 -0.042 20.609 1 90.38 332 ALA A N 1
ATOM 2506 C CA . ALA A 1 332 ? -3.148 -0.095 21.688 1 90.38 332 ALA A CA 1
ATOM 2507 C C . ALA A 1 332 ? -2.574 -0.791 22.922 1 90.38 332 ALA A C 1
ATOM 2509 O O . ALA A 1 332 ? -3.064 -0.599 24.031 1 90.38 332 ALA A O 1
ATOM 2510 N N . ALA A 1 333 ? -1.608 -1.673 22.75 1 84.81 333 ALA A N 1
ATOM 2511 C CA . ALA A 1 333 ? -1.044 -2.463 23.844 1 84.81 333 ALA A CA 1
ATOM 2512 C C . ALA A 1 333 ? 0.057 -1.69 24.562 1 84.81 333 ALA A C 1
ATOM 2514 O O . ALA A 1 333 ? 0.536 -2.119 25.609 1 84.81 333 ALA A O 1
ATOM 2515 N N . HIS A 1 334 ? 0.503 -0.67 23.938 1 72 334 HIS A N 1
ATOM 2516 C CA . HIS A 1 334 ? 1.62 0.065 24.516 1 72 334 HIS A CA 1
ATOM 2517 C C . HIS A 1 334 ? 1.224 0.714 25.844 1 72 334 HIS A C 1
ATOM 2519 O O . HIS A 1 334 ? 0.156 1.323 25.938 1 72 334 HIS A O 1
ATOM 2525 N N . ASP A 1 335 ? 1.812 0.083 26.859 1 59.69 335 ASP A N 1
ATOM 2526 C CA . ASP A 1 335 ? 1.728 0.83 28.109 1 59.69 335 ASP A CA 1
ATOM 2527 C C . ASP A 1 335 ? 2.549 2.115 28.031 1 59.69 335 ASP A C 1
ATOM 2529 O O . ASP A 1 335 ? 3.777 2.078 28.141 1 59.69 335 ASP A O 1
ATOM 2533 N N . TRP A 1 336 ? 2.154 3.027 27.359 1 47.91 336 TRP A N 1
ATOM 2534 C CA . TRP A 1 336 ? 2.912 4.238 27.062 1 47.91 336 TRP A CA 1
ATOM 2535 C C . TRP A 1 336 ? 3.352 4.934 28.344 1 47.91 336 TRP A C 1
ATOM 2537 O O . TRP A 1 336 ? 4.086 5.922 28.297 1 47.91 336 TRP A O 1
ATOM 2547 N N . ARG A 1 337 ? 2.791 4.551 29.484 1 46.12 337 ARG A N 1
ATOM 2548 C CA . ARG A 1 337 ? 3.361 5.09 30.719 1 46.12 337 ARG A CA 1
ATOM 2549 C C . ARG A 1 337 ? 4.855 4.801 30.797 1 46.12 337 ARG A C 1
ATOM 2551 O O . ARG A 1 337 ? 5.551 5.332 31.672 1 46.12 337 ARG A O 1
ATOM 2558 N N . ARG A 1 338 ? 5.383 3.768 30.156 1 39.97 338 ARG A N 1
ATOM 2559 C CA . ARG A 1 338 ? 6.812 3.521 30.297 1 39.97 338 ARG A CA 1
ATOM 2560 C C . ARG A 1 338 ? 7.613 4.336 29.281 1 39.97 338 ARG A C 1
ATOM 2562 O O . ARG A 1 338 ? 7.355 4.266 28.078 1 39.97 338 ARG A O 1
ATOM 2569 N N . PRO A 1 339 ? 8.375 5.27 29.656 1 38.25 339 PRO A N 1
ATOM 2570 C CA . PRO A 1 339 ? 9.234 6.066 28.781 1 38.25 339 PRO A CA 1
ATOM 2571 C C . PRO A 1 339 ? 9.984 5.215 27.75 1 38.25 339 PRO A C 1
ATOM 2573 O O . PRO A 1 339 ? 10.242 4.031 28 1 38.25 339 PRO A O 1
ATOM 2576 N N . ALA A 1 340 ? 9.891 5.484 26.391 1 36.44 340 ALA A N 1
ATOM 2577 C CA . ALA A 1 340 ? 10.82 4.867 25.438 1 36.44 340 ALA A CA 1
ATOM 2578 C C . ALA A 1 340 ? 12.172 4.594 26.094 1 36.44 340 ALA A C 1
ATOM 2580 O O . ALA A 1 340 ? 12.688 5.434 26.828 1 36.44 340 ALA A O 1
ATOM 2581 N N . PRO A 1 341 ? 12.609 3.316 26.062 1 29.62 341 PRO A N 1
ATOM 2582 C CA . PRO A 1 341 ? 13.953 3.236 26.641 1 29.62 341 PRO A CA 1
ATOM 2583 C C . PRO A 1 341 ? 14.938 4.203 25.984 1 29.62 341 PRO A C 1
ATOM 2585 O O . PRO A 1 341 ? 14.828 4.473 24.781 1 29.62 341 PRO A O 1
ATOM 2588 N N . THR A 1 342 ? 15.312 5.266 26.719 1 29.22 342 THR A N 1
ATOM 2589 C CA . THR A 1 342 ? 16.469 6.062 26.359 1 29.22 342 THR A CA 1
ATOM 2590 C C . THR A 1 342 ? 17.609 5.172 25.859 1 29.22 342 THR A C 1
ATOM 2592 O O . THR A 1 342 ? 18.156 4.379 26.625 1 29.22 342 THR A O 1
ATOM 2595 N N . GLY A 1 343 ? 17.469 4.422 24.719 1 23.84 343 GLY A N 1
ATOM 2596 C CA . GLY A 1 343 ? 18.812 4.062 24.281 1 23.84 343 GLY A CA 1
ATOM 2597 C C . GLY A 1 343 ? 19.672 5.266 23.969 1 23.84 343 GLY A C 1
ATOM 2598 O O . GLY A 1 343 ? 19.156 6.363 23.719 1 23.84 343 GLY A O 1
ATOM 2599 N N . MET B 1 1 ? -8.164 -12.172 2.018 1 89 1 MET B N 1
ATOM 2600 C CA . MET B 1 1 ? -7.418 -11.125 1.335 1 89 1 MET B CA 1
ATOM 2601 C C . MET B 1 1 ? -6.418 -11.719 0.352 1 89 1 MET B C 1
ATOM 2603 O O . MET B 1 1 ? -5.355 -12.195 0.755 1 89 1 MET B O 1
ATOM 2607 N N . ASP B 1 2 ? -6.793 -11.805 -0.837 1 86.25 2 ASP B N 1
ATOM 2608 C CA . ASP B 1 2 ? -6.016 -12.398 -1.918 1 86.25 2 ASP B CA 1
ATOM 2609 C C . ASP B 1 2 ? -6.309 -11.719 -3.25 1 86.25 2 ASP B C 1
ATOM 2611 O O . ASP B 1 2 ? -7.414 -11.836 -3.785 1 86.25 2 ASP B O 1
ATOM 2615 N N . GLU B 1 3 ? -5.273 -11.078 -3.777 1 89.12 3 GLU B N 1
ATOM 2616 C CA . GLU B 1 3 ? -5.453 -10.273 -4.98 1 89.12 3 GLU B CA 1
ATOM 2617 C C . GLU B 1 3 ? -5.191 -11.094 -6.242 1 89.12 3 GLU B C 1
ATOM 2619 O O . GLU B 1 3 ? -5.387 -10.602 -7.355 1 89.12 3 GLU B O 1
ATOM 2624 N N . THR B 1 4 ? -4.801 -12.289 -6.133 1 89.62 4 THR B N 1
ATOM 2625 C CA . THR B 1 4 ? -4.23 -13.039 -7.25 1 89.62 4 THR B CA 1
ATOM 2626 C C . THR B 1 4 ? -5.27 -13.258 -8.344 1 89.62 4 THR B C 1
ATOM 2628 O O . THR B 1 4 ? -4.969 -13.109 -9.531 1 89.62 4 THR B O 1
ATOM 2631 N N . LEU B 1 5 ? -6.496 -13.633 -7.969 1 93.12 5 LEU B N 1
ATOM 2632 C CA . LEU B 1 5 ? -7.547 -13.797 -8.969 1 93.12 5 LEU B CA 1
ATOM 2633 C C . LEU B 1 5 ? -7.871 -12.461 -9.641 1 93.12 5 LEU B C 1
ATOM 2635 O O . LEU B 1 5 ? -8.023 -12.398 -10.859 1 93.12 5 LEU B O 1
ATOM 2639 N N . ASP B 1 6 ? -7.965 -11.406 -8.859 1 93.25 6 ASP B N 1
ATOM 2640 C CA . ASP B 1 6 ? -8.25 -10.086 -9.406 1 93.25 6 ASP B CA 1
ATOM 2641 C C . ASP B 1 6 ? -7.172 -9.656 -10.398 1 93.25 6 ASP B C 1
ATOM 2643 O O . ASP B 1 6 ? -7.48 -9.109 -11.461 1 93.25 6 ASP B O 1
ATOM 2647 N N . ASP B 1 7 ? -5.961 -9.883 -10.039 1 92.88 7 ASP B N 1
ATOM 2648 C CA . ASP B 1 7 ? -4.852 -9.555 -10.922 1 92.88 7 ASP B CA 1
ATOM 2649 C C . ASP B 1 7 ? -4.949 -10.328 -12.234 1 92.88 7 ASP B C 1
ATOM 2651 O O . ASP B 1 7 ? -4.688 -9.773 -13.305 1 92.88 7 ASP B O 1
ATOM 2655 N N . PHE B 1 8 ? -5.27 -11.578 -12.133 1 94.81 8 PHE B N 1
ATOM 2656 C CA . PHE B 1 8 ? -5.445 -12.398 -13.32 1 94.81 8 PHE B CA 1
ATOM 2657 C C . PHE B 1 8 ? -6.559 -11.844 -14.203 1 94.81 8 PHE B C 1
ATOM 2659 O O . PHE B 1 8 ? -6.383 -11.711 -15.414 1 94.81 8 PHE B O 1
ATOM 2666 N N . LEU B 1 9 ? -7.664 -11.531 -13.617 1 96.31 9 LEU B N 1
ATOM 2667 C CA . LEU B 1 9 ? -8.805 -11.031 -14.367 1 96.31 9 LEU B CA 1
ATOM 2668 C C . LEU B 1 9 ? -8.484 -9.68 -15 1 96.31 9 LEU B C 1
ATOM 2670 O O . LEU B 1 9 ? -8.93 -9.398 -16.125 1 96.31 9 LEU B O 1
ATOM 2674 N N . TYR B 1 10 ? -7.785 -8.875 -14.305 1 92.69 10 TYR B N 1
ATOM 2675 C CA . TYR B 1 10 ? -7.324 -7.613 -14.875 1 92.69 10 TYR B CA 1
ATOM 2676 C C . TYR B 1 10 ? -6.449 -7.855 -16.094 1 92.69 10 TYR B C 1
ATOM 2678 O O . TYR B 1 10 ? -6.578 -7.156 -17.109 1 92.69 10 TYR B O 1
ATOM 2686 N N . THR B 1 11 ? -5.57 -8.82 -16.031 1 93.06 11 THR B N 1
ATOM 2687 C CA . THR B 1 11 ? -4.707 -9.172 -17.156 1 93.06 11 THR B CA 1
ATOM 2688 C C . THR B 1 11 ? -5.531 -9.648 -18.344 1 93.06 11 THR B C 1
ATOM 2690 O O . THR B 1 11 ? -5.223 -9.32 -19.484 1 93.06 11 THR B O 1
ATOM 2693 N N . CYS B 1 12 ? -6.555 -10.438 -18.062 1 94.75 12 CYS B N 1
ATOM 2694 C CA . CYS B 1 12 ? -7.461 -10.859 -19.125 1 94.75 12 CYS B CA 1
ATOM 2695 C C . CYS B 1 12 ? -8.039 -9.648 -19.859 1 94.75 12 CYS B C 1
ATOM 2697 O O . CYS B 1 12 ? -7.996 -9.586 -21.094 1 94.75 12 CYS B O 1
ATOM 2699 N N . ALA B 1 13 ? -8.484 -8.719 -19.078 1 93.12 13 ALA B N 1
ATOM 2700 C CA . ALA B 1 13 ? -9.094 -7.523 -19.656 1 93.12 13 ALA B CA 1
ATOM 2701 C C . ALA B 1 13 ? -8.07 -6.715 -20.453 1 93.12 13 ALA B C 1
ATOM 2703 O O . ALA B 1 13 ? -8.375 -6.227 -21.547 1 93.12 13 ALA B O 1
ATOM 2704 N N . ALA B 1 14 ? -6.926 -6.559 -19.906 1 90 14 ALA B N 1
ATOM 2705 C CA . ALA B 1 14 ? -5.871 -5.797 -20.562 1 90 14 ALA B CA 1
ATOM 2706 C C . ALA B 1 14 ? -5.492 -6.434 -21.906 1 90 14 ALA B C 1
ATOM 2708 O O . ALA B 1 14 ? -5.359 -5.742 -22.906 1 90 14 ALA B O 1
ATOM 2709 N N . LEU B 1 15 ? -5.312 -7.719 -21.891 1 91.69 15 LEU B N 1
ATOM 2710 C CA . LEU B 1 15 ? -4.949 -8.445 -23.109 1 91.69 15 LEU B CA 1
ATOM 2711 C C . LEU B 1 15 ? -6.047 -8.328 -24.156 1 91.69 15 LEU B C 1
ATOM 2713 O O . LEU B 1 15 ? -5.762 -8.156 -25.344 1 91.69 15 LEU B O 1
ATOM 2717 N N . SER B 1 16 ? -7.223 -8.43 -23.703 1 90.25 16 SER B N 1
ATOM 2718 C CA . SER B 1 16 ? -8.352 -8.273 -24.609 1 90.25 16 SER B CA 1
ATOM 2719 C C . SER B 1 16 ? -8.367 -6.879 -25.234 1 90.25 16 SER B C 1
ATOM 2721 O O . SER B 1 16 ? -8.602 -6.727 -26.438 1 90.25 16 SER B O 1
ATOM 2723 N N . ALA B 1 17 ? -8.117 -5.898 -24.438 1 87.62 17 ALA B N 1
ATOM 2724 C CA . ALA B 1 17 ? -8.117 -4.512 -24.891 1 87.62 17 ALA B CA 1
ATOM 2725 C C . ALA B 1 17 ? -6.988 -4.262 -25.891 1 87.62 17 ALA B C 1
ATOM 2727 O O . ALA B 1 17 ? -7.117 -3.424 -26.781 1 87.62 17 ALA B O 1
ATOM 2728 N N . GLU B 1 18 ? -5.918 -4.965 -25.672 1 85.62 18 GLU B N 1
ATOM 2729 C CA . GLU B 1 18 ? -4.766 -4.844 -26.562 1 85.62 18 GLU B CA 1
ATOM 2730 C C . GLU B 1 18 ? -4.996 -5.594 -27.875 1 85.62 18 GLU B C 1
ATOM 2732 O O . GLU B 1 18 ? -4.18 -5.508 -28.781 1 85.62 18 GLU B O 1
ATOM 2737 N N . GLY B 1 19 ? -6.074 -6.242 -28.016 1 81.19 19 GLY B N 1
ATOM 2738 C CA . GLY B 1 19 ? -6.387 -7.012 -29.219 1 81.19 19 GLY B CA 1
ATOM 2739 C C . GLY B 1 19 ? -5.656 -8.336 -29.281 1 81.19 19 GLY B C 1
ATOM 2740 O O . GLY B 1 19 ? -5.453 -8.891 -30.359 1 81.19 19 GLY B O 1
ATOM 2741 N N . ALA B 1 20 ? -5.09 -8.641 -28.219 1 71.12 20 ALA B N 1
ATOM 2742 C CA . ALA B 1 20 ? -4.328 -9.891 -28.172 1 71.12 20 ALA B CA 1
ATOM 2743 C C . ALA B 1 20 ? -5.25 -11.102 -28.281 1 71.12 20 ALA B C 1
ATOM 2745 O O . ALA B 1 20 ? -4.789 -12.242 -28.281 1 71.12 20 ALA B O 1
ATOM 2746 N N . ASP B 1 21 ? -6.566 -10.828 -28.406 1 65.44 21 ASP B N 1
ATOM 2747 C CA . ASP B 1 21 ? -7.574 -11.883 -28.344 1 65.44 21 ASP B CA 1
ATOM 2748 C C . ASP B 1 21 ? -7.688 -12.625 -29.672 1 65.44 21 ASP B C 1
ATOM 2750 O O . ASP B 1 21 ? -8.625 -13.391 -29.891 1 65.44 21 ASP B O 1
ATOM 2754 N N . ARG B 1 22 ? -6.797 -12.281 -30.688 1 58.75 22 ARG B N 1
ATOM 2755 C CA . ARG B 1 22 ? -7.121 -13.102 -31.844 1 58.75 22 ARG B CA 1
ATOM 2756 C C . ARG B 1 22 ? -7.148 -14.586 -31.484 1 58.75 22 ARG B C 1
ATOM 2758 O O . ARG B 1 22 ? -6.238 -15.078 -30.812 1 58.75 22 ARG B O 1
ATOM 2765 N N . ALA B 1 23 ? -8.273 -15.188 -31.547 1 57.16 23 ALA B N 1
ATOM 2766 C CA . ALA B 1 23 ? -8.711 -16.531 -31.188 1 57.16 23 ALA B CA 1
ATOM 276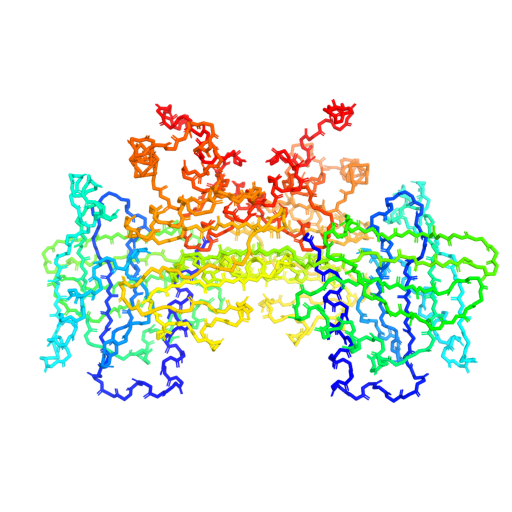7 C C . ALA B 1 23 ? -7.625 -17.562 -31.5 1 57.16 23 ALA B C 1
ATOM 2769 O O . ALA B 1 23 ? -7.133 -17.625 -32.625 1 57.16 23 ALA B O 1
ATOM 2770 N N . GLY B 1 24 ? -7.078 -18.203 -30.516 1 62.47 24 GLY B N 1
ATOM 2771 C CA . GLY B 1 24 ? -6.285 -19.422 -30.641 1 62.47 24 GLY B CA 1
ATOM 2772 C C . GLY B 1 24 ? -4.793 -19.172 -30.531 1 62.47 24 GLY B C 1
ATOM 2773 O O . GLY B 1 24 ? -3.998 -20.109 -30.547 1 62.47 24 GLY B O 1
ATOM 2774 N N . GLU B 1 25 ? -4.523 -17.828 -30.219 1 84.56 25 GLU B N 1
ATOM 2775 C CA . GLU B 1 25 ? -3.08 -17.594 -30.25 1 84.56 25 GLU B CA 1
ATOM 2776 C C . GLU B 1 25 ? -2.498 -17.562 -28.844 1 84.56 25 GLU B C 1
ATOM 2778 O O . GLU B 1 25 ? -1.308 -17.828 -28.641 1 84.56 25 GLU B O 1
ATOM 2783 N N . LEU B 1 26 ? -3.311 -17.469 -27.859 1 93.31 26 LEU B N 1
ATOM 2784 C CA . LEU B 1 26 ? -2.785 -17.422 -26.5 1 93.31 26 LEU B CA 1
ATOM 2785 C C . LEU B 1 26 ? -2.998 -18.75 -25.781 1 93.31 26 LEU B C 1
ATOM 2787 O O . LEU B 1 26 ? -3.885 -19.531 -26.156 1 93.31 26 LEU B O 1
ATOM 2791 N N . VAL B 1 27 ? -2.129 -19.047 -24.891 1 95.19 27 VAL B N 1
ATOM 2792 C CA . VAL B 1 27 ? -2.188 -20.25 -24.078 1 95.19 27 VAL B CA 1
ATOM 2793 C C . VAL B 1 27 ? -2.232 -19.891 -22.609 1 95.19 27 VAL B C 1
ATOM 2795 O O . VAL B 1 27 ? -1.419 -19.078 -22.141 1 95.19 27 VAL B O 1
ATOM 2798 N N . LEU B 1 28 ? -3.24 -20.406 -21.875 1 95.62 28 LEU B N 1
ATOM 2799 C CA . LEU B 1 28 ? -3.344 -20.203 -20.438 1 95.62 28 LEU B CA 1
ATOM 2800 C C . LEU B 1 28 ? -2.668 -21.344 -19.688 1 95.62 28 LEU B C 1
ATOM 2802 O O . LEU B 1 28 ? -2.979 -22.516 -19.906 1 95.62 28 LEU B O 1
ATOM 2806 N N . ALA B 1 29 ? -1.71 -21 -18.859 1 95 29 ALA B N 1
ATOM 2807 C CA . ALA B 1 29 ? -1.096 -21.969 -17.953 1 95 29 ALA B CA 1
ATOM 2808 C C . ALA B 1 29 ? -1.678 -21.844 -16.547 1 95 29 ALA B C 1
ATOM 2810 O O . ALA B 1 29 ? -1.824 -20.734 -16.016 1 95 29 ALA B O 1
ATOM 2811 N N . THR B 1 30 ? -2.043 -22.938 -15.922 1 94.62 30 THR B N 1
ATOM 2812 C CA . THR B 1 30 ? -2.594 -22.984 -14.57 1 94.62 30 THR B CA 1
ATOM 2813 C C . THR B 1 30 ? -1.839 -24 -13.719 1 94.62 30 THR B C 1
ATOM 2815 O O . THR B 1 30 ? -1.676 -25.156 -14.109 1 94.62 30 THR B O 1
ATOM 2818 N N . LEU B 1 31 ? -1.371 -23.531 -12.578 1 92.06 31 LEU B N 1
ATOM 2819 C CA . LEU B 1 31 ? -0.738 -24.453 -11.633 1 92.06 31 LEU B CA 1
ATOM 2820 C C . LEU B 1 31 ? -1.773 -25.359 -10.984 1 92.06 31 LEU B C 1
ATOM 2822 O O . LEU B 1 31 ? -2.635 -24.891 -10.234 1 92.06 31 LEU B O 1
ATOM 2826 N N . ILE B 1 32 ? -1.626 -26.688 -11.164 1 92.44 32 ILE B N 1
ATOM 2827 C CA . ILE B 1 32 ? -2.701 -27.578 -10.742 1 92.44 32 ILE B CA 1
ATOM 2828 C C . ILE B 1 32 ? -2.184 -28.531 -9.672 1 92.44 32 ILE B C 1
ATOM 2830 O O . ILE B 1 32 ? -2.967 -29.234 -9.023 1 92.44 32 ILE B O 1
ATOM 2834 N N . ASP B 1 33 ? -0.886 -28.594 -9.5 1 87.81 33 ASP B N 1
ATOM 2835 C CA . ASP B 1 33 ? -0.288 -29.375 -8.43 1 87.81 33 ASP B CA 1
ATOM 2836 C C . ASP B 1 33 ? 1.07 -28.812 -8.023 1 87.81 33 ASP B C 1
ATOM 2838 O O . ASP B 1 33 ? 1.823 -28.328 -8.867 1 87.81 33 ASP B O 1
ATOM 2842 N N . ALA B 1 34 ? 1.36 -28.766 -6.766 1 79.44 34 ALA B N 1
ATOM 2843 C CA . ALA B 1 34 ? 2.666 -28.328 -6.277 1 79.44 34 ALA B CA 1
ATOM 2844 C C . ALA B 1 34 ? 3.076 -29.125 -5.035 1 79.44 34 ALA B C 1
ATOM 2846 O O . ALA B 1 34 ? 2.248 -29.391 -4.164 1 79.44 34 ALA B O 1
ATOM 2847 N N . SER B 1 35 ? 4.227 -29.766 -5.227 1 66.38 35 SER B N 1
ATOM 2848 C CA . SER B 1 35 ? 4.777 -30.453 -4.066 1 66.38 35 SER B CA 1
ATOM 2849 C C . SER B 1 35 ? 5.184 -29.469 -2.975 1 66.38 35 SER B C 1
ATOM 2851 O O . SER B 1 35 ? 5.734 -28.406 -3.264 1 66.38 35 SER B O 1
ATOM 2853 N N . GLY B 1 36 ? 4.547 -29.547 -1.742 1 54.66 36 GLY B N 1
ATOM 2854 C CA . GLY B 1 36 ? 4.84 -28.734 -0.575 1 54.66 36 GLY B CA 1
ATOM 2855 C C . GLY B 1 36 ? 3.723 -27.766 -0.228 1 54.66 36 GLY B C 1
ATOM 2856 O O . GLY B 1 36 ? 2.557 -28.156 -0.155 1 54.66 36 GLY B O 1
ATOM 2857 N N . SER B 1 37 ? 4.105 -26.375 -0.681 1 52.34 37 SER B N 1
ATOM 2858 C CA . SER B 1 37 ? 3.184 -25.406 -0.122 1 52.34 37 SER B CA 1
ATOM 2859 C C . SER B 1 37 ? 1.924 -25.281 -0.973 1 52.34 37 SER B C 1
ATOM 2861 O O . SER B 1 37 ? 1.999 -24.969 -2.162 1 52.34 37 SER B O 1
ATOM 2863 N N . GLY B 1 38 ? 0.868 -26.062 -0.763 1 53.19 38 GLY B N 1
ATOM 2864 C CA . GLY B 1 38 ? -0.471 -26.016 -1.328 1 53.19 38 GLY B CA 1
ATOM 2865 C C . GLY B 1 38 ? -0.938 -24.594 -1.637 1 53.19 38 GLY B C 1
ATOM 2866 O O . GLY B 1 38 ? -1.937 -24.406 -2.332 1 53.19 38 GLY B O 1
ATOM 2867 N N . LYS B 1 39 ? -0.22 -23.641 -1.212 1 58.44 39 LYS B N 1
ATOM 2868 C CA . LYS B 1 39 ? -0.757 -22.281 -1.218 1 58.44 39 LYS B CA 1
ATOM 2869 C C . LYS B 1 39 ? -0.631 -21.641 -2.6 1 58.44 39 LYS B C 1
ATOM 2871 O O . LYS B 1 39 ? -1.269 -20.625 -2.883 1 58.44 39 LYS B O 1
ATOM 2876 N N . ALA B 1 40 ? -0.097 -22.344 -3.51 1 72.56 40 ALA B N 1
ATOM 2877 C CA . ALA B 1 40 ? 0.153 -21.703 -4.793 1 72.56 40 ALA B CA 1
ATOM 2878 C C . ALA B 1 40 ? -0.782 -22.234 -5.871 1 72.56 40 ALA B C 1
ATOM 2880 O O . ALA B 1 40 ? -0.884 -21.656 -6.957 1 72.56 40 ALA B O 1
ATOM 2881 N N . LEU B 1 41 ? -1.629 -23.156 -5.598 1 86.25 41 LEU B N 1
ATOM 2882 C CA . LEU B 1 41 ? -2.477 -23.75 -6.629 1 86.25 41 LEU B CA 1
ATOM 2883 C C . LEU B 1 41 ? -3.426 -22.703 -7.211 1 86.25 41 LEU B C 1
ATOM 2885 O O . LEU B 1 41 ? -3.938 -21.859 -6.484 1 86.25 41 LEU B O 1
ATOM 2889 N N . GLY B 1 42 ? -3.617 -22.812 -8.531 1 90.25 42 GLY B N 1
ATOM 2890 C CA . GLY B 1 42 ? -4.559 -21.922 -9.195 1 90.25 42 GLY B CA 1
ATOM 2891 C C . GLY B 1 42 ? -3.895 -20.703 -9.805 1 90.25 42 GLY B C 1
ATOM 2892 O O . GLY B 1 42 ? -4.531 -19.953 -10.539 1 90.25 42 GLY B O 1
ATOM 2893 N N . ARG B 1 43 ? -2.66 -20.516 -9.516 1 89.5 43 ARG B N 1
ATOM 2894 C CA . ARG B 1 43 ? -1.944 -19.406 -10.148 1 89.5 43 ARG B CA 1
ATOM 2895 C C . ARG B 1 43 ? -1.919 -19.578 -11.664 1 89.5 43 ARG B C 1
ATOM 2897 O O . ARG B 1 43 ? -1.771 -20.688 -12.172 1 89.5 43 ARG B O 1
ATOM 2904 N N . ARG B 1 44 ? -1.966 -18.438 -12.359 1 93.81 44 ARG B N 1
ATOM 2905 C CA . ARG B 1 44 ? -2.135 -18.484 -13.805 1 93.81 44 ARG B CA 1
ATOM 2906 C C . ARG B 1 44 ? -1.219 -17.484 -14.5 1 93.81 44 ARG B C 1
ATOM 2908 O O . ARG B 1 44 ? -0.896 -16.438 -13.938 1 93.81 44 ARG B O 1
ATOM 2915 N N . ALA B 1 45 ? -0.893 -17.828 -15.711 1 93 45 ALA B N 1
ATOM 2916 C CA . ALA B 1 45 ? -0.153 -16.938 -16.594 1 93 45 ALA B CA 1
ATOM 2917 C C . ALA B 1 45 ? -0.562 -17.141 -18.047 1 93 45 ALA B C 1
ATOM 2919 O O . ALA B 1 45 ? -0.895 -18.266 -18.453 1 93 45 ALA B O 1
ATOM 2920 N N . TRP B 1 46 ? -0.534 -16.109 -18.828 1 94.19 46 TRP B N 1
ATOM 2921 C CA . TRP B 1 46 ? -0.767 -16.156 -20.266 1 94.19 46 TRP B CA 1
ATOM 2922 C C . TRP B 1 46 ? 0.551 -16.25 -21.016 1 94.19 46 TRP B C 1
ATOM 2924 O O . TRP B 1 46 ? 1.476 -15.477 -20.766 1 94.19 46 TRP B O 1
ATOM 2934 N N . PHE B 1 47 ? 0.6 -17.156 -21.875 1 93.75 47 PHE B N 1
ATOM 2935 C CA . PHE B 1 47 ? 1.715 -17.281 -22.812 1 93.75 47 PHE B CA 1
ATOM 2936 C C . PHE B 1 47 ? 1.321 -16.781 -24.188 1 93.75 47 PHE B C 1
ATOM 2938 O O . PHE B 1 47 ? 0.446 -17.344 -24.844 1 93.75 47 PHE B O 1
ATOM 2945 N N . LEU B 1 48 ? 1.971 -15.742 -24.578 1 91.69 48 LEU B N 1
ATOM 2946 C CA . LEU B 1 48 ? 1.684 -15.102 -25.859 1 91.69 48 LEU B CA 1
ATOM 2947 C C . LEU B 1 48 ? 2.637 -15.586 -26.938 1 91.69 48 LEU B C 1
ATOM 2949 O O . LEU B 1 48 ? 3.682 -16.172 -26.641 1 91.69 48 LEU B O 1
ATOM 2953 N N . PRO B 1 49 ? 2.156 -15.305 -28.203 1 89.38 49 PRO B N 1
ATOM 2954 C CA . PRO B 1 49 ? 3.113 -15.602 -29.266 1 89.38 49 PRO B CA 1
ATOM 2955 C C . PRO B 1 49 ? 4.426 -14.836 -29.109 1 89.38 49 PRO B C 1
ATOM 2957 O O . PRO B 1 49 ? 4.43 -13.695 -28.641 1 89.38 49 PRO B O 1
ATOM 2960 N N . GLY B 1 50 ? 5.547 -15.484 -29.484 1 83.69 50 GLY B N 1
ATOM 2961 C CA . GLY B 1 50 ? 6.836 -14.82 -29.359 1 83.69 50 GLY B CA 1
ATOM 2962 C C . GLY B 1 50 ? 7.48 -15.016 -28 1 83.69 50 GLY B C 1
ATOM 2963 O O . GLY B 1 50 ? 8.602 -14.547 -27.766 1 83.69 50 GLY B O 1
ATOM 2964 N N . GLY B 1 51 ? 6.723 -15.609 -27.125 1 85.25 51 GLY B N 1
ATOM 2965 C CA . GLY B 1 51 ? 7.352 -16.031 -25.875 1 85.25 51 GLY B CA 1
ATOM 2966 C C . GLY B 1 51 ? 7.051 -15.102 -24.719 1 85.25 51 GLY B C 1
ATOM 2967 O O . GLY B 1 51 ? 7.496 -15.344 -23.594 1 85.25 51 GLY B O 1
ATOM 2968 N N . GLU B 1 52 ? 6.336 -14.125 -24.906 1 86.44 52 GLU B N 1
ATOM 2969 C CA . GLU B 1 52 ? 5.98 -13.227 -23.812 1 86.44 52 GLU B CA 1
ATOM 2970 C C . GLU B 1 52 ? 5.039 -13.906 -22.828 1 86.44 52 GLU B C 1
ATOM 2972 O O . GLU B 1 52 ? 4.113 -14.617 -23.234 1 86.44 52 GLU B O 1
ATOM 2977 N N . ILE B 1 53 ? 5.34 -13.688 -21.547 1 90.06 53 ILE B N 1
ATOM 2978 C CA . ILE B 1 53 ? 4.512 -14.25 -20.484 1 90.06 53 ILE B CA 1
ATOM 2979 C C . ILE B 1 53 ? 3.869 -13.125 -19.672 1 90.06 53 ILE B C 1
ATOM 2981 O O . ILE B 1 53 ? 4.543 -12.164 -19.297 1 90.06 53 ILE B O 1
ATOM 2985 N N . ARG B 1 54 ? 2.541 -13.133 -19.516 1 90.44 54 ARG B N 1
ATOM 2986 C CA . ARG B 1 54 ? 1.816 -12.227 -18.625 1 90.44 54 ARG B CA 1
ATOM 2987 C C . ARG B 1 54 ? 1.218 -12.977 -17.438 1 90.44 54 ARG B C 1
ATOM 2989 O O . ARG B 1 54 ? 0.348 -13.836 -17.625 1 90.44 54 ARG B O 1
ATOM 2996 N N . GLY B 1 55 ? 1.697 -12.594 -16.25 1 88.75 55 GLY B N 1
ATOM 2997 C CA . GLY B 1 55 ? 1.384 -13.359 -15.055 1 88.75 55 GLY B CA 1
ATOM 2998 C C . GLY B 1 55 ? 2.492 -14.312 -14.648 1 88.75 55 GLY B C 1
ATOM 2999 O O . GLY B 1 55 ? 3.592 -14.266 -15.203 1 88.75 55 GLY B O 1
ATOM 3000 N N 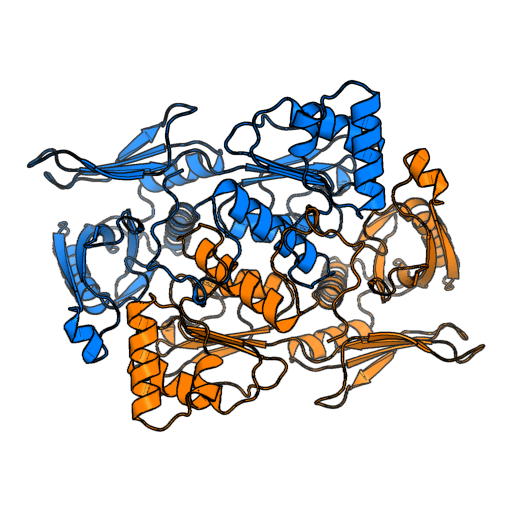. SER B 1 56 ? 2.193 -15.125 -13.57 1 83.69 56 SER B N 1
ATOM 3001 C CA . SER B 1 56 ? 3.201 -16.062 -13.102 1 83.69 56 SER B CA 1
ATOM 3002 C C . SER B 1 56 ? 2.555 -17.297 -12.469 1 83.69 56 SER B C 1
ATOM 3004 O O . SER B 1 56 ? 1.704 -17.172 -11.586 1 83.69 56 SER B O 1
ATOM 3006 N N . VAL B 1 57 ? 3.049 -18.406 -12.984 1 84.62 57 VAL B N 1
ATOM 3007 C CA . VAL B 1 57 ? 2.559 -19.672 -12.438 1 84.62 57 VAL B CA 1
ATOM 3008 C C . VAL B 1 57 ? 3.311 -20 -11.148 1 84.62 57 VAL B C 1
ATOM 3010 O O . VAL B 1 57 ? 2.738 -20.562 -10.211 1 84.62 57 VAL B O 1
ATOM 3013 N N . THR B 1 58 ? 4.566 -19.594 -11.203 1 74.5 58 THR B N 1
ATOM 3014 C CA . THR B 1 58 ? 5.398 -19.797 -10.023 1 74.5 58 THR B CA 1
ATOM 3015 C C . THR B 1 58 ? 5.992 -18.469 -9.547 1 74.5 58 THR B C 1
ATOM 3017 O O . THR B 1 58 ? 6.023 -17.5 -10.305 1 74.5 58 THR B O 1
ATOM 3020 N N . LEU B 1 59 ? 6.418 -18.328 -8.289 1 66.81 59 LEU B N 1
ATOM 3021 C CA . LEU B 1 59 ? 6.945 -17.094 -7.73 1 66.81 59 LEU B CA 1
ATOM 3022 C C . LEU B 1 59 ? 8.305 -16.766 -8.328 1 66.81 59 LEU B C 1
ATOM 3024 O O . LEU B 1 59 ? 8.68 -15.594 -8.43 1 66.81 59 LEU B O 1
ATOM 3028 N N . GLY B 1 60 ? 9.055 -17.734 -8.914 1 63.78 60 GLY B N 1
ATOM 3029 C CA . GLY B 1 60 ? 10.414 -17.469 -9.344 1 63.78 60 GLY B CA 1
ATOM 3030 C C . GLY B 1 60 ? 10.602 -17.625 -10.844 1 63.78 60 GLY B C 1
ATOM 3031 O O . GLY B 1 60 ? 11.688 -17.359 -11.367 1 63.78 60 GLY B O 1
ATOM 3032 N N . GLY B 1 61 ? 9.664 -17.922 -11.555 1 62.28 61 GLY B N 1
ATOM 3033 C CA . GLY B 1 61 ? 9.742 -18.047 -13 1 62.28 61 GLY B CA 1
ATOM 3034 C C . GLY B 1 61 ? 10.688 -19.156 -13.453 1 62.28 61 GLY B C 1
ATOM 3035 O O . GLY B 1 61 ? 11.016 -19.25 -14.633 1 62.28 61 GLY B O 1
ATOM 3036 N N . CYS B 1 62 ? 11.195 -19.969 -12.578 1 65.31 62 CYS B N 1
ATOM 3037 C CA . CYS B 1 62 ? 12.219 -20.984 -12.852 1 65.31 62 CYS B CA 1
ATOM 3038 C C . CYS B 1 62 ? 11.742 -21.953 -13.922 1 65.31 62 CYS B C 1
ATOM 3040 O O . CYS B 1 62 ? 12.555 -22.547 -14.633 1 65.31 62 CYS B O 1
ATOM 3042 N N . ALA B 1 63 ? 10.523 -22.047 -14.109 1 74.44 63 ALA B N 1
ATOM 3043 C CA . ALA B 1 63 ? 9.977 -23.062 -15.016 1 74.44 63 ALA B CA 1
ATOM 3044 C C . ALA B 1 63 ? 9.523 -22.422 -16.328 1 74.44 63 ALA B C 1
ATOM 3046 O O . ALA B 1 63 ? 9.039 -23.125 -17.219 1 74.44 63 ALA B O 1
ATOM 3047 N N . ASP B 1 64 ? 9.781 -21.156 -16.547 1 81.5 64 ASP B N 1
ATOM 3048 C CA . ASP B 1 64 ? 9.195 -20.422 -17.672 1 81.5 64 ASP B CA 1
ATOM 3049 C C . ASP B 1 64 ? 9.719 -20.922 -19 1 81.5 64 ASP B C 1
ATOM 3051 O O . ASP B 1 64 ? 8.977 -20.969 -19.984 1 81.5 64 ASP B O 1
ATOM 3055 N N . GLY B 1 65 ? 11 -21.312 -19.016 1 82.75 65 GLY B N 1
ATOM 3056 C CA . GLY B 1 65 ? 11.555 -21.812 -20.25 1 82.75 65 GLY B CA 1
ATOM 3057 C C . GLY B 1 65 ? 10.828 -23.031 -20.797 1 82.75 65 GLY B C 1
ATOM 3058 O O . GLY B 1 65 ? 10.398 -23.047 -21.953 1 82.75 65 GLY B O 1
ATOM 3059 N N . LYS B 1 66 ? 10.727 -23.984 -19.922 1 86.25 66 LYS B N 1
ATOM 3060 C CA . LYS B 1 66 ? 10.016 -25.203 -20.312 1 86.25 66 LYS B CA 1
ATOM 3061 C C . LYS B 1 66 ? 8.562 -24.906 -20.672 1 86.25 66 LYS B C 1
ATOM 3063 O O . LYS B 1 66 ? 8.039 -25.422 -21.656 1 86.25 66 LYS B O 1
ATOM 3068 N N . LEU B 1 67 ? 7.941 -24.109 -19.953 1 91.38 67 LEU B N 1
ATOM 3069 C CA . LEU B 1 67 ? 6.535 -23.797 -20.172 1 91.38 67 LEU B CA 1
ATOM 3070 C C . LEU B 1 67 ? 6.344 -23.047 -21.484 1 91.38 67 LEU B C 1
ATOM 3072 O O . LEU B 1 67 ? 5.324 -23.203 -22.156 1 91.38 67 LEU B O 1
ATOM 3076 N N . ARG B 1 68 ? 7.32 -22.25 -21.875 1 92.19 68 ARG B N 1
ATOM 3077 C CA . ARG B 1 68 ? 7.27 -21.562 -23.156 1 92.19 68 ARG B CA 1
ATOM 3078 C C . ARG B 1 68 ? 7.254 -22.547 -24.328 1 92.19 68 ARG B C 1
ATOM 3080 O O . ARG B 1 68 ? 6.477 -22.375 -25.266 1 92.19 68 ARG B O 1
ATOM 3087 N N . GLN B 1 69 ? 8.094 -23.484 -24.172 1 93.06 69 GLN B N 1
ATOM 3088 C CA . GLN B 1 69 ? 8.172 -24.484 -25.219 1 93.06 69 GLN B CA 1
ATOM 3089 C C . GLN B 1 69 ? 6.867 -25.266 -25.328 1 93.06 69 GLN B C 1
ATOM 3091 O O . GLN B 1 69 ? 6.344 -25.469 -26.438 1 93.06 69 GLN B O 1
ATOM 3096 N N . VAL B 1 70 ? 6.387 -25.688 -24.234 1 94.62 70 VAL B N 1
ATOM 3097 C CA . VAL B 1 70 ? 5.148 -26.453 -24.219 1 94.62 70 VAL B CA 1
ATOM 3098 C C . VAL B 1 70 ? 3.996 -25.594 -24.734 1 94.62 70 VAL B C 1
ATOM 3100 O O . VAL B 1 70 ? 3.121 -26.094 -25.453 1 94.62 70 VAL B O 1
ATOM 3103 N N . ALA B 1 71 ? 3.988 -24.344 -24.422 1 95.06 71 ALA B N 1
ATOM 3104 C CA . ALA B 1 71 ? 2.943 -23.438 -24.875 1 95.06 71 ALA B CA 1
ATOM 3105 C C . ALA B 1 71 ? 2.912 -23.344 -26.406 1 95.06 71 ALA B C 1
ATOM 3107 O O . ALA B 1 71 ? 1.838 -23.266 -27 1 95.06 71 ALA B O 1
ATOM 3108 N N . GLU B 1 72 ? 4.055 -23.344 -27 1 94.25 72 GLU B N 1
ATOM 3109 C CA . GLU B 1 72 ? 4.117 -23.328 -28.453 1 94.25 72 GLU B CA 1
ATOM 3110 C C . GLU B 1 72 ? 3.492 -24.578 -29.062 1 94.25 72 GLU B C 1
ATOM 3112 O O . GLU B 1 72 ? 2.764 -24.5 -30.062 1 94.25 72 GLU B O 1
ATOM 3117 N N . ASP B 1 73 ? 3.793 -25.672 -28.453 1 94.94 73 ASP B N 1
ATOM 3118 C CA . ASP B 1 73 ? 3.201 -26.922 -28.922 1 94.94 73 ASP B CA 1
ATOM 3119 C C . ASP B 1 73 ? 1.681 -26.891 -28.781 1 94.94 73 ASP B C 1
ATOM 3121 O O . ASP B 1 73 ? 0.96 -27.281 -29.703 1 94.94 73 ASP B O 1
ATOM 3125 N N . VAL B 1 74 ? 1.24 -26.453 -27.641 1 94.94 74 VAL B N 1
ATOM 3126 C CA . VAL B 1 74 ? -0.187 -26.375 -27.344 1 94.94 74 VAL B CA 1
ATOM 3127 C C . VAL B 1 74 ? -0.862 -25.438 -28.344 1 94.94 74 VAL B C 1
ATOM 3129 O O . VAL B 1 74 ? -1.957 -25.719 -28.844 1 94.94 74 VAL B O 1
ATOM 3132 N N . ARG B 1 75 ? -0.213 -24.344 -28.594 1 92.62 75 ARG B N 1
ATOM 3133 C CA . ARG B 1 75 ? -0.734 -23.375 -29.562 1 92.62 75 ARG B CA 1
ATOM 3134 C C . ARG B 1 75 ? -0.852 -24 -30.953 1 92.62 75 ARG B C 1
ATOM 3136 O O . ARG B 1 75 ? -1.884 -23.875 -31.609 1 92.62 75 ARG B O 1
ATOM 3143 N N . ARG B 1 76 ? 0.129 -24.672 -31.422 1 91.62 76 ARG B N 1
ATOM 3144 C CA . ARG B 1 76 ? 0.19 -25.281 -32.75 1 91.62 76 ARG B CA 1
ATOM 3145 C C . ARG B 1 76 ? -0.845 -26.391 -32.875 1 91.62 76 ARG B C 1
ATOM 3147 O O . ARG B 1 76 ? -1.552 -26.469 -33.875 1 91.62 76 ARG B O 1
ATOM 3154 N N . GLU B 1 77 ? -0.941 -27.188 -31.875 1 93.31 77 GLU B N 1
ATOM 3155 C CA . GLU B 1 77 ? -1.795 -28.375 -31.938 1 93.31 77 GLU B CA 1
ATOM 3156 C C . GLU B 1 77 ? -3.227 -28.031 -31.531 1 93.31 77 GLU B C 1
ATOM 3158 O O . GLU B 1 77 ? -4.141 -28.828 -31.75 1 93.31 77 GLU B O 1
ATOM 3163 N N . ARG B 1 78 ? -3.363 -26.938 -30.891 1 90.62 78 ARG B N 1
ATOM 3164 C CA . ARG B 1 78 ? -4.656 -26.484 -30.391 1 90.62 78 ARG B CA 1
ATOM 3165 C C . ARG B 1 78 ? -5.266 -27.516 -29.438 1 90.62 78 ARG B C 1
ATOM 3167 O O . ARG B 1 78 ? -6.465 -27.797 -29.516 1 90.62 78 ARG B O 1
ATOM 3174 N N . ARG B 1 79 ? -4.391 -28.125 -28.688 1 92.12 79 ARG B N 1
ATOM 3175 C CA . ARG B 1 79 ? -4.785 -29.109 -27.688 1 92.12 79 ARG B CA 1
ATOM 3176 C C . ARG B 1 79 ? -4.098 -28.844 -26.344 1 92.12 79 ARG B C 1
ATOM 3178 O O . ARG B 1 79 ? -2.914 -28.5 -26.312 1 92.12 79 ARG B O 1
ATOM 3185 N N . SER B 1 80 ? -4.785 -29.094 -25.281 1 94.5 80 SER B N 1
ATOM 3186 C CA . SER B 1 80 ? -4.234 -28.875 -23.938 1 94.5 80 SER B CA 1
ATOM 3187 C C . SER B 1 80 ? -3.182 -29.922 -23.594 1 94.5 80 SER B C 1
ATOM 3189 O O . SER B 1 80 ? -3.18 -31.016 -24.156 1 94.5 80 SER B O 1
ATOM 3191 N N . GLN B 1 81 ? -2.332 -29.547 -22.672 1 95.38 81 GLN B N 1
ATOM 3192 C CA . GLN B 1 81 ? -1.301 -30.438 -22.156 1 95.38 81 GLN B CA 1
ATOM 3193 C C . GLN B 1 81 ? -1.065 -30.234 -20.672 1 95.38 81 GLN B C 1
ATOM 3195 O O . GLN B 1 81 ? -1.077 -29.094 -20.188 1 95.38 81 GLN B O 1
ATOM 3200 N N . ARG B 1 82 ? -0.872 -31.359 -19.953 1 94.38 82 ARG B N 1
ATOM 3201 C CA . ARG B 1 82 ? -0.375 -31.328 -18.578 1 94.38 82 ARG B CA 1
ATOM 3202 C C . ARG B 1 82 ? 1.123 -31.609 -18.531 1 94.38 82 ARG B C 1
ATOM 3204 O O . ARG B 1 82 ? 1.6 -32.562 -19.141 1 94.38 82 ARG B O 1
ATOM 3211 N N . VAL B 1 83 ? 1.779 -30.75 -17.844 1 92.94 83 VAL B N 1
ATOM 3212 C CA . VAL B 1 83 ? 3.23 -30.891 -17.828 1 92.94 83 VAL B CA 1
ATOM 3213 C C . VAL B 1 83 ? 3.742 -30.859 -16.391 1 92.94 83 VAL B C 1
ATOM 3215 O O . VAL B 1 83 ? 3.273 -30.047 -15.586 1 92.94 83 VAL B O 1
ATOM 3218 N N . ARG B 1 84 ? 4.641 -31.75 -16.094 1 89.69 84 ARG B N 1
ATOM 3219 C CA . ARG B 1 84 ? 5.355 -31.719 -14.828 1 89.69 84 ARG B CA 1
ATOM 3220 C C . ARG B 1 84 ? 6.645 -30.922 -14.945 1 89.69 84 ARG B C 1
ATOM 3222 O O . ARG B 1 84 ? 7.406 -31.094 -15.906 1 89.69 84 ARG B O 1
ATOM 3229 N N . VAL B 1 85 ? 6.77 -30 -14.094 1 83.19 85 VAL B N 1
ATOM 3230 C CA . VAL B 1 85 ? 7.961 -29.156 -14.094 1 83.19 85 VAL B CA 1
ATOM 3231 C C . VAL B 1 85 ? 8.727 -29.344 -12.789 1 83.19 85 VAL B C 1
ATOM 3233 O O . VAL B 1 85 ? 8.125 -29.469 -11.719 1 83.19 85 VAL B O 1
ATOM 3236 N N . ASP B 1 86 ? 10.008 -29.594 -12.922 1 74.31 86 ASP B N 1
ATOM 3237 C CA . ASP B 1 86 ? 10.891 -29.672 -11.766 1 74.31 86 ASP B CA 1
ATOM 3238 C C . ASP B 1 86 ? 11.344 -28.281 -11.328 1 74.31 86 ASP B C 1
ATOM 3240 O O . ASP B 1 86 ? 11.984 -27.562 -12.094 1 74.31 86 ASP B O 1
ATOM 3244 N N . LEU B 1 87 ? 10.867 -27.844 -10.242 1 65.38 87 LEU B N 1
ATOM 3245 C CA . LEU B 1 87 ? 11.219 -26.531 -9.742 1 65.38 87 LEU B CA 1
ATOM 3246 C C . LEU B 1 87 ? 12.586 -26.547 -9.055 1 65.38 87 LEU B C 1
ATOM 3248 O O . LEU B 1 87 ? 13.109 -25.5 -8.672 1 65.38 87 LEU B O 1
ATOM 3252 N N . GLY B 1 88 ? 13.281 -27.766 -9.07 1 58.5 88 GLY B N 1
ATOM 3253 C CA . GLY B 1 88 ? 14.617 -27.938 -8.531 1 58.5 88 GLY B CA 1
ATOM 3254 C C . GLY B 1 88 ? 14.656 -28.875 -7.332 1 58.5 88 GLY B C 1
ATOM 3255 O O . GLY B 1 88 ? 13.625 -29.188 -6.742 1 58.5 88 GLY B O 1
ATOM 3256 N N . SER B 1 89 ? 15.562 -29.828 -7.188 1 48.84 89 SER B N 1
ATOM 3257 C CA . SER B 1 89 ? 15.789 -30.734 -6.066 1 48.84 89 SER B CA 1
ATOM 3258 C C . SER B 1 89 ? 16.312 -29.984 -4.848 1 48.84 89 SER B C 1
ATOM 3260 O O . SER B 1 89 ? 16.797 -28.844 -4.965 1 48.84 89 SER B O 1
ATOM 3262 N N . ASP B 1 90 ? 16.078 -30.609 -3.629 1 46.09 90 ASP B N 1
ATOM 3263 C CA . ASP B 1 90 ? 16.766 -30.141 -2.42 1 46.09 90 ASP B CA 1
ATOM 3264 C C . ASP B 1 90 ? 18.234 -29.859 -2.693 1 46.09 90 ASP B C 1
ATOM 3266 O O . ASP B 1 90 ? 18.797 -28.891 -2.18 1 46.09 90 ASP B O 1
ATOM 3270 N N . GLU B 1 91 ? 18.797 -30.812 -3.295 1 44.19 91 GLU B N 1
ATOM 3271 C CA . GLU B 1 91 ? 20.219 -30.75 -3.648 1 44.19 91 GLU B CA 1
ATOM 3272 C C . GLU B 1 91 ? 20.469 -29.656 -4.688 1 44.19 91 GLU B C 1
ATOM 3274 O O . GLU B 1 91 ? 21.562 -29.078 -4.73 1 44.19 91 GLU B O 1
ATOM 3279 N N . ALA B 1 92 ? 19.703 -29.547 -5.578 1 45.12 92 ALA B N 1
ATOM 3280 C CA . ALA B 1 92 ? 19.797 -28.5 -6.586 1 45.12 92 ALA B CA 1
ATOM 3281 C C . ALA B 1 92 ? 19.797 -27.109 -5.934 1 45.12 92 ALA B C 1
ATOM 3283 O O . ALA B 1 92 ? 20.359 -26.172 -6.48 1 45.12 92 ALA B O 1
ATOM 3284 N N . TYR B 1 93 ? 19.234 -27.016 -4.871 1 42.22 93 TYR B N 1
ATOM 3285 C CA . TYR B 1 93 ? 19.375 -25.875 -3.957 1 42.22 93 TYR B CA 1
ATOM 3286 C C . TYR B 1 93 ? 20.844 -25.578 -3.672 1 42.22 93 TYR B C 1
ATOM 3288 O O . TYR B 1 93 ? 21.234 -24.422 -3.561 1 42.22 93 TYR B O 1
ATOM 3296 N N . GLU B 1 94 ? 21.547 -26.75 -3.422 1 40.47 94 GLU B N 1
ATOM 3297 C CA . GLU B 1 94 ? 22.969 -26.594 -3.156 1 40.47 94 GLU B CA 1
ATOM 3298 C C . GLU B 1 94 ? 23.672 -25.859 -4.297 1 40.47 94 GLU B C 1
ATOM 3300 O O . GLU B 1 94 ? 24.641 -25.141 -4.074 1 40.47 94 GLU B O 1
ATOM 3305 N N . PHE B 1 95 ? 23.188 -26.234 -5.488 1 37.91 95 PHE B N 1
ATOM 3306 C CA . PHE B 1 95 ? 23.938 -25.703 -6.625 1 37.91 95 PHE B CA 1
ATOM 3307 C C . PHE B 1 95 ? 23.156 -24.578 -7.297 1 37.91 95 PHE B C 1
ATOM 3309 O O . PHE B 1 95 ? 23.344 -24.312 -8.492 1 37.91 95 PHE B O 1
ATOM 3316 N N . GLY B 1 96 ? 22.297 -23.766 -6.699 1 41.19 96 GLY B N 1
ATOM 3317 C CA . GLY B 1 96 ? 21.859 -22.469 -7.18 1 41.19 96 GLY B CA 1
ATOM 3318 C C . GLY B 1 96 ? 20.422 -22.469 -7.664 1 41.19 96 GLY B C 1
ATOM 3319 O O . GLY B 1 96 ? 19.922 -21.453 -8.164 1 41.19 96 GLY B O 1
ATOM 3320 N N . MET B 1 97 ? 19.828 -23.625 -8 1 44.56 97 MET B N 1
ATOM 3321 C CA . MET B 1 97 ? 18.484 -23.656 -8.57 1 44.56 97 MET B CA 1
ATOM 3322 C C . MET B 1 97 ? 17.438 -23.547 -7.473 1 44.56 97 MET B C 1
ATOM 3324 O O . MET B 1 97 ? 17.609 -24.094 -6.379 1 44.56 97 MET B O 1
ATOM 3328 N N . THR B 1 98 ? 16.703 -22.328 -7.301 1 48.12 98 THR B N 1
ATOM 3329 C CA . THR B 1 98 ? 15.922 -21.641 -6.277 1 48.12 98 THR B CA 1
ATOM 3330 C C . THR B 1 98 ? 14.742 -22.484 -5.82 1 48.12 98 THR B C 1
ATOM 3332 O O . THR B 1 98 ? 14.344 -22.438 -4.656 1 48.12 98 THR B O 1
ATOM 3335 N N . CYS B 1 99 ? 13.828 -22.984 -6.734 1 53.53 99 CYS B N 1
ATOM 3336 C CA . CYS B 1 99 ? 12.57 -23.516 -6.238 1 53.53 99 CYS B CA 1
ATOM 3337 C C . CYS B 1 99 ? 12.633 -25.031 -6.105 1 53.53 99 CYS B C 1
ATOM 3339 O O . CYS B 1 99 ? 13.258 -25.703 -6.926 1 53.53 99 CYS B O 1
ATOM 3341 N N . ALA B 1 100 ? 12.578 -25.625 -4.859 1 57.5 100 ALA B N 1
ATOM 3342 C CA . ALA B 1 100 ? 12.594 -27.062 -4.645 1 57.5 100 ALA B CA 1
ATOM 3343 C C . ALA B 1 100 ? 11.195 -27.656 -4.75 1 57.5 100 ALA B C 1
ATOM 3345 O O . ALA B 1 100 ? 10.211 -27.016 -4.375 1 57.5 100 ALA B O 1
ATOM 3346 N N . GLY B 1 101 ? 11.141 -28.531 -5.57 1 70.69 101 GLY B N 1
ATOM 3347 C CA . GLY B 1 101 ? 9.93 -29.344 -5.598 1 70.69 101 GLY B CA 1
ATOM 3348 C C . GLY B 1 101 ? 9.398 -29.578 -6.996 1 70.69 101 GLY B C 1
ATOM 3349 O O . GLY B 1 101 ? 10.078 -29.297 -7.984 1 70.69 101 GLY B O 1
ATOM 3350 N N . GLN B 1 102 ? 8.375 -30.344 -7.027 1 78.38 102 GLN B N 1
ATOM 3351 C CA . GLN B 1 102 ? 7.703 -30.672 -8.281 1 78.38 102 GLN B CA 1
ATOM 3352 C C . GLN B 1 102 ? 6.348 -29.969 -8.367 1 78.38 102 GLN B C 1
ATOM 3354 O O . GLN B 1 102 ? 5.691 -29.75 -7.348 1 78.38 102 GLN B O 1
ATOM 3359 N N . ALA B 1 103 ? 6.102 -29.453 -9.641 1 85.44 103 ALA B N 1
ATOM 3360 C CA . ALA B 1 103 ? 4.801 -28.844 -9.898 1 85.44 103 ALA B CA 1
ATOM 3361 C C . ALA B 1 103 ? 4.172 -29.391 -11.164 1 85.44 103 ALA B C 1
ATOM 3363 O O . ALA B 1 103 ? 4.871 -29.906 -12.047 1 85.44 103 ALA B O 1
ATOM 3364 N N . GLU B 1 104 ? 2.898 -29.438 -11.172 1 90.94 104 GLU B N 1
ATOM 3365 C CA . GLU B 1 104 ? 2.16 -29.781 -12.383 1 90.94 104 GLU B CA 1
ATOM 3366 C C . GLU B 1 104 ? 1.361 -28.578 -12.898 1 90.94 104 GLU B C 1
ATOM 3368 O O . GLU B 1 104 ? 0.689 -27.891 -12.125 1 90.94 104 GLU B O 1
ATOM 3373 N N . VAL B 1 105 ? 1.504 -28.312 -14.242 1 93.38 105 VAL B N 1
ATOM 3374 C CA . VAL B 1 105 ? 0.867 -27.156 -14.859 1 93.38 105 VAL B CA 1
ATOM 3375 C C . VAL B 1 105 ? -0.021 -27.609 -16.016 1 93.38 105 VAL B C 1
ATOM 3377 O O . VAL B 1 105 ? 0.388 -28.422 -16.844 1 93.38 105 VAL B O 1
ATOM 3380 N N . LEU B 1 106 ? -1.245 -27.156 -16.062 1 95.56 106 LEU B N 1
ATOM 3381 C CA . LEU B 1 106 ? -2.135 -27.359 -17.188 1 95.56 106 LEU B CA 1
ATOM 3382 C C . LEU B 1 106 ? -2.02 -26.203 -18.188 1 95.56 106 LEU B C 1
ATOM 3384 O O . LEU B 1 106 ? -2.178 -25.031 -17.812 1 95.56 106 LEU B O 1
ATOM 3388 N N . LEU B 1 107 ? -1.677 -26.453 -19.406 1 95.5 107 LEU B N 1
ATOM 3389 C CA . LEU B 1 107 ? -1.685 -25.469 -20.469 1 95.5 107 LEU B CA 1
ATOM 3390 C C . LEU B 1 107 ? -2.889 -25.656 -21.391 1 95.5 107 LEU B C 1
ATOM 3392 O O . LEU B 1 107 ? -3.131 -26.766 -21.875 1 95.5 107 LEU B O 1
ATOM 3396 N N . TRP B 1 108 ? -3.6 -24.625 -21.594 1 94.38 108 TRP B N 1
ATOM 3397 C CA . TRP B 1 108 ? -4.863 -24.672 -22.328 1 94.38 108 TRP B CA 1
ATOM 3398 C C . TRP B 1 108 ? -4.941 -23.531 -23.344 1 94.38 108 TRP B C 1
ATOM 3400 O O . TRP B 1 108 ? -4.828 -22.359 -22.969 1 94.38 108 TRP B O 1
ATOM 3410 N N . PRO B 1 109 ? -5.145 -23.906 -24.641 1 93.06 109 PRO B N 1
ATOM 3411 C CA . PRO B 1 109 ? -5.355 -22.828 -25.609 1 93.06 109 PRO B CA 1
ATOM 3412 C C . PRO B 1 109 ? -6.715 -22.156 -25.453 1 93.06 109 PRO B C 1
ATOM 3414 O O . PRO B 1 109 ? -7.754 -22.812 -25.547 1 93.06 109 PRO B O 1
ATOM 3417 N N . MET B 1 110 ? -6.668 -20.891 -25.172 1 91.31 110 MET B N 1
ATOM 3418 C CA . MET B 1 110 ? -7.922 -20.156 -25.031 1 91.31 110 MET B CA 1
ATOM 3419 C C . MET B 1 110 ? -7.684 -18.656 -25.172 1 91.31 110 MET B C 1
ATOM 3421 O O . MET B 1 110 ? -6.539 -18.203 -25.188 1 91.31 110 MET B O 1
ATOM 3425 N N . SER B 1 111 ? -8.805 -18 -25.234 1 91.62 111 SER B N 1
ATOM 3426 C CA . SER B 1 111 ? -8.766 -16.531 -25.312 1 91.62 111 SER B CA 1
ATOM 3427 C C . SER B 1 111 ? -8.969 -15.906 -23.938 1 91.62 111 SER B C 1
ATOM 3429 O O . SER B 1 111 ? -9.805 -16.359 -23.156 1 91.62 111 SER B O 1
ATOM 3431 N N . PRO B 1 112 ? -8.227 -14.773 -23.656 1 93.44 112 PRO B N 1
ATOM 3432 C CA . PRO B 1 112 ? -8.492 -14.039 -22.406 1 93.44 112 PRO B CA 1
ATOM 3433 C C . PRO B 1 112 ? -9.875 -13.391 -22.406 1 93.44 112 PRO B C 1
ATOM 3435 O O . PRO B 1 112 ? -10.352 -12.945 -21.359 1 93.44 112 PRO B O 1
ATOM 3438 N N . ALA B 1 113 ? -10.477 -13.336 -23.531 1 92.38 113 ALA B N 1
ATOM 3439 C CA . ALA B 1 113 ? -11.82 -12.766 -23.672 1 92.38 113 ALA B CA 1
ATOM 3440 C C . ALA B 1 113 ? -12.891 -13.836 -23.5 1 92.38 113 ALA B C 1
ATOM 3442 O O . ALA B 1 113 ? -14.07 -13.578 -23.75 1 92.38 113 ALA B O 1
ATOM 3443 N N . ASP B 1 114 ? -12.477 -15 -23.188 1 92.81 114 ASP B N 1
ATOM 3444 C CA . ASP B 1 114 ? -13.453 -16.062 -22.953 1 92.81 114 ASP B CA 1
ATOM 3445 C C . ASP B 1 114 ? -14.547 -15.602 -21.984 1 92.81 114 ASP B C 1
ATOM 3447 O O . ASP B 1 114 ? -14.258 -14.953 -20.984 1 92.81 114 ASP B O 1
ATOM 3451 N N . PRO B 1 115 ? -15.781 -16.016 -22.203 1 94.25 115 PRO B N 1
ATOM 3452 C CA . PRO B 1 115 ? -16.906 -15.562 -21.391 1 94.25 115 PRO B CA 1
ATOM 3453 C C . PRO B 1 115 ? -16.75 -15.93 -19.906 1 94.25 115 PRO B C 1
ATOM 3455 O O . PRO B 1 115 ? -17.25 -15.219 -19.031 1 94.25 115 PRO B O 1
ATOM 3458 N N . VAL B 1 116 ? -16.062 -16.984 -19.625 1 96.5 116 VAL B N 1
ATOM 3459 C CA . VAL B 1 116 ? -15.922 -17.422 -18.234 1 96.5 116 VAL B CA 1
ATOM 3460 C C . VAL B 1 116 ? -15.148 -16.375 -17.438 1 96.5 116 VAL B C 1
ATOM 3462 O O . VAL B 1 116 ? -15.484 -16.094 -16.297 1 96.5 116 VAL B O 1
ATOM 3465 N N . TRP B 1 117 ? -14.109 -15.766 -18.016 1 96.12 117 TRP B N 1
ATOM 3466 C CA . TRP B 1 117 ? -13.289 -14.789 -17.297 1 96.12 117 TRP B CA 1
ATOM 3467 C C . TRP B 1 117 ? -14.016 -13.453 -17.188 1 96.12 117 TRP B C 1
ATOM 3469 O O . TRP B 1 117 ? -13.867 -12.734 -16.203 1 96.12 117 TRP B O 1
ATOM 3479 N N . GLN B 1 118 ? -14.844 -13.148 -18.188 1 95.56 118 GLN B N 1
ATOM 3480 C CA . GLN B 1 118 ? -15.672 -11.945 -18.109 1 95.56 118 GLN B CA 1
ATOM 3481 C C . GLN B 1 118 ? -16.703 -12.062 -17 1 95.56 118 GLN B C 1
ATOM 3483 O O . GLN B 1 118 ? -16.922 -11.117 -16.234 1 95.56 118 GLN B O 1
ATOM 3488 N N . ALA B 1 119 ? -17.312 -13.234 -16.984 1 97.12 119 ALA B N 1
ATOM 3489 C CA . ALA B 1 119 ? -18.297 -13.484 -15.93 1 97.12 119 ALA B CA 1
ATOM 3490 C C . ALA B 1 119 ? -17.656 -13.445 -14.547 1 97.12 119 ALA B C 1
ATOM 3492 O O . ALA B 1 119 ? -18.219 -12.898 -13.602 1 97.12 119 ALA B O 1
ATOM 3493 N N . ALA B 1 120 ? -16.484 -14.008 -14.43 1 97.12 120 ALA B N 1
ATOM 3494 C CA . ALA B 1 120 ? -15.75 -13.992 -13.164 1 97.12 120 ALA B CA 1
ATOM 3495 C C . ALA B 1 120 ? -15.438 -12.562 -12.734 1 97.12 120 ALA B C 1
ATOM 3497 O O . ALA B 1 120 ? -15.625 -12.203 -11.57 1 97.12 120 ALA B O 1
ATOM 3498 N N . ALA B 1 121 ? -15 -11.758 -13.672 1 96.44 121 ALA B N 1
ATOM 3499 C CA . ALA B 1 121 ? -14.672 -10.367 -13.391 1 96.44 121 ALA B CA 1
ATOM 3500 C C . ALA B 1 121 ? -15.898 -9.602 -12.906 1 96.44 121 ALA B C 1
ATOM 3502 O O . ALA B 1 121 ? -15.82 -8.828 -11.945 1 96.44 121 ALA B O 1
ATOM 3503 N N . ARG B 1 122 ? -17.016 -9.812 -13.555 1 95.31 122 ARG B N 1
ATOM 3504 C CA . ARG B 1 122 ? -18.25 -9.141 -13.172 1 95.31 122 ARG B CA 1
ATOM 3505 C C . ARG B 1 122 ? -18.672 -9.523 -11.758 1 95.31 122 ARG B C 1
ATOM 3507 O O . ARG B 1 122 ? -19.078 -8.664 -10.977 1 95.31 122 ARG B O 1
ATOM 3514 N N . ARG B 1 123 ? -18.547 -10.766 -11.445 1 93.94 123 ARG B N 1
ATOM 3515 C CA . ARG B 1 123 ? -18.922 -11.234 -10.109 1 93.94 123 ARG B CA 1
ATOM 3516 C C . ARG B 1 123 ? -18.016 -10.625 -9.047 1 93.94 123 ARG B C 1
ATOM 3518 O O . ARG B 1 123 ? -18.5 -10.195 -7.992 1 93.94 123 ARG B O 1
ATOM 3525 N N . ARG B 1 124 ? -16.75 -10.664 -9.344 1 92.5 124 ARG B N 1
ATOM 3526 C CA . ARG B 1 124 ? -15.789 -10.078 -8.406 1 92.5 124 ARG B CA 1
ATOM 3527 C C . ARG B 1 124 ? -16.078 -8.602 -8.18 1 92.5 124 ARG B C 1
ATOM 3529 O O . ARG B 1 124 ? -16.031 -8.117 -7.047 1 92.5 124 ARG B O 1
ATOM 3536 N N . GLU B 1 125 ? -16.359 -7.879 -9.234 1 89.56 125 GLU B N 1
ATOM 3537 C CA . GLU B 1 125 ? -16.672 -6.457 -9.164 1 89.56 125 GLU B CA 1
ATOM 3538 C C . GLU B 1 125 ? -17.922 -6.211 -8.328 1 89.56 125 GLU B C 1
ATOM 3540 O O . GLU B 1 125 ? -18.031 -5.195 -7.633 1 89.56 125 GLU B O 1
ATOM 3545 N N . ALA B 1 126 ? -18.812 -7.117 -8.391 1 89.12 126 ALA B N 1
ATOM 3546 C CA . ALA B 1 126 ? -20.078 -7 -7.656 1 89.12 126 ALA B CA 1
ATOM 3547 C C . ALA B 1 126 ? -19.906 -7.414 -6.199 1 89.12 126 ALA B C 1
ATOM 3549 O O . ALA B 1 126 ? -20.844 -7.332 -5.406 1 89.12 126 ALA B O 1
ATOM 3550 N N . GLY B 1 127 ? -18.719 -7.836 -5.918 1 88.38 127 GLY B N 1
ATOM 3551 C CA . GLY B 1 127 ? -18.469 -8.258 -4.547 1 88.38 127 GLY B CA 1
ATOM 3552 C C . GLY B 1 127 ? -19.047 -9.617 -4.219 1 88.38 127 GLY B C 1
ATOM 3553 O O . GLY B 1 127 ? -19.422 -9.875 -3.076 1 88.38 127 GLY B O 1
ATOM 3554 N N . GLU B 1 128 ? -19.156 -10.477 -5.199 1 90.5 128 GLU B N 1
ATOM 3555 C CA . GLU B 1 128 ? -19.781 -11.781 -5.031 1 90.5 128 GLU B CA 1
ATOM 3556 C C . GLU B 1 128 ? -18.734 -12.898 -5.059 1 90.5 128 GLU B C 1
ATOM 3558 O O . GLU B 1 128 ? -17.703 -12.773 -5.723 1 90.5 128 GLU B O 1
ATOM 3563 N N . GLY B 1 129 ? -19.062 -14.008 -4.309 1 92.62 129 GLY B N 1
ATOM 3564 C CA . GLY B 1 129 ? -18.219 -15.195 -4.355 1 92.62 129 GLY B CA 1
ATOM 3565 C C . GLY B 1 129 ? -18.484 -16.062 -5.578 1 92.62 129 GLY B C 1
ATOM 3566 O O . GLY B 1 129 ? -19.484 -15.875 -6.27 1 92.62 129 GLY B O 1
ATOM 3567 N N . MET B 1 130 ? -17.547 -16.938 -5.852 1 95 130 MET B N 1
ATOM 3568 C CA . MET B 1 130 ? -17.703 -17.812 -7.016 1 95 130 MET B CA 1
ATOM 3569 C C . MET B 1 130 ? -16.938 -19.109 -6.832 1 95 130 MET B C 1
ATOM 3571 O O . MET B 1 130 ? -16.031 -19.188 -5.988 1 95 130 MET B O 1
ATOM 3575 N N . LEU B 1 131 ? -17.344 -20.078 -7.566 1 95.31 131 LEU B N 1
ATOM 3576 C CA . LEU B 1 131 ? -16.656 -21.344 -7.746 1 95.31 131 LEU B CA 1
ATOM 3577 C C . LEU B 1 131 ? -16.125 -21.469 -9.172 1 95.31 131 LEU B C 1
ATOM 3579 O O . LEU B 1 131 ? -16.844 -21.219 -10.133 1 95.31 131 LEU B O 1
ATOM 3583 N N . LEU B 1 132 ? -14.844 -21.688 -9.305 1 96.19 132 LEU B N 1
ATOM 3584 C CA . LEU B 1 132 ? -14.266 -22.062 -10.594 1 96.19 132 LEU B CA 1
ATOM 3585 C C . LEU B 1 132 ? -13.906 -23.531 -10.625 1 96.19 132 LEU B C 1
ATOM 3587 O O . LEU B 1 132 ? -13.258 -24.047 -9.703 1 96.19 132 LEU B O 1
ATOM 3591 N N . LEU B 1 133 ? -14.344 -24.219 -11.648 1 96.06 133 LEU B N 1
ATOM 3592 C CA . LEU B 1 133 ? -14.07 -25.641 -11.844 1 96.06 133 LEU B CA 1
ATOM 3593 C C . LEU B 1 133 ? -13.359 -25.891 -13.172 1 96.06 133 LEU B C 1
ATOM 3595 O O . LEU B 1 133 ? -13.906 -25.578 -14.234 1 96.06 133 LEU B O 1
ATOM 3599 N N . THR B 1 134 ? -12.18 -26.375 -13.094 1 96.12 134 THR B N 1
ATOM 3600 C CA . THR B 1 134 ? -11.398 -26.703 -14.281 1 96.12 134 THR B CA 1
ATOM 3601 C C . THR B 1 134 ? -11.242 -28.203 -14.43 1 96.12 134 THR B C 1
ATOM 3603 O O . THR B 1 134 ? -10.539 -28.844 -13.633 1 96.12 134 THR B O 1
ATOM 3606 N N . PRO B 1 135 ? -11.867 -28.75 -15.461 1 95.75 135 PRO B N 1
ATOM 3607 C CA . PRO B 1 135 ? -11.727 -30.203 -15.664 1 95.75 135 PRO B CA 1
ATOM 3608 C C . PRO B 1 135 ? -10.289 -30.609 -15.977 1 95.75 135 PRO B C 1
ATOM 3610 O O . PRO B 1 135 ? -9.633 -30 -16.812 1 95.75 135 PRO B O 1
ATOM 3613 N N . LEU B 1 136 ? -9.789 -31.625 -15.297 1 94.94 136 LEU B N 1
ATOM 3614 C CA . LEU B 1 136 ? -8.43 -32.125 -15.484 1 94.94 136 LEU B CA 1
ATOM 3615 C C . LEU B 1 136 ? -8.43 -33.5 -16.094 1 94.94 136 LEU B C 1
ATOM 3617 O O . LEU B 1 136 ? -7.586 -33.812 -16.938 1 94.94 136 LEU B O 1
ATOM 3621 N N . GLY B 1 137 ? -9.352 -34.375 -15.664 1 91.88 137 GLY B N 1
ATOM 3622 C CA . GLY B 1 137 ? -9.414 -35.719 -16.203 1 91.88 137 GLY B CA 1
ATOM 3623 C C . GLY B 1 137 ? -9.758 -35.75 -17.672 1 91.88 137 GLY B C 1
ATOM 3624 O O . GLY B 1 137 ? -9.016 -36.344 -18.484 1 91.88 137 GLY B O 1
ATOM 3625 N N . ARG B 1 138 ? -10.891 -35.25 -18.016 1 89.88 138 ARG B N 1
ATOM 3626 C CA . ARG B 1 138 ? -11.266 -34.906 -19.391 1 89.88 138 ARG B CA 1
ATOM 3627 C C . ARG B 1 138 ? -11.125 -33.406 -19.656 1 89.88 138 ARG B C 1
ATOM 3629 O O . ARG B 1 138 ? -12.008 -32.625 -19.312 1 89.88 138 ARG B O 1
ATOM 3636 N N . PRO B 1 139 ? -9.977 -33.188 -20.234 1 86.88 139 PRO B N 1
ATOM 3637 C CA . PRO B 1 139 ? -9.688 -31.75 -20.359 1 86.88 139 PRO B CA 1
ATOM 3638 C C . PRO B 1 139 ? -10.836 -30.953 -20.984 1 86.88 139 PRO B C 1
ATOM 3640 O O . PRO B 1 139 ? -11.453 -31.438 -21.953 1 86.88 139 PRO B O 1
ATOM 3643 N N . GLY B 1 140 ? -11.266 -29.922 -20.406 1 87.06 140 GLY B N 1
ATOM 3644 C CA . GLY B 1 140 ? -12.312 -29.016 -20.859 1 87.06 140 GLY B CA 1
ATOM 3645 C C . GLY B 1 140 ? -12.148 -27.609 -20.328 1 87.06 140 GLY B C 1
ATOM 3646 O O . GLY B 1 140 ? -11.188 -27.312 -19.594 1 87.06 140 GLY B O 1
ATOM 3647 N N . PRO B 1 141 ? -13.016 -26.781 -20.766 1 88.75 141 PRO B N 1
ATOM 3648 C CA . PRO B 1 141 ? -12.922 -25.391 -20.328 1 88.75 141 PRO B CA 1
ATOM 3649 C C . PRO B 1 141 ? -13.289 -25.203 -18.859 1 88.75 141 PRO B C 1
ATOM 3651 O O . PRO B 1 141 ? -14.078 -25.984 -18.312 1 88.75 141 PRO B O 1
ATOM 3654 N N . THR B 1 142 ? -12.656 -24.234 -18.203 1 94.44 142 THR B N 1
ATOM 3655 C CA . THR B 1 142 ? -13.055 -23.828 -16.844 1 94.44 142 THR B CA 1
ATOM 3656 C C . THR B 1 142 ? -14.508 -23.375 -16.828 1 94.44 142 THR B C 1
ATOM 3658 O O . THR B 1 142 ? -14.953 -22.656 -17.734 1 94.44 142 THR B O 1
ATOM 3661 N N . VAL B 1 143 ? -15.234 -23.75 -15.789 1 95.62 143 VAL B N 1
ATOM 3662 C CA . VAL B 1 143 ? -16.625 -23.328 -15.625 1 95.62 143 VAL B CA 1
ATOM 3663 C C . VAL B 1 143 ? -16.781 -22.531 -14.336 1 95.62 143 VAL B C 1
ATOM 3665 O O . VAL B 1 143 ? -16.031 -22.734 -13.383 1 95.62 143 VAL B O 1
ATOM 3668 N N . LEU B 1 144 ? -17.688 -21.609 -14.375 1 97 144 LEU B N 1
ATOM 3669 C CA . LEU B 1 144 ? -17.969 -20.734 -13.242 1 97 144 LEU B CA 1
ATOM 3670 C C . LEU B 1 144 ? -19.328 -21.062 -12.641 1 97 144 LEU B C 1
ATOM 3672 O O . LEU B 1 144 ? -20.297 -21.266 -13.367 1 97 144 LEU B O 1
ATOM 3676 N N . ALA B 1 145 ? -19.422 -21.203 -11.336 1 94 145 ALA B N 1
ATOM 3677 C CA . ALA B 1 145 ? -20.672 -21.344 -10.602 1 94 145 ALA B CA 1
ATOM 3678 C C . ALA B 1 145 ? -20.734 -20.375 -9.43 1 94 145 ALA B C 1
ATOM 3680 O O . ALA B 1 145 ? -19.703 -19.953 -8.891 1 94 145 ALA B O 1
ATOM 3681 N N . PRO B 1 146 ? -21.953 -19.984 -9.07 1 91.06 146 PRO B N 1
ATOM 3682 C CA . PRO B 1 146 ? -22.094 -19.109 -7.898 1 91.06 146 PRO B CA 1
ATOM 3683 C C . PRO B 1 146 ? -21.75 -19.828 -6.594 1 91.06 146 PRO B C 1
ATOM 3685 O O . PRO B 1 146 ? -21.953 -21.047 -6.484 1 91.06 146 PRO B O 1
ATOM 3688 N N . LEU B 1 147 ? -21.125 -19.125 -5.77 1 89.5 147 LEU B N 1
ATOM 3689 C CA . LEU B 1 147 ? -20.906 -19.609 -4.41 1 89.5 147 LEU B CA 1
ATOM 3690 C C . LEU B 1 147 ? -21.969 -19.078 -3.463 1 89.5 147 LEU B C 1
ATOM 3692 O O . LEU B 1 147 ? -22.219 -17.859 -3.418 1 89.5 147 LEU B O 1
ATOM 3696 N N . PRO B 1 148 ? -22.672 -19.984 -2.787 1 76.62 148 PRO B N 1
ATOM 3697 C CA . PRO B 1 148 ? -23.641 -19.453 -1.828 1 76.62 148 PRO B CA 1
ATOM 3698 C C . PRO B 1 148 ? -23.016 -18.531 -0.786 1 76.62 148 PRO B C 1
ATOM 3700 O O . PRO B 1 148 ? -21.844 -18.688 -0.442 1 76.62 148 PRO B O 1
ATOM 3703 N N . GLU B 1 149 ? -23.859 -17.594 -0.338 1 70.31 149 GLU B N 1
ATOM 3704 C CA . GLU B 1 149 ? -23.422 -16.641 0.676 1 70.31 149 GLU B CA 1
ATOM 3705 C C . GLU B 1 149 ? -22.953 -17.359 1.94 1 70.31 149 GLU B C 1
ATOM 3707 O O . GLU B 1 149 ? -23.578 -18.344 2.371 1 70.31 149 GLU B O 1
ATOM 3712 N N . GLY B 1 150 ? -22.016 -16.859 2.5 1 65.69 150 GLY B N 1
ATOM 3713 C CA . GLY B 1 150 ? -21.531 -17.406 3.75 1 65.69 150 GLY B CA 1
ATOM 3714 C C . GLY B 1 150 ? -20.672 -18.641 3.559 1 65.69 150 GLY B C 1
ATOM 3715 O O . GLY B 1 150 ? -20.141 -19.203 4.527 1 65.69 150 GLY B O 1
ATOM 3716 N N . ALA B 1 151 ? -20.656 -18.984 2.268 1 64.31 151 ALA B N 1
ATOM 3717 C CA . ALA B 1 151 ? -19.922 -20.219 2 1 64.31 151 ALA B CA 1
ATOM 3718 C C . ALA B 1 151 ? -18.422 -19.984 2.014 1 64.31 151 ALA B C 1
ATOM 3720 O O . ALA B 1 151 ? -17.922 -19.078 1.335 1 64.31 151 ALA B O 1
ATOM 3721 N N . GLY B 1 152 ? -17.656 -20.641 2.883 1 69.56 152 GLY B N 1
ATOM 3722 C CA . GLY B 1 152 ? -16.406 -21.344 3.059 1 69.56 152 GLY B CA 1
ATOM 3723 C C . GLY B 1 152 ? -15.188 -20.438 2.951 1 69.56 152 GLY B C 1
ATOM 3724 O O . GLY B 1 152 ? -15.32 -19.234 2.787 1 69.56 152 GLY B O 1
ATOM 3725 N N . GLU B 1 153 ? -14.102 -20.812 3.322 1 82.81 153 GLU B N 1
ATOM 3726 C CA . GLU B 1 153 ? -12.727 -20.312 3.25 1 82.81 153 GLU B CA 1
ATOM 3727 C C . GLU B 1 153 ? -12.148 -20.516 1.852 1 82.81 153 GLU B C 1
ATOM 3729 O O . GLU B 1 153 ? -12.523 -21.438 1.136 1 82.81 153 GLU B O 1
ATOM 3734 N N . GLN B 1 154 ? -11.578 -19.484 1.381 1 87.94 154 GLN B N 1
ATOM 3735 C CA . GLN B 1 154 ? -10.867 -19.625 0.116 1 87.94 154 GLN B CA 1
ATOM 3736 C C . GLN B 1 154 ? -10.07 -20.922 0.071 1 87.94 154 GLN B C 1
ATOM 3738 O O . GLN B 1 154 ? -9.367 -21.266 1.024 1 87.94 154 GLN B O 1
ATOM 3743 N N . ARG B 1 155 ? -10.242 -21.641 -1.028 1 89 155 ARG B N 1
ATOM 3744 C CA . ARG B 1 155 ? -9.578 -22.938 -1.164 1 89 155 ARG B CA 1
ATOM 3745 C C . ARG B 1 155 ? -9.367 -23.297 -2.633 1 89 155 ARG B C 1
ATOM 3747 O O . ARG B 1 155 ? -10.25 -23.047 -3.465 1 89 155 ARG B O 1
ATOM 3754 N N . VAL B 1 156 ? -8.25 -23.766 -2.959 1 91.19 156 VAL B N 1
ATOM 3755 C CA . VAL B 1 156 ? -7.961 -24.359 -4.262 1 91.19 156 VAL B CA 1
ATOM 3756 C C . VAL B 1 156 ? -7.445 -25.781 -4.082 1 91.19 156 VAL B C 1
ATOM 3758 O O . VAL B 1 156 ? -6.449 -26 -3.387 1 91.19 156 VAL B O 1
ATOM 3761 N N . GLU B 1 157 ? -8.141 -26.703 -4.652 1 91.88 157 GLU B N 1
ATOM 3762 C CA . GLU B 1 157 ? -7.773 -28.094 -4.434 1 91.88 157 GLU B CA 1
ATOM 3763 C C . GLU B 1 157 ? -8.164 -28.953 -5.625 1 91.88 157 GLU B C 1
ATOM 3765 O O . GLU B 1 157 ? -9.109 -28.641 -6.348 1 91.88 157 GLU B O 1
ATOM 3770 N N . ARG B 1 158 ? -7.434 -29.953 -5.793 1 92.94 158 ARG B N 1
ATOM 3771 C CA . ARG B 1 158 ? -7.832 -31 -6.738 1 92.94 158 ARG B CA 1
ATOM 3772 C C . ARG B 1 158 ? -8.852 -31.938 -6.117 1 92.94 158 ARG B C 1
ATOM 3774 O O . ARG B 1 158 ? -8.68 -32.406 -4.984 1 92.94 158 ARG B O 1
ATOM 3781 N N . VAL B 1 159 ? -9.867 -32.156 -6.895 1 94.38 159 VAL B N 1
ATOM 3782 C CA . VAL B 1 159 ? -10.914 -33.031 -6.383 1 94.38 159 VAL B CA 1
ATOM 3783 C C . VAL B 1 159 ? -11.297 -34.062 -7.445 1 94.38 159 VAL B C 1
ATOM 3785 O O . VAL B 1 159 ? -11.062 -33.844 -8.633 1 94.38 159 VAL B O 1
ATOM 3788 N N . GLY B 1 160 ? -11.758 -35.188 -6.992 1 94.25 160 GLY B N 1
ATOM 3789 C CA . GLY B 1 160 ? -12.141 -36.219 -7.918 1 94.25 160 GLY B CA 1
ATOM 3790 C C . GLY B 1 160 ? -10.977 -37.094 -8.352 1 94.25 160 GLY B C 1
ATOM 3791 O O . GLY B 1 160 ? -9.875 -36.969 -7.82 1 94.25 160 GLY B O 1
ATOM 3792 N N . SER B 1 161 ? -11.297 -38.125 -9.312 1 93.31 161 SER B N 1
ATOM 3793 C CA . SER B 1 161 ? -10.281 -39.031 -9.828 1 93.31 161 SER B CA 1
ATOM 3794 C C . SER B 1 161 ? -10.578 -39.438 -11.273 1 93.31 161 SER B C 1
ATOM 3796 O O . SER B 1 161 ? -11.703 -39.281 -11.742 1 93.31 161 SER B O 1
ATOM 3798 N N . GLY B 1 162 ? -9.547 -39.812 -11.883 1 92.75 162 GLY B N 1
ATOM 3799 C CA . GLY B 1 162 ? -9.711 -40.25 -13.258 1 92.75 162 GLY B CA 1
ATOM 3800 C C . GLY B 1 162 ? -10.312 -39.188 -14.156 1 92.75 162 GLY B C 1
ATOM 3801 O O . GLY B 1 162 ? -9.828 -38.062 -14.188 1 92.75 162 GLY B O 1
ATOM 3802 N N . GLU B 1 163 ? -11.391 -39.562 -14.828 1 93 163 GLU B N 1
ATOM 3803 C CA . GLU B 1 163 ? -12.016 -38.656 -15.797 1 93 163 GLU B CA 1
ATOM 3804 C C . GLU B 1 163 ? -12.766 -37.531 -15.102 1 93 163 GLU B C 1
ATOM 3806 O O . GLU B 1 163 ? -13.031 -36.5 -15.703 1 93 163 GLU B O 1
ATOM 3811 N N . ASP B 1 164 ? -12.984 -37.688 -13.828 1 94.06 164 ASP B N 1
ATOM 3812 C CA . ASP B 1 164 ? -13.773 -36.719 -13.094 1 94.06 164 ASP B CA 1
ATOM 3813 C C . ASP B 1 164 ? -12.867 -35.781 -12.297 1 94.06 164 ASP B C 1
ATOM 3815 O O . ASP B 1 164 ? -13.359 -34.906 -11.57 1 94.06 164 ASP B O 1
ATOM 3819 N N . GLU B 1 165 ? -11.586 -35.906 -12.469 1 96.12 165 GLU B N 1
ATOM 3820 C CA . GLU B 1 165 ? -10.641 -35.062 -11.766 1 96.12 165 GLU B CA 1
ATOM 3821 C C . GLU B 1 165 ? -10.789 -33.594 -12.195 1 96.12 165 GLU B C 1
ATOM 3823 O O . GLU B 1 165 ? -10.938 -33.312 -13.391 1 96.12 165 GLU B O 1
ATOM 3828 N N . GLN B 1 166 ? -10.859 -32.688 -11.203 1 96.31 166 GLN B N 1
ATOM 3829 C CA . GLN B 1 166 ? -10.977 -31.281 -11.516 1 96.31 166 GLN B CA 1
ATOM 3830 C C . GLN B 1 166 ? -10.211 -30.422 -10.508 1 96.31 166 GLN B C 1
ATOM 3832 O O . GLN B 1 166 ? -9.922 -30.875 -9.398 1 96.31 166 GLN B O 1
ATOM 3837 N N . LEU B 1 167 ? -9.742 -29.281 -10.922 1 95.75 167 LEU B N 1
ATOM 3838 C CA . LEU B 1 167 ? -9.297 -28.234 -10.008 1 95.75 167 LEU B CA 1
ATOM 3839 C C . LEU B 1 167 ? -10.469 -27.375 -9.531 1 95.75 167 LEU B C 1
ATOM 3841 O O . LEU B 1 167 ? -11.141 -26.734 -10.344 1 95.75 167 LEU B O 1
ATOM 3845 N N . ARG B 1 168 ? -10.727 -27.469 -8.281 1 94.75 168 ARG B N 1
ATOM 3846 C CA . ARG B 1 168 ? -11.797 -26.688 -7.672 1 94.75 168 ARG B CA 1
ATOM 3847 C C . ARG B 1 168 ? -11.242 -25.469 -6.938 1 94.75 168 ARG B C 1
ATOM 3849 O O . ARG B 1 168 ? -10.391 -25.609 -6.055 1 94.75 168 ARG B O 1
ATOM 3856 N N . GLU B 1 169 ? -11.688 -24.312 -7.355 1 94.69 169 GLU B N 1
ATOM 3857 C CA . GLU B 1 169 ? -11.305 -23.062 -6.699 1 94.69 169 GLU B CA 1
ATOM 3858 C C . GLU B 1 169 ? -12.508 -22.391 -6.051 1 94.69 169 GLU B C 1
ATOM 3860 O O . GLU B 1 169 ? -13.469 -22.031 -6.734 1 94.69 169 GLU B O 1
ATOM 3865 N N . VAL B 1 170 ? -12.414 -22.281 -4.746 1 94.25 170 VAL B N 1
ATOM 3866 C CA . VAL B 1 170 ? -13.43 -21.547 -3.998 1 94.25 170 VAL B CA 1
ATOM 3867 C C . VAL B 1 170 ? -12.945 -20.125 -3.717 1 94.25 170 VAL B C 1
ATOM 3869 O O . VAL B 1 170 ? -11.945 -19.922 -3.029 1 94.25 170 VAL B O 1
ATOM 3872 N N . TRP B 1 171 ? -13.641 -19.141 -4.277 1 93.56 171 TRP B N 1
ATOM 3873 C CA . TRP B 1 171 ? -13.336 -17.734 -4.062 1 93.56 171 TRP B CA 1
ATOM 3874 C C . TRP B 1 171 ? -14.5 -17.016 -3.373 1 93.56 171 TRP B C 1
ATOM 3876 O O . TRP B 1 171 ? -15.453 -16.594 -4.027 1 93.56 171 TRP B O 1
ATOM 3886 N N . PRO B 1 172 ? -14.422 -16.891 -2.062 1 92.56 172 PRO B N 1
ATOM 3887 C CA . PRO B 1 172 ? -15.469 -16.109 -1.391 1 92.56 172 PRO B CA 1
ATOM 3888 C C . PRO B 1 172 ? -15.484 -14.648 -1.813 1 92.56 172 PRO B C 1
ATOM 3890 O O . PRO B 1 172 ? -14.578 -14.195 -2.525 1 92.56 172 PRO B O 1
ATOM 3893 N N . ALA B 1 173 ? -16.578 -13.977 -1.363 1 91.12 173 ALA B N 1
ATOM 3894 C CA . ALA B 1 173 ? -16.609 -12.531 -1.569 1 91.12 173 ALA B CA 1
ATOM 3895 C C . ALA B 1 173 ? -15.359 -11.875 -0.998 1 91.12 173 ALA B C 1
ATOM 3897 O O . ALA B 1 173 ? -14.844 -12.297 0.041 1 91.12 173 ALA B O 1
ATOM 3898 N N . PRO B 1 174 ? -14.867 -10.844 -1.717 1 91.88 174 PRO B N 1
ATOM 3899 C CA . PRO B 1 174 ? -13.672 -10.172 -1.202 1 91.88 174 PRO B CA 1
ATOM 3900 C C . PRO B 1 174 ? -13.891 -9.562 0.182 1 91.88 174 PRO B C 1
ATOM 3902 O O . PRO B 1 174 ? -15.008 -9.141 0.508 1 91.88 174 PRO B O 1
ATOM 3905 N N . PHE B 1 175 ? -12.844 -9.625 1.019 1 95.25 175 PHE B N 1
ATOM 3906 C CA . PHE B 1 175 ? -12.883 -8.992 2.334 1 95.25 175 PHE B CA 1
ATOM 3907 C C . PHE B 1 175 ? -13.172 -7.504 2.215 1 95.25 175 PHE B C 1
ATOM 3909 O O . PHE B 1 175 ? -12.562 -6.812 1.394 1 95.25 175 PHE B O 1
ATOM 3916 N N . ARG B 1 176 ? -14.102 -6.973 3.004 1 96.38 176 ARG B N 1
ATOM 3917 C CA . ARG B 1 176 ? -14.531 -5.582 2.885 1 96.38 176 ARG B CA 1
ATOM 3918 C C . ARG B 1 176 ? -13.914 -4.719 3.977 1 96.38 176 ARG B C 1
ATOM 3920 O O . ARG B 1 176 ? -13.93 -5.086 5.152 1 96.38 176 ARG B O 1
ATOM 3927 N N . LEU B 1 177 ? -13.359 -3.586 3.596 1 98.56 177 LEU B N 1
ATOM 3928 C CA . LEU B 1 177 ? -12.922 -2.555 4.531 1 98.56 177 LEU B CA 1
ATOM 3929 C C . LEU B 1 177 ? -13.844 -1.342 4.469 1 98.56 177 LEU B C 1
ATOM 3931 O O . LEU B 1 177 ? -13.961 -0.693 3.426 1 98.56 177 LEU B O 1
ATOM 3935 N N . LEU B 1 178 ? -14.508 -1.059 5.555 1 98.75 178 LEU B N 1
ATOM 3936 C CA . LEU B 1 178 ? -15.234 0.198 5.699 1 98.75 178 LEU B CA 1
ATOM 3937 C C . LEU B 1 178 ? -14.336 1.28 6.289 1 98.75 178 LEU B C 1
ATOM 3939 O O . LEU B 1 178 ? -13.836 1.135 7.402 1 98.75 178 LEU B O 1
ATOM 3943 N N . ILE B 1 179 ? -14.133 2.305 5.543 1 98.69 179 ILE B N 1
ATOM 3944 C CA . ILE B 1 179 ? -13.445 3.498 6.023 1 98.69 179 ILE B CA 1
ATOM 3945 C C . ILE B 1 179 ? -14.469 4.574 6.383 1 98.69 179 ILE B C 1
ATOM 3947 O O . ILE B 1 179 ? -15.289 4.961 5.551 1 98.69 179 ILE B O 1
ATOM 3951 N N . VAL B 1 180 ? -14.43 5.012 7.613 1 97.5 180 VAL B N 1
ATOM 3952 C CA . VAL B 1 180 ? -15.328 6.055 8.102 1 97.5 180 VAL B CA 1
ATOM 3953 C C . VAL B 1 180 ? -14.57 7.375 8.211 1 97.5 180 VAL B C 1
ATOM 3955 O O . VAL B 1 180 ? -13.766 7.559 9.133 1 97.5 180 VAL B O 1
ATOM 3958 N N . GLY B 1 181 ? -14.883 8.297 7.34 1 94.06 181 GLY B N 1
ATOM 3959 C CA . GLY B 1 181 ? -14.18 9.562 7.297 1 94.06 181 GLY B CA 1
ATOM 3960 C C . GLY B 1 181 ? -13.242 9.688 6.105 1 94.06 181 GLY B C 1
ATOM 3961 O O . GLY B 1 181 ? -12.531 8.742 5.77 1 94.06 181 GLY B O 1
ATOM 3962 N N . SER B 1 182 ? -13.227 10.852 5.488 1 92.19 182 SER B N 1
ATOM 3963 C CA . SER B 1 182 ? -12.477 11.078 4.258 1 92.19 182 SER B CA 1
ATOM 3964 C C . SER B 1 182 ? -11.273 11.977 4.504 1 92.19 182 SER B C 1
ATOM 3966 O O . SER B 1 182 ? -10.883 12.75 3.623 1 92.19 182 SER B O 1
ATOM 3968 N N . GLY B 1 183 ? -10.703 11.93 5.691 1 88.31 183 GLY B N 1
ATOM 3969 C CA . GLY B 1 183 ? -9.523 12.719 6.02 1 88.31 183 GLY B CA 1
ATOM 3970 C C . GLY B 1 183 ? -8.273 12.227 5.32 1 88.31 183 GLY B C 1
ATOM 3971 O O . GLY B 1 183 ? -8.336 11.359 4.453 1 88.31 183 GLY B O 1
ATOM 3972 N N . PRO B 1 184 ? -7.145 12.742 5.668 1 88.25 184 PRO B N 1
ATOM 3973 C CA . PRO B 1 184 ? -5.891 12.539 4.941 1 88.25 184 PRO B CA 1
ATOM 3974 C C . PRO B 1 184 ? -5.426 11.078 4.973 1 88.25 184 PRO B C 1
ATOM 3976 O O . PRO B 1 184 ? -4.73 10.633 4.059 1 88.25 184 PRO B O 1
ATOM 3979 N N . VAL B 1 185 ? -5.797 10.359 5.988 1 94.56 185 VAL B N 1
ATOM 3980 C CA . VAL B 1 185 ? -5.332 8.984 6.145 1 94.56 185 VAL B CA 1
ATOM 3981 C C . VAL B 1 185 ? -6.168 8.055 5.27 1 94.56 185 VAL B C 1
ATOM 3983 O O . VAL B 1 185 ? -5.734 6.949 4.938 1 94.56 185 VAL B O 1
ATOM 3986 N N . ALA B 1 186 ? -7.336 8.5 4.859 1 96.19 186 ALA B N 1
ATOM 3987 C CA . ALA B 1 186 ? -8.312 7.641 4.188 1 96.19 186 ALA B CA 1
ATOM 3988 C C . ALA B 1 186 ? -7.812 7.219 2.809 1 96.19 186 ALA B C 1
ATOM 3990 O O . ALA B 1 186 ? -7.91 6.047 2.439 1 96.19 186 ALA B O 1
ATOM 3991 N N . ARG B 1 187 ? -7.25 8.125 2.072 1 95.44 187 ARG B N 1
ATOM 3992 C CA . ARG B 1 187 ? -6.863 7.84 0.693 1 95.44 187 ARG B CA 1
ATOM 3993 C C . ARG B 1 187 ? -5.738 6.812 0.64 1 95.44 187 ARG B C 1
ATOM 3995 O O . ARG B 1 187 ? -5.844 5.805 -0.067 1 95.44 187 ARG B O 1
ATOM 4002 N N . PRO B 1 188 ? -4.645 7.094 1.403 1 97.19 188 PRO B N 1
ATOM 4003 C CA . PRO B 1 188 ? -3.611 6.055 1.365 1 97.19 188 PRO B CA 1
ATOM 4004 C C . PRO B 1 188 ? -4.09 4.723 1.939 1 97.19 188 PRO B C 1
ATOM 4006 O O . PRO B 1 188 ? -3.662 3.662 1.482 1 97.19 188 PRO B O 1
ATOM 4009 N N . LEU B 1 189 ? -4.961 4.699 2.877 1 98.62 189 LEU B N 1
ATOM 4010 C CA . LEU B 1 189 ? -5.492 3.451 3.414 1 98.62 189 LEU B CA 1
ATOM 4011 C C . LEU B 1 189 ? -6.277 2.693 2.35 1 98.62 189 LEU B C 1
ATOM 4013 O O . LEU B 1 189 ? -6.133 1.475 2.219 1 98.62 189 LEU B O 1
ATOM 4017 N N . ALA B 1 190 ? -7.09 3.441 1.609 1 98.56 190 ALA B N 1
ATOM 4018 C CA . ALA B 1 190 ? -7.855 2.828 0.525 1 98.56 190 ALA B CA 1
ATOM 4019 C C . ALA B 1 190 ? -6.926 2.193 -0.507 1 98.56 190 ALA B C 1
ATOM 4021 O O . ALA B 1 190 ? -7.152 1.059 -0.938 1 98.56 190 ALA B O 1
ATOM 4022 N N . ARG B 1 191 ? -5.914 2.918 -0.867 1 97.94 191 ARG B N 1
ATOM 4023 C CA . ARG B 1 191 ? -4.965 2.438 -1.863 1 97.94 191 ARG B CA 1
ATOM 4024 C C . ARG B 1 191 ? -4.254 1.178 -1.379 1 97.94 191 ARG B C 1
ATOM 4026 O O . ARG B 1 191 ? -4.148 0.195 -2.115 1 97.94 191 ARG B O 1
ATOM 4033 N N . LEU B 1 192 ? -3.781 1.212 -0.163 1 98.69 192 LEU B N 1
ATOM 4034 C CA . LEU B 1 192 ? -3.076 0.069 0.406 1 98.69 192 LEU B CA 1
ATOM 4035 C C . LEU B 1 192 ? -3.998 -1.143 0.509 1 98.69 192 LEU B C 1
ATOM 4037 O O . LEU B 1 192 ? -3.609 -2.256 0.146 1 98.69 192 LEU B O 1
ATOM 4041 N N . ALA B 1 193 ? -5.191 -0.897 0.983 1 98.62 193 ALA B N 1
ATOM 4042 C CA . ALA B 1 193 ? -6.16 -1.977 1.161 1 98.62 193 ALA B CA 1
ATOM 4043 C C . ALA B 1 193 ? -6.5 -2.635 -0.173 1 98.62 193 ALA B C 1
ATOM 4045 O O . ALA B 1 193 ? -6.547 -3.863 -0.272 1 98.62 193 ALA B O 1
ATOM 4046 N N . ARG B 1 194 ? -6.723 -1.821 -1.165 1 97 194 ARG B N 1
ATOM 4047 C CA . ARG B 1 194 ? -7.016 -2.35 -2.494 1 97 194 ARG B CA 1
ATOM 4048 C C . ARG B 1 194 ? -5.859 -3.191 -3.018 1 97 194 ARG B C 1
ATOM 4050 O O . ARG B 1 194 ? -6.07 -4.207 -3.68 1 97 194 ARG B O 1
ATOM 4057 N N . THR B 1 195 ? -4.66 -2.807 -2.732 1 97.38 195 THR B N 1
ATOM 4058 C CA . THR B 1 195 ? -3.467 -3.504 -3.199 1 97.38 195 THR B CA 1
ATOM 4059 C C . THR B 1 195 ? -3.43 -4.93 -2.662 1 97.38 195 THR B C 1
ATOM 4061 O O . THR B 1 195 ? -3.01 -5.855 -3.363 1 97.38 195 THR B O 1
ATOM 4064 N N . VAL B 1 196 ? -3.953 -5.137 -1.44 1 97.19 196 VAL B N 1
ATOM 4065 C CA . VAL B 1 196 ? -3.854 -6.469 -0.848 1 97.19 196 VAL B CA 1
ATOM 4066 C C . VAL B 1 196 ? -5.152 -7.238 -1.09 1 97.19 196 VAL B C 1
ATOM 4068 O O . VAL B 1 196 ? -5.379 -8.289 -0.485 1 97.19 196 VAL B O 1
ATOM 4071 N N . GLY B 1 197 ? -6.059 -6.699 -1.871 1 95.12 197 GLY B N 1
ATOM 4072 C CA . GLY B 1 197 ? -7.176 -7.484 -2.371 1 95.12 197 GLY B CA 1
ATOM 4073 C C . GLY B 1 197 ? -8.469 -7.219 -1.626 1 95.12 197 GLY B C 1
ATOM 4074 O O . GLY B 1 197 ? -9.414 -8 -1.721 1 95.12 197 GLY B O 1
ATOM 4075 N N . MET B 1 198 ? -8.578 -6.133 -0.868 1 96.81 198 MET B N 1
ATOM 4076 C CA . MET B 1 198 ? -9.812 -5.793 -0.164 1 96.81 198 MET B CA 1
ATOM 4077 C C . MET B 1 198 ? -10.734 -4.965 -1.052 1 96.81 198 MET B C 1
ATOM 4079 O O . MET B 1 198 ? -10.273 -4.305 -1.987 1 96.81 198 MET B O 1
ATOM 4083 N N . ARG B 1 199 ? -11.969 -5.062 -0.761 1 96.44 199 ARG B N 1
ATOM 4084 C CA . ARG B 1 199 ? -12.953 -4.129 -1.302 1 96.44 199 ARG B CA 1
ATOM 4085 C C . ARG B 1 199 ? -13.203 -2.973 -0.336 1 96.44 199 ARG B C 1
ATOM 4087 O O . ARG B 1 199 ? -13.5 -3.193 0.84 1 96.44 199 ARG B O 1
ATOM 4094 N N . VAL B 1 200 ? -13.164 -1.786 -0.843 1 97.94 200 VAL B N 1
ATOM 4095 C CA . VAL B 1 200 ? -13.148 -0.628 0.044 1 97.94 200 VAL B CA 1
ATOM 4096 C C . VAL B 1 200 ? -14.469 0.131 -0.068 1 97.94 200 VAL B C 1
ATOM 4098 O O . VAL B 1 200 ? -14.922 0.441 -1.172 1 97.94 200 VAL B O 1
ATOM 4101 N N . ALA B 1 201 ? -15.07 0.355 1.049 1 98.19 201 ALA B N 1
ATOM 4102 C CA . ALA B 1 201 ? -16.219 1.243 1.189 1 98.19 201 ALA B CA 1
ATOM 4103 C C . ALA B 1 201 ? -15.859 2.492 1.986 1 98.19 201 ALA B C 1
ATOM 4105 O O . ALA B 1 201 ? -15.094 2.42 2.949 1 98.19 201 ALA B O 1
ATOM 4106 N N . LEU B 1 202 ? -16.391 3.633 1.573 1 98.25 202 LEU B N 1
ATOM 4107 C CA . LEU B 1 202 ? -16.078 4.91 2.211 1 98.25 202 LEU B CA 1
ATOM 4108 C C . LEU B 1 202 ? -17.359 5.664 2.559 1 98.25 202 LEU B C 1
ATOM 4110 O O . LEU B 1 202 ? -18.266 5.793 1.723 1 98.25 202 LEU B O 1
ATOM 4114 N N . THR B 1 203 ? -17.5 6.051 3.807 1 97.25 203 THR B N 1
ATOM 4115 C CA . THR B 1 203 ? -18.625 6.883 4.227 1 97.25 203 THR B CA 1
ATOM 4116 C C . THR B 1 203 ? -18.125 8.164 4.887 1 97.25 203 THR B C 1
ATOM 4118 O O . THR B 1 203 ? -17.094 8.164 5.578 1 97.25 203 THR B O 1
ATOM 4121 N N . ASP B 1 204 ? -18.781 9.188 4.641 1 93.38 204 ASP B N 1
ATOM 4122 C CA . ASP B 1 204 ? -18.516 10.516 5.195 1 93.38 204 ASP B CA 1
ATOM 4123 C C . ASP B 1 204 ? -19.734 11.414 5.059 1 93.38 204 ASP B C 1
ATOM 4125 O O . ASP B 1 204 ? -20.625 11.156 4.238 1 93.38 204 ASP B O 1
ATOM 4129 N N . ASP B 1 205 ? -19.812 12.461 5.867 1 90.38 205 ASP B N 1
ATOM 4130 C CA . ASP B 1 205 ? -20.969 13.352 5.801 1 90.38 205 ASP B CA 1
ATOM 4131 C C . ASP B 1 205 ? -20.672 14.57 4.93 1 90.38 205 ASP B C 1
ATOM 4133 O O . ASP B 1 205 ? -21.359 15.594 5.023 1 90.38 205 ASP B O 1
ATOM 4137 N N . HIS B 1 206 ? -19.578 14.484 4.188 1 86.75 206 HIS B N 1
ATOM 4138 C CA . HIS B 1 206 ? -19.25 15.453 3.146 1 86.75 206 HIS B CA 1
ATOM 4139 C C . HIS B 1 206 ? -19.328 14.812 1.761 1 86.75 206 HIS B C 1
ATOM 4141 O O . HIS B 1 206 ? -18.297 14.477 1.172 1 86.75 206 HIS B O 1
ATOM 4147 N N . PRO B 1 207 ? -20.516 14.758 1.252 1 90.19 207 PRO B N 1
ATOM 4148 C CA . PRO B 1 207 ? -20.719 14.023 0 1 90.19 207 PRO B CA 1
ATOM 4149 C C . PRO B 1 207 ? -19.938 14.625 -1.167 1 90.19 207 PRO B C 1
ATOM 4151 O O . PRO B 1 207 ? -19.547 13.906 -2.096 1 90.19 207 PRO B O 1
ATOM 4154 N N . GLU B 1 208 ? -19.656 15.898 -1.094 1 84.25 208 GLU B N 1
ATOM 4155 C CA . GLU B 1 208 ? -18.953 16.594 -2.17 1 84.25 208 GLU B CA 1
ATOM 4156 C C . GLU B 1 208 ? -17.516 16.094 -2.305 1 84.25 208 GLU B C 1
ATOM 4158 O O . GLU B 1 208 ? -16.891 16.266 -3.35 1 84.25 208 GLU B O 1
ATOM 4163 N N . ARG B 1 209 ? -17.062 15.461 -1.24 1 86.38 209 ARG B N 1
ATOM 4164 C CA . ARG B 1 209 ? -15.688 14.969 -1.243 1 86.38 209 ARG B CA 1
ATOM 4165 C C . ARG B 1 209 ? -15.625 13.547 -1.784 1 86.38 209 ARG B C 1
ATOM 4167 O O . ARG B 1 209 ? -14.539 13.039 -2.078 1 86.38 209 ARG B O 1
ATOM 4174 N N . LEU B 1 210 ? -16.734 12.922 -1.903 1 93.12 210 LEU B N 1
ATOM 4175 C CA . LEU B 1 210 ? -16.766 11.492 -2.209 1 93.12 210 LEU B CA 1
ATOM 4176 C C . LEU B 1 210 ? -17.062 11.258 -3.686 1 93.12 210 LEU B C 1
ATOM 4178 O O . LEU B 1 210 ? -18.172 10.852 -4.043 1 93.12 210 LEU B O 1
ATOM 4182 N N . THR B 1 211 ? -16.094 11.492 -4.551 1 90.31 211 THR B N 1
ATOM 4183 C CA . THR B 1 211 ? -16.25 11.258 -5.98 1 90.31 211 THR B CA 1
ATOM 4184 C C . THR B 1 211 ? -15.242 10.211 -6.465 1 90.31 211 THR B C 1
ATOM 4186 O O . THR B 1 211 ? -14.125 10.125 -5.949 1 90.31 211 THR B O 1
ATOM 4189 N N . PRO B 1 212 ? -15.609 9.477 -7.441 1 92.25 212 PRO B N 1
ATOM 4190 C CA . PRO B 1 212 ? -14.711 8.438 -7.941 1 92.25 212 PRO B CA 1
ATOM 4191 C C . PRO B 1 212 ? -13.383 9 -8.445 1 92.25 212 PRO B C 1
ATOM 4193 O O . PRO B 1 212 ? -12.344 8.336 -8.336 1 92.25 212 PRO B O 1
ATOM 4196 N N . GLU B 1 213 ? -13.344 10.172 -9.008 1 87.75 213 GLU B N 1
ATOM 4197 C CA . GLU B 1 213 ? -12.125 10.805 -9.508 1 87.75 213 GLU B CA 1
ATOM 4198 C C . GLU B 1 213 ? -11.141 11.07 -8.367 1 87.75 213 GLU B C 1
ATOM 4200 O O . GLU B 1 213 ? -9.93 10.891 -8.531 1 87.75 213 GLU B O 1
ATOM 4205 N N . ARG B 1 214 ? -11.711 11.406 -7.191 1 88 214 ARG B N 1
ATOM 4206 C CA . ARG B 1 214 ? -10.883 11.727 -6.035 1 88 214 ARG B CA 1
ATOM 4207 C C . ARG B 1 214 ? -10.445 10.461 -5.305 1 88 214 ARG B C 1
ATOM 4209 O O . ARG B 1 214 ? -9.438 10.461 -4.605 1 88 214 ARG B O 1
ATOM 4216 N N . TRP B 1 215 ? -11.305 9.461 -5.574 1 95.12 215 TRP B N 1
ATOM 4217 C CA . TRP B 1 215 ? -11.078 8.227 -4.828 1 95.12 215 TRP B CA 1
ATOM 4218 C C . TRP B 1 215 ? -11.031 7.023 -5.766 1 95.12 215 TRP B C 1
ATOM 4220 O O . TRP B 1 215 ? -11.883 6.137 -5.684 1 95.12 215 TRP B O 1
ATOM 4230 N N . PRO B 1 216 ? -10 6.91 -6.566 1 94.19 216 PRO B N 1
ATOM 4231 C CA . PRO B 1 216 ? -9.945 5.836 -7.562 1 94.19 216 PRO B CA 1
ATOM 4232 C C . PRO B 1 216 ? -9.852 4.453 -6.926 1 94.19 216 PRO B C 1
ATOM 4234 O O . PRO B 1 216 ? -10.125 3.445 -7.586 1 94.19 216 PRO B O 1
ATOM 4237 N N . ASP B 1 217 ? -9.484 4.355 -5.652 1 96.69 217 ASP B N 1
ATOM 4238 C CA . ASP B 1 217 ? -9.258 3.057 -5.027 1 96.69 217 ASP B CA 1
ATOM 4239 C C . ASP B 1 217 ? -10.461 2.635 -4.184 1 96.69 217 ASP B C 1
ATOM 4241 O O . ASP B 1 217 ? -10.43 1.591 -3.531 1 96.69 217 ASP B O 1
ATOM 4245 N N . VAL B 1 218 ? -11.484 3.443 -4.152 1 97.5 218 VAL B N 1
ATOM 4246 C CA . VAL B 1 218 ? -12.695 3.131 -3.406 1 97.5 218 VAL B CA 1
ATOM 4247 C C . VAL B 1 218 ? -13.719 2.48 -4.332 1 97.5 218 VAL B C 1
ATOM 4249 O O . VAL B 1 218 ? -13.945 2.953 -5.449 1 97.5 218 VAL B O 1
ATOM 4252 N N . HIS B 1 219 ? -14.328 1.42 -3.879 1 95.38 219 HIS B N 1
ATOM 4253 C CA . HIS B 1 219 ? -15.281 0.671 -4.695 1 95.38 219 HIS B CA 1
ATOM 4254 C C . HIS B 1 219 ? -16.703 1.189 -4.504 1 95.38 219 HIS B C 1
ATOM 4256 O O . HIS B 1 219 ? -17.484 1.25 -5.461 1 95.38 219 HIS B O 1
ATOM 4262 N N . THR B 1 220 ? -17.062 1.487 -3.281 1 96 220 THR B N 1
ATOM 4263 C CA . THR B 1 220 ? -18.422 1.906 -2.984 1 96 220 THR B CA 1
ATOM 4264 C C . THR B 1 220 ? -18.438 3.094 -2.027 1 96 220 THR B C 1
ATOM 4266 O O . THR B 1 220 ? -17.672 3.127 -1.063 1 96 220 THR B O 1
ATOM 4269 N N . PHE B 1 221 ? -19.297 4.016 -2.326 1 97.06 221 PHE B N 1
ATOM 4270 C CA . PHE B 1 221 ? -19.453 5.211 -1.503 1 97.06 221 PHE B CA 1
ATOM 4271 C C . PHE B 1 221 ? -20.797 5.195 -0.776 1 97.06 221 PHE B C 1
ATOM 4273 O O . PHE B 1 221 ? -21.797 4.738 -1.325 1 97.06 221 PHE B O 1
ATOM 4280 N N . TYR B 1 222 ? -20.781 5.691 0.468 1 96.5 222 TYR B N 1
ATOM 4281 C CA . TYR B 1 222 ? -21.984 5.906 1.266 1 96.5 222 TYR B CA 1
ATOM 4282 C C . TYR B 1 222 ? -22.047 7.34 1.776 1 96.5 222 TYR B C 1
ATOM 4284 O O . TYR B 1 222 ? -21.906 7.586 2.975 1 96.5 222 TYR B O 1
ATOM 4292 N N . PRO B 1 223 ? -22.312 8.211 0.894 1 93.69 223 PRO B N 1
ATOM 4293 C CA . PRO B 1 223 ? -22.375 9.633 1.269 1 93.69 223 PRO B CA 1
ATOM 4294 C C . PRO B 1 223 ? -23.656 9.984 2.006 1 93.69 223 PRO B C 1
ATOM 4296 O O . PRO B 1 223 ? -24.719 9.438 1.704 1 93.69 223 PRO B O 1
ATOM 4299 N N . VAL B 1 224 ? -23.5 10.812 2.996 1 92.38 224 VAL B N 1
ATOM 4300 C CA . VAL B 1 224 ? -24.656 11.391 3.666 1 92.38 224 VAL B CA 1
ATOM 4301 C C . VAL B 1 224 ? -24.5 12.906 3.768 1 92.38 224 VAL B C 1
ATOM 4303 O O . VAL B 1 224 ? -23.391 13.422 3.635 1 92.38 224 VAL B O 1
ATOM 4306 N N . GLU B 1 225 ? -25.609 13.508 3.941 1 91.38 225 GLU B N 1
ATOM 4307 C CA . GLU B 1 225 ? -25.547 14.961 4.09 1 91.38 225 GLU B CA 1
ATOM 4308 C C . GLU B 1 225 ? -24.922 15.352 5.426 1 91.38 225 GLU B C 1
ATOM 4310 O O . GLU B 1 225 ? -24.969 14.578 6.387 1 91.38 225 GLU B O 1
ATOM 4315 N N . ASN B 1 226 ? -24.375 16.531 5.398 1 85.88 226 ASN B N 1
ATOM 4316 C CA . ASN B 1 226 ? -23.719 17.062 6.59 1 85.88 226 ASN B CA 1
ATOM 4317 C C . ASN B 1 226 ? -24.609 16.953 7.82 1 85.88 226 ASN B C 1
ATOM 4319 O O . ASN B 1 226 ? -25.797 17.312 7.77 1 85.88 226 ASN B O 1
ATOM 4323 N N . GLY B 1 227 ? -24.031 16.359 8.812 1 83.88 227 GLY B N 1
ATOM 4324 C CA . GLY B 1 227 ? -24.734 16.266 10.086 1 83.88 227 GLY B CA 1
ATOM 4325 C C . GLY B 1 227 ? -25.656 15.07 10.18 1 83.88 227 GLY B C 1
ATOM 4326 O O . GLY B 1 227 ? -26.156 14.75 11.258 1 83.88 227 GLY B O 1
ATOM 4327 N N . GLN B 1 228 ? -25.875 14.414 9.148 1 90.81 228 GLN B N 1
ATOM 4328 C CA . GLN B 1 228 ? -26.719 13.227 9.18 1 90.81 228 GLN B CA 1
ATOM 4329 C C . GLN B 1 228 ? -25.922 12.008 9.648 1 90.81 228 GLN B C 1
ATOM 4331 O O . GLN B 1 228 ? -24.703 11.992 9.578 1 90.81 228 GLN B O 1
ATOM 4336 N N . GLU B 1 229 ? -26.672 11.078 10.172 1 92.94 229 GLU B N 1
ATOM 4337 C CA . GLU B 1 229 ? -26.047 9.82 10.586 1 92.94 229 GLU B CA 1
ATOM 4338 C C . GLU B 1 229 ? -25.406 9.109 9.406 1 92.94 229 GLU B C 1
ATOM 4340 O O . GLU B 1 229 ? -26 9 8.336 1 92.94 229 GLU B O 1
ATOM 4345 N N . LEU B 1 230 ? -24.25 8.609 9.688 1 94.5 230 LEU B N 1
ATOM 4346 C CA . LEU B 1 230 ? -23.516 7.953 8.609 1 94.5 230 LEU B CA 1
ATOM 4347 C C . LEU B 1 230 ? -24.156 6.625 8.234 1 94.5 230 LEU B C 1
ATOM 4349 O O . LEU B 1 230 ? -24.609 5.887 9.109 1 94.5 230 LEU B O 1
ATOM 4353 N N . GLU B 1 231 ? -24.219 6.379 6.945 1 94.94 231 GLU B N 1
ATOM 4354 C CA . GLU B 1 231 ? -24.719 5.105 6.441 1 94.94 231 GLU B CA 1
ATOM 4355 C C . GLU B 1 231 ? -23.609 4.059 6.379 1 94.94 231 GLU B C 1
ATOM 4357 O O . GLU B 1 231 ? -22.5 4.359 5.961 1 94.94 231 GLU B O 1
ATOM 4362 N N . LEU B 1 232 ? -23.953 2.854 6.848 1 96.56 232 LEU B N 1
ATOM 4363 C CA . LEU B 1 232 ? -23 1.752 6.82 1 96.56 232 LEU B CA 1
ATOM 4364 C C . LEU B 1 232 ? -23.484 0.627 5.914 1 96.56 232 LEU B C 1
ATOM 4366 O O . LEU B 1 232 ? -24.688 0.346 5.863 1 96.56 232 LEU B O 1
ATOM 4370 N N . PRO B 1 233 ? -22.641 0.003 5.164 1 95.25 233 PRO B N 1
ATOM 4371 C CA . PRO B 1 233 ? -23 -1.24 4.48 1 95.25 233 PRO B CA 1
ATOM 4372 C C . PRO B 1 233 ? -23.203 -2.408 5.445 1 95.25 233 PRO B C 1
ATOM 4374 O O . PRO B 1 233 ? -22.875 -2.295 6.629 1 95.25 233 PRO B O 1
ATOM 4377 N N . PRO B 1 234 ? -23.812 -3.459 4.918 1 93.12 234 PRO B N 1
ATOM 4378 C CA . PRO B 1 234 ? -23.812 -4.66 5.754 1 93.12 234 PRO B CA 1
ATOM 4379 C C . PRO B 1 234 ? -22.391 -5.113 6.109 1 93.12 234 PRO B C 1
ATOM 4381 O O . PRO B 1 234 ? -21.5 -5.078 5.266 1 93.12 234 PRO B O 1
ATOM 4384 N N . LEU B 1 235 ? -22.141 -5.434 7.383 1 96.06 235 LEU B N 1
ATOM 4385 C CA . LEU B 1 235 ? -20.859 -5.867 7.895 1 96.06 235 LEU B CA 1
ATOM 4386 C C . LEU B 1 235 ? -20.953 -7.258 8.516 1 96.06 235 LEU B C 1
ATOM 4388 O O . LEU B 1 235 ? -21.906 -7.555 9.234 1 96.06 235 LEU B O 1
ATOM 4392 N N . ASP B 1 236 ? -20.047 -8.094 8.156 1 93.5 236 ASP B N 1
ATOM 4393 C CA . ASP B 1 236 ? -20.047 -9.461 8.648 1 93.5 236 ASP B CA 1
ATOM 4394 C C . ASP B 1 236 ? -18.625 -9.93 8.992 1 93.5 236 ASP B C 1
ATOM 4396 O O . ASP B 1 236 ? -17.75 -9.102 9.258 1 93.5 236 ASP B O 1
ATOM 4400 N N . GLU B 1 237 ? -18.391 -11.242 9.047 1 93.38 237 GLU B N 1
ATOM 4401 C CA . GLU B 1 237 ? -17.125 -11.812 9.484 1 93.38 237 GLU B CA 1
ATOM 4402 C C . GLU B 1 237 ? -16.016 -11.586 8.453 1 93.38 237 GLU B C 1
ATOM 4404 O O . GLU B 1 237 ? -14.844 -11.805 8.727 1 93.38 237 GLU B O 1
ATOM 4409 N N . ARG B 1 238 ? -16.375 -11.078 7.301 1 92.81 238 ARG B N 1
ATOM 4410 C CA . ARG B 1 238 ? -15.406 -10.781 6.246 1 92.81 238 ARG B CA 1
ATOM 4411 C C . ARG B 1 238 ? -15.328 -9.273 5.988 1 92.81 238 ARG B C 1
ATOM 4413 O O . ARG B 1 238 ? -15.25 -8.844 4.836 1 92.81 238 ARG B O 1
ATOM 4420 N N . SER B 1 239 ? -15.477 -8.547 7.082 1 96.31 239 SER B N 1
ATOM 4421 C CA . SER B 1 239 ? -15.406 -7.09 7.012 1 96.31 239 SER B CA 1
ATOM 4422 C C . SER B 1 239 ? -14.539 -6.523 8.133 1 96.31 239 SER B C 1
ATOM 4424 O O . SER B 1 239 ? -14.227 -7.223 9.102 1 96.31 239 SER B O 1
ATOM 4426 N N . ALA B 1 240 ? -14.094 -5.344 7.934 1 98.62 240 ALA B N 1
ATOM 4427 C CA . ALA B 1 240 ? -13.438 -4.527 8.945 1 98.62 240 ALA B CA 1
ATOM 4428 C C . ALA B 1 240 ? -13.922 -3.082 8.891 1 98.62 240 ALA B C 1
ATOM 4430 O O . ALA B 1 240 ? -14.43 -2.633 7.859 1 98.62 240 ALA B O 1
ATOM 4431 N N . ALA B 1 241 ? -13.812 -2.422 10.016 1 98.81 241 ALA B N 1
ATOM 4432 C CA . ALA B 1 241 ? -14.203 -1.017 10.094 1 98.81 241 ALA B CA 1
ATOM 4433 C C . ALA B 1 241 ? -13.094 -0.17 10.703 1 98.81 241 ALA B C 1
ATOM 4435 O O . ALA B 1 241 ? -12.578 -0.484 11.773 1 98.81 241 ALA B O 1
ATOM 4436 N N . VAL B 1 242 ? -12.727 0.862 10 1 98.75 242 VAL B N 1
ATOM 4437 C CA . VAL B 1 242 ? -11.719 1.803 10.484 1 98.75 242 VAL B CA 1
ATOM 4438 C C . VAL B 1 242 ? -12.305 3.209 10.539 1 98.75 242 VAL B C 1
ATOM 4440 O O . VAL B 1 242 ? -12.711 3.762 9.508 1 98.75 242 VAL B O 1
ATOM 4443 N N . LEU B 1 243 ? -12.352 3.732 11.719 1 97.25 243 LEU B N 1
ATOM 4444 C CA . LEU B 1 243 ? -12.898 5.07 11.93 1 97.25 243 LEU B CA 1
ATOM 4445 C C . LEU B 1 243 ? -11.781 6.113 11.953 1 97.25 243 LEU B C 1
ATOM 4447 O O . LEU B 1 243 ? -10.922 6.09 12.836 1 97.25 243 LEU B O 1
ATOM 4451 N N . LEU B 1 244 ? -11.852 6.98 10.977 1 93.38 244 LEU B N 1
ATOM 4452 C CA . LEU B 1 244 ? -10.867 8.039 10.828 1 93.38 244 LEU B CA 1
ATOM 4453 C C . LEU B 1 244 ? -11.484 9.406 11.117 1 93.38 244 LEU B C 1
ATOM 4455 O O . LEU B 1 244 ? -10.805 10.43 11.023 1 93.38 244 LEU B O 1
ATOM 4459 N N . VAL B 1 245 ? -12.688 9.469 11.484 1 82.62 245 VAL B N 1
ATOM 4460 C CA . VAL B 1 245 ? -13.406 10.719 11.719 1 82.62 245 VAL B CA 1
ATOM 4461 C C . VAL B 1 245 ? -12.961 11.336 13.039 1 82.62 245 VAL B C 1
ATOM 4463 O O . VAL B 1 245 ? -12.508 10.625 13.938 1 82.62 245 VAL B O 1
ATOM 4466 N N . HIS B 1 246 ? -13.031 12.609 13 1 78.56 246 HIS B N 1
ATOM 4467 C CA . HIS B 1 246 ? -12.711 13.336 14.219 1 78.56 246 HIS B CA 1
ATOM 4468 C C . HIS B 1 246 ? -13.945 14.039 14.781 1 78.56 246 HIS B C 1
ATOM 4470 O O . HIS B 1 246 ? -13.883 15.219 15.133 1 78.56 246 HIS B O 1
ATOM 4476 N N . ASP B 1 247 ? -15.055 13.383 14.75 1 79.38 247 ASP B N 1
ATOM 4477 C CA . ASP B 1 247 ? -16.344 13.844 15.266 1 79.38 247 ASP B CA 1
ATOM 4478 C C . ASP B 1 247 ? -16.922 12.836 16.25 1 79.38 247 ASP B C 1
ATOM 4480 O O . ASP B 1 247 ? -17.25 11.711 15.883 1 79.38 247 ASP B O 1
ATOM 4484 N N . TYR B 1 248 ? -17.188 13.281 17.453 1 82.44 248 TYR B N 1
ATOM 4485 C CA . TYR B 1 248 ? -17.594 12.406 18.547 1 82.44 248 TYR B CA 1
ATOM 4486 C C . TYR B 1 248 ? -18.938 11.75 18.234 1 82.44 248 TYR B C 1
ATOM 4488 O O . TYR B 1 248 ? -19.125 10.555 18.484 1 82.44 248 TYR B O 1
ATOM 4496 N N . ALA B 1 249 ? -19.797 12.555 17.734 1 85.69 249 ALA B N 1
ATOM 4497 C CA . ALA B 1 249 ? -21.125 12.023 17.453 1 85.69 249 ALA B CA 1
ATOM 4498 C C . ALA B 1 249 ? -21.047 10.875 16.453 1 85.69 249 ALA B C 1
ATOM 4500 O O . ALA B 1 249 ? -21.688 9.836 16.641 1 85.69 249 ALA B O 1
ATOM 4501 N N . HIS B 1 250 ? -20.312 11.07 15.43 1 89.56 250 HIS B N 1
ATOM 4502 C CA . HIS B 1 250 ? -20.141 10.023 14.43 1 89.56 250 HIS B CA 1
ATOM 4503 C C . HIS B 1 250 ? -19.406 8.82 15.016 1 89.56 250 HIS B C 1
ATOM 4505 O O . HIS B 1 250 ? -19.766 7.672 14.742 1 89.56 250 HIS B O 1
ATOM 4511 N N . GLU B 1 251 ? -18.375 9.062 15.773 1 91.12 251 GLU B N 1
ATOM 4512 C CA . GLU B 1 251 ? -17.609 7.984 16.375 1 91.12 251 GLU B CA 1
ATOM 4513 C C . GLU B 1 251 ? -18.484 7.102 17.266 1 91.12 251 GLU B C 1
ATOM 4515 O O . GLU B 1 251 ? -18.453 5.875 17.141 1 91.12 251 GLU B O 1
ATOM 4520 N N . LEU B 1 252 ? -19.281 7.77 18.109 1 92.5 252 LEU B N 1
ATOM 4521 C CA . LEU B 1 252 ? -20.141 7.031 19.031 1 92.5 252 LEU B CA 1
ATOM 4522 C C . LEU B 1 252 ? -21.203 6.242 18.281 1 92.5 252 LEU B C 1
ATOM 4524 O O . LEU B 1 252 ? -21.406 5.055 18.547 1 92.5 252 LEU B O 1
ATOM 4528 N N . SER B 1 253 ? -21.828 6.902 17.375 1 94.56 253 SER B N 1
ATOM 4529 C CA . SER B 1 253 ? -22.891 6.277 16.594 1 94.56 253 SER B CA 1
ATOM 4530 C C . SER B 1 253 ? -22.375 5.094 15.789 1 94.56 253 SER B C 1
ATOM 4532 O O . SER B 1 253 ? -22.938 4 15.844 1 94.56 253 SER B O 1
ATOM 4534 N N . VAL B 1 254 ? -21.281 5.258 15.086 1 96.62 254 VAL B N 1
ATOM 4535 C CA . VAL B 1 254 ? -20.734 4.23 14.211 1 96.62 254 VAL B CA 1
ATOM 4536 C C . VAL B 1 254 ? -20.188 3.078 15.047 1 96.62 254 VAL B C 1
ATOM 4538 O O . VAL B 1 254 ? -20.438 1.908 14.75 1 96.62 254 VAL B O 1
ATOM 4541 N N . LEU B 1 255 ? -19.422 3.393 16.094 1 96.81 255 LEU B N 1
ATOM 4542 C CA . LEU B 1 255 ? -18.859 2.34 16.938 1 96.81 255 LEU B CA 1
ATOM 4543 C C . LEU B 1 255 ? -19.969 1.503 17.562 1 96.81 255 LEU B C 1
ATOM 4545 O O . LEU B 1 255 ? -19.891 0.273 17.594 1 96.81 255 LEU B O 1
ATOM 4549 N N . GLY B 1 256 ? -21.016 2.203 18.078 1 95.81 256 GLY B N 1
ATOM 4550 C CA . GLY B 1 256 ? -22.141 1.481 18.641 1 95.81 256 GLY B CA 1
ATOM 4551 C C . GLY B 1 256 ? -22.75 0.477 17.672 1 95.81 256 GLY B C 1
ATOM 4552 O O . GLY B 1 256 ? -23.047 -0.657 18.062 1 95.81 256 GLY B O 1
ATOM 4553 N N . ARG B 1 257 ? -22.906 0.811 16.453 1 96.62 257 ARG B N 1
ATOM 4554 C CA . ARG B 1 257 ? -23.531 -0.03 15.438 1 96.62 257 ARG B CA 1
ATOM 4555 C C . ARG B 1 257 ? -22.578 -1.126 14.977 1 96.62 257 ARG B C 1
ATOM 4557 O O . ARG B 1 257 ? -22.984 -2.273 14.789 1 96.62 257 ARG B O 1
ATOM 4564 N N . VAL B 1 258 ? -21.312 -0.816 14.805 1 97.88 258 VAL B N 1
ATOM 4565 C CA . VAL B 1 258 ? -20.312 -1.775 14.32 1 97.88 258 VAL B CA 1
ATOM 4566 C C . VAL B 1 258 ? -20.094 -2.861 15.375 1 97.88 258 VAL B C 1
ATOM 4568 O O . VAL B 1 258 ? -19.906 -4.031 15.031 1 97.88 258 VAL B O 1
ATOM 4571 N N . LEU B 1 259 ? -20.109 -2.479 16.625 1 97.25 259 LEU B N 1
ATOM 4572 C CA . LEU B 1 259 ? -19.859 -3.404 17.719 1 97.25 259 LEU B CA 1
ATOM 4573 C C . LEU B 1 259 ? -20.969 -4.438 17.828 1 97.25 259 LEU B C 1
ATOM 4575 O O . LEU B 1 259 ? -20.812 -5.465 18.484 1 97.25 259 LEU B O 1
ATOM 4579 N N . GLU B 1 260 ? -22.109 -4.18 17.203 1 95.12 260 GLU B N 1
ATOM 4580 C CA . GLU B 1 260 ? -23.203 -5.133 17.156 1 95.12 260 GLU B CA 1
ATOM 4581 C C . GLU B 1 260 ? -22.984 -6.172 16.062 1 95.12 260 GLU B C 1
ATOM 4583 O O . GLU B 1 260 ? -23.75 -7.137 15.945 1 95.12 260 GLU B O 1
ATOM 4588 N N . THR B 1 261 ? -22.031 -6.047 15.234 1 96.44 261 THR B N 1
ATOM 4589 C CA . THR B 1 261 ? -21.719 -6.953 14.133 1 96.44 261 THR B CA 1
ATOM 4590 C C . THR B 1 261 ? -20.562 -7.883 14.492 1 96.44 261 THR B C 1
ATOM 4592 O O . THR B 1 261 ? -19.859 -7.641 15.469 1 96.44 261 THR B O 1
ATOM 4595 N N . PRO B 1 262 ? -20.391 -8.906 13.742 1 95.69 262 PRO B N 1
ATOM 4596 C CA . PRO B 1 262 ? -19.312 -9.844 14.055 1 95.69 262 PRO B CA 1
ATOM 4597 C C . PRO B 1 262 ? -17.984 -9.484 13.367 1 95.69 262 PRO B C 1
ATOM 4599 O O . PRO B 1 262 ? -17.141 -10.352 13.172 1 95.69 262 PRO B O 1
ATOM 4602 N N . VAL B 1 263 ? -17.781 -8.227 12.953 1 97.12 263 VAL B N 1
ATOM 4603 C CA . VAL B 1 263 ? -16.562 -7.832 12.266 1 97.12 263 VAL B CA 1
ATOM 4604 C C . VAL B 1 263 ? -15.344 -8.188 13.117 1 97.12 263 VAL B C 1
ATOM 4606 O O . VAL B 1 263 ? -15.344 -7.953 14.328 1 97.12 263 VAL B O 1
ATOM 4609 N N . PRO B 1 264 ? -14.336 -8.703 12.516 1 97.25 264 PRO B N 1
ATOM 4610 C CA . PRO B 1 264 ? -13.188 -9.18 13.289 1 97.25 264 PRO B CA 1
ATOM 4611 C C . PRO B 1 264 ? -12.203 -8.062 13.633 1 97.25 264 PRO B C 1
ATOM 4613 O O . PRO B 1 264 ? -11.297 -8.266 14.453 1 97.25 264 PRO B O 1
ATOM 4616 N N . TYR B 1 265 ? -12.375 -6.895 13.078 1 98.44 265 TYR B N 1
ATOM 4617 C CA . TYR B 1 265 ? -11.43 -5.805 13.312 1 98.44 265 TYR B CA 1
ATOM 4618 C C . TYR B 1 265 ? -12.141 -4.457 13.305 1 98.44 265 TYR B C 1
ATOM 4620 O O . TYR B 1 265 ? -12.828 -4.113 12.336 1 98.44 265 TYR B O 1
ATOM 4628 N N . ILE B 1 266 ? -11.992 -3.744 14.383 1 98.69 266 ILE B N 1
ATOM 4629 C CA . ILE B 1 266 ? -12.5 -2.389 14.555 1 98.69 266 ILE B CA 1
ATOM 4630 C C . ILE B 1 266 ? -11.375 -1.482 15.062 1 98.69 266 ILE B C 1
ATOM 4632 O O . ILE B 1 266 ? -10.75 -1.767 16.094 1 98.69 266 ILE B O 1
ATOM 4636 N N . ALA B 1 267 ? -11.094 -0.402 14.32 1 98.38 267 ALA B N 1
ATOM 4637 C CA . ALA B 1 267 ? -10.031 0.509 14.734 1 98.38 267 ALA B CA 1
ATOM 4638 C C . ALA B 1 267 ? -10.523 1.951 14.773 1 98.38 267 ALA B C 1
ATOM 4640 O O . ALA B 1 267 ? -11.32 2.363 13.922 1 98.38 267 ALA B O 1
ATOM 4641 N N . LEU B 1 268 ? -10.086 2.643 15.758 1 96.31 268 LEU B N 1
ATOM 4642 C CA . LEU B 1 268 ? -10.359 4.066 15.914 1 96.31 268 LEU B CA 1
ATOM 4643 C C . LEU B 1 268 ? -9.07 4.875 15.914 1 96.31 268 LEU B C 1
ATOM 4645 O O . LEU B 1 268 ? -8.211 4.688 16.781 1 96.31 268 LEU B O 1
ATOM 4649 N N . LEU B 1 269 ? -8.93 5.691 14.93 1 93.62 269 LEU B N 1
ATOM 4650 C CA . LEU B 1 269 ? -7.781 6.59 14.898 1 93.62 269 LEU B CA 1
ATOM 4651 C C . LEU B 1 269 ? -7.926 7.688 15.945 1 93.62 269 LEU B C 1
ATOM 4653 O O . LEU B 1 269 ? -8.719 8.617 15.773 1 93.62 269 LEU B O 1
ATOM 4657 N N . ALA B 1 270 ? -7.133 7.59 16.984 1 88.75 270 ALA B N 1
ATOM 4658 C CA . ALA B 1 270 ? -7.137 8.547 18.094 1 88.75 270 ALA B CA 1
ATOM 4659 C C . ALA B 1 270 ? -5.895 8.375 18.969 1 88.75 270 ALA B C 1
ATOM 4661 O O . ALA B 1 270 ? -5.273 7.309 18.969 1 88.75 270 ALA B O 1
ATOM 4662 N N . SER B 1 271 ? -5.543 9.438 19.578 1 84.75 271 SER B N 1
ATOM 4663 C CA . SER B 1 271 ? -4.555 9.297 20.641 1 84.75 271 SER B CA 1
ATOM 4664 C C . SER B 1 271 ? -5.066 8.383 21.75 1 84.75 271 SER B C 1
ATOM 4666 O O . SER B 1 271 ? -6.262 8.086 21.812 1 84.75 271 SER B O 1
ATOM 4668 N N . ARG B 1 272 ? -4.215 7.91 22.609 1 86.94 272 ARG B N 1
ATOM 4669 C CA . ARG B 1 272 ? -4.602 7.055 23.734 1 86.94 272 ARG B CA 1
ATOM 4670 C C . ARG B 1 272 ? -5.645 7.738 24.609 1 86.94 272 ARG B C 1
ATOM 4672 O O . ARG B 1 272 ? -6.645 7.121 24.984 1 86.94 272 ARG B O 1
ATOM 4679 N N . ARG B 1 273 ? -5.371 8.969 24.891 1 84.56 273 ARG B N 1
ATOM 4680 C CA . ARG B 1 273 ? -6.273 9.734 25.734 1 84.56 273 ARG B CA 1
ATOM 4681 C C . ARG B 1 273 ? -7.645 9.883 25.094 1 84.56 273 ARG B C 1
ATOM 4683 O O . ARG B 1 273 ? -8.672 9.594 25.719 1 84.56 273 ARG B O 1
ATOM 4690 N N . ARG B 1 274 ? -7.68 10.242 23.891 1 84.75 274 ARG B N 1
ATOM 4691 C CA . ARG B 1 274 ? -8.938 10.484 23.188 1 84.75 274 ARG B CA 1
ATOM 4692 C C . ARG B 1 274 ? -9.703 9.18 22.969 1 84.75 274 ARG B C 1
ATOM 4694 O O . ARG B 1 274 ? -10.914 9.125 23.172 1 84.75 274 ARG B O 1
ATOM 4701 N N . GLY B 1 275 ? -9.016 8.188 22.547 1 89.44 275 GLY B N 1
ATOM 4702 C CA . GLY B 1 275 ? -9.641 6.887 22.375 1 89.44 275 GLY B CA 1
ATOM 4703 C C . GLY B 1 275 ? -10.242 6.344 23.656 1 89.44 275 GLY B C 1
ATOM 4704 O O . GLY B 1 275 ? -11.359 5.828 23.656 1 89.44 275 GLY B O 1
ATOM 4705 N N . GLY B 1 276 ? -9.469 6.484 24.719 1 88.81 276 GLY B N 1
ATOM 4706 C CA . GLY B 1 276 ? -9.977 6.074 26.016 1 88.81 276 GLY B CA 1
ATOM 4707 C C . GLY B 1 276 ? -11.25 6.797 26.422 1 88.81 276 GLY B C 1
ATOM 4708 O O . GLY B 1 276 ? -12.172 6.191 26.984 1 88.81 276 GLY B O 1
ATOM 4709 N N . ALA B 1 277 ? -11.312 8.07 26.094 1 87.94 277 ALA B N 1
ATOM 4710 C CA . ALA B 1 277 ? -12.484 8.867 26.422 1 87.94 277 ALA B CA 1
ATOM 4711 C C . ALA B 1 277 ? -13.711 8.383 25.656 1 87.94 277 ALA B C 1
ATOM 4713 O O . ALA B 1 277 ? -14.812 8.297 26.203 1 87.94 277 ALA B O 1
ATOM 4714 N N . VAL B 1 278 ? -13.562 8.07 24.453 1 90.12 278 VAL B N 1
ATOM 4715 C CA . VAL B 1 278 ? -14.648 7.578 23.625 1 90.12 278 VAL B CA 1
ATOM 4716 C C . VAL B 1 278 ? -15.164 6.25 24.172 1 90.12 278 VAL B C 1
ATOM 4718 O O . VAL B 1 278 ? -16.375 6.062 24.312 1 90.12 278 VAL B O 1
ATOM 4721 N N . LEU B 1 279 ? -14.297 5.371 24.5 1 93.06 279 LEU B N 1
ATOM 4722 C CA . LEU B 1 279 ? -14.672 4.051 25 1 93.06 279 LEU B CA 1
ATOM 4723 C C . LEU B 1 279 ? -15.359 4.152 26.359 1 93.06 279 LEU B C 1
ATOM 4725 O O . LEU B 1 279 ? -16.328 3.439 26.625 1 93.06 279 LEU B O 1
ATOM 4729 N N . ARG B 1 280 ? -14.891 5.035 27.203 1 92.31 280 ARG B N 1
ATOM 4730 C CA . ARG B 1 280 ? -15.523 5.242 28.5 1 92.31 280 ARG B CA 1
ATOM 4731 C C . ARG B 1 280 ? -16.953 5.734 28.344 1 92.31 280 ARG B C 1
ATOM 4733 O O . ARG B 1 280 ? -17.859 5.277 29.047 1 92.31 280 ARG B O 1
ATOM 4740 N N . PHE B 1 281 ? -17.094 6.625 27.484 1 91.38 281 PHE B N 1
ATOM 4741 C CA . PHE B 1 281 ? -18.422 7.137 27.234 1 91.38 281 PHE B CA 1
ATOM 4742 C C . PHE B 1 281 ? -19.359 6.016 26.781 1 91.38 281 PHE B C 1
ATOM 4744 O O . PHE B 1 281 ? -20.5 5.918 27.25 1 91.38 281 PHE B O 1
ATOM 4751 N N . LEU B 1 282 ? -18.922 5.203 25.891 1 93.25 282 LEU B N 1
ATOM 4752 C CA . LEU B 1 282 ? -19.719 4.086 25.406 1 93.25 282 LEU B CA 1
ATOM 4753 C C . LEU B 1 282 ? -20.031 3.102 26.516 1 93.25 282 LEU B C 1
ATOM 4755 O O . LEU B 1 282 ? -21.141 2.541 26.578 1 93.25 282 LEU B O 1
ATOM 4759 N N . GLU B 1 283 ? -19.078 2.928 27.359 1 93.31 283 GLU B N 1
ATOM 4760 C CA . GLU B 1 283 ? -19.312 2.08 28.516 1 93.31 283 GLU B CA 1
ATOM 4761 C C . GLU B 1 283 ? -20.406 2.652 29.422 1 93.31 283 GLU B C 1
ATOM 4763 O O . GLU B 1 283 ? -21.312 1.932 29.844 1 93.31 283 GLU B O 1
ATOM 4768 N N . ASP B 1 284 ? -20.312 3.885 29.625 1 92.31 284 ASP B N 1
ATOM 4769 C CA . ASP B 1 284 ? -21.266 4.578 30.484 1 92.31 284 ASP B CA 1
ATOM 4770 C C . ASP B 1 284 ? -22.672 4.535 29.891 1 92.31 284 ASP B C 1
ATOM 4772 O O . ASP B 1 284 ? -23.672 4.645 30.609 1 92.31 284 ASP B O 1
ATOM 4776 N N . THR B 1 285 ? -22.672 4.371 28.656 1 90.06 285 THR B N 1
ATOM 4777 C CA . THR B 1 285 ? -23.969 4.391 27.984 1 90.06 285 THR B CA 1
ATOM 4778 C C . THR B 1 285 ? -24.5 2.971 27.781 1 90.06 285 THR B C 1
ATOM 4780 O O . THR B 1 285 ? -25.484 2.766 27.078 1 90.06 285 THR B O 1
ATOM 4783 N N . GLY B 1 286 ? -23.766 1.953 28.234 1 91.62 286 GLY B N 1
ATOM 4784 C CA . GLY B 1 286 ? -24.422 0.656 28.359 1 91.62 286 GLY B CA 1
ATOM 4785 C C . GLY B 1 286 ? -23.672 -0.445 27.609 1 91.62 286 GLY B C 1
ATOM 4786 O O . GLY B 1 286 ? -24.094 -1.608 27.656 1 91.62 286 GLY B O 1
ATOM 4787 N N . LEU B 1 287 ? -22.641 -0.217 26.906 1 91.94 287 LEU B N 1
ATOM 4788 C CA . LEU B 1 287 ? -21.906 -1.276 26.234 1 91.94 287 LEU B CA 1
ATOM 4789 C C . LEU B 1 287 ? -21 -2.025 27.203 1 91.94 287 LEU B C 1
ATOM 4791 O O . LEU B 1 287 ? -20.406 -1.417 28.094 1 91.94 287 LEU B O 1
ATOM 4795 N N . ASP B 1 288 ? -20.953 -3.264 27 1 92.44 288 ASP B N 1
ATOM 4796 C CA . ASP B 1 288 ? -20.156 -4.086 27.906 1 92.44 288 ASP B CA 1
ATOM 4797 C C . ASP B 1 288 ? -18.672 -3.93 27.625 1 92.44 288 ASP B C 1
ATOM 4799 O O . ASP B 1 288 ? -18.281 -3.684 26.469 1 92.44 288 ASP B O 1
ATOM 4803 N N . ALA B 1 289 ? -17.953 -4.145 28.625 1 90.44 289 ALA B N 1
ATOM 4804 C CA . ALA B 1 289 ? -16.5 -3.988 28.562 1 90.44 289 ALA B CA 1
ATOM 4805 C C . ALA B 1 289 ? -15.883 -4.969 27.562 1 90.44 289 ALA B C 1
ATOM 4807 O O . ALA B 1 289 ? -14.922 -4.633 26.859 1 90.44 289 ALA B O 1
ATOM 4808 N N . ALA B 1 290 ? -16.391 -6.055 27.516 1 91.62 290 ALA B N 1
ATOM 4809 C CA . ALA B 1 290 ? -15.891 -7.078 26.609 1 91.62 290 ALA B CA 1
ATOM 4810 C C . ALA B 1 290 ? -16.078 -6.664 25.156 1 91.62 290 ALA B C 1
ATOM 4812 O O . ALA B 1 290 ? -15.211 -6.922 24.312 1 91.62 290 ALA B O 1
ATOM 4813 N N . GLN B 1 291 ? -17.172 -6.07 24.859 1 92.44 291 GLN B N 1
ATOM 4814 C CA . GLN B 1 291 ? -17.422 -5.559 23.516 1 92.44 291 GLN B CA 1
ATOM 4815 C C . GLN B 1 291 ? -16.438 -4.453 23.156 1 92.44 291 GLN B C 1
ATOM 4817 O O . GLN B 1 291 ? -15.93 -4.406 22.031 1 92.44 291 GLN B O 1
ATOM 4822 N N . LEU B 1 292 ? -16.188 -3.676 24.141 1 95.06 292 LEU B N 1
ATOM 4823 C CA . LEU B 1 292 ? -15.359 -2.502 23.891 1 95.06 292 LEU B CA 1
ATOM 4824 C C . LEU B 1 292 ? -13.906 -2.904 23.656 1 95.06 292 LEU B C 1
ATOM 4826 O O . LEU B 1 292 ? -13.148 -2.174 23 1 95.06 292 LEU B O 1
ATOM 4830 N N . GLU B 1 293 ? -13.492 -4.074 24.172 1 94.19 293 GLU B N 1
ATOM 4831 C CA . GLU B 1 293 ? -12.141 -4.586 23.984 1 94.19 293 GLU B CA 1
ATOM 4832 C C . GLU B 1 293 ? -11.867 -4.902 22.516 1 94.19 293 GLU B C 1
ATOM 4834 O O . GLU B 1 293 ? -10.711 -5.043 22.109 1 94.19 293 GLU B O 1
ATOM 4839 N N . ARG B 1 294 ? -12.922 -4.965 21.719 1 96.56 294 ARG B N 1
ATOM 4840 C CA . ARG B 1 294 ? -12.789 -5.254 20.297 1 96.56 294 ARG B CA 1
ATOM 4841 C C . ARG B 1 294 ? -12.289 -4.035 19.531 1 96.56 294 ARG B C 1
ATOM 4843 O O . ARG B 1 294 ? -11.867 -4.145 18.391 1 96.56 294 ARG B O 1
ATOM 4850 N N . VAL B 1 295 ? -12.391 -2.887 20.188 1 97.62 295 VAL B N 1
ATOM 4851 C CA . VAL B 1 295 ? -11.969 -1.659 19.516 1 97.62 295 VAL B CA 1
ATOM 4852 C C . VAL B 1 295 ? -10.477 -1.427 19.734 1 97.62 295 VAL B C 1
ATOM 4854 O O . VAL B 1 295 ? -10.023 -1.317 20.875 1 97.62 295 VAL B O 1
ATOM 4857 N N . ARG B 1 296 ? -9.75 -1.386 18.672 1 97.31 296 ARG B N 1
ATOM 4858 C CA . ARG B 1 296 ? -8.32 -1.087 18.734 1 97.31 296 ARG B CA 1
ATOM 4859 C C . ARG B 1 296 ? -8.07 0.414 18.625 1 97.31 296 ARG B C 1
ATOM 4861 O O . ARG B 1 296 ? -8.328 1.019 17.578 1 97.31 296 ARG B O 1
ATOM 4868 N N . THR B 1 297 ? -7.531 1.012 19.672 1 95.31 297 THR B N 1
ATOM 4869 C CA . THR B 1 297 ? -7.188 2.428 19.734 1 95.31 297 THR B CA 1
ATOM 4870 C C . THR B 1 297 ? -6.109 2.668 20.797 1 95.31 297 THR B C 1
ATOM 4872 O O . THR B 1 297 ? -6.215 2.176 21.922 1 95.31 297 THR B O 1
ATOM 4875 N N . PRO B 1 298 ? -5.027 3.418 20.453 1 94.94 298 PRO B N 1
ATOM 4876 C CA . PRO B 1 298 ? -4.684 3.898 19.109 1 94.94 298 PRO B CA 1
ATOM 4877 C C . PRO B 1 298 ? -4.605 2.773 18.078 1 94.94 298 PRO B C 1
ATOM 4879 O O . PRO B 1 298 ? -4.324 1.627 18.438 1 94.94 298 PRO B O 1
ATOM 4882 N N . ALA B 1 299 ? -4.895 3.102 16.875 1 96 299 ALA B N 1
ATOM 4883 C CA . ALA B 1 299 ? -5.035 2.107 15.82 1 96 299 ALA B CA 1
ATOM 4884 C C . ALA B 1 299 ? -3.684 1.8 15.18 1 96 299 ALA B C 1
ATOM 4886 O O . ALA B 1 299 ? -2.885 2.707 14.93 1 96 299 ALA B O 1
ATOM 4887 N N . GLY B 1 300 ? -3.406 0.499 14.945 1 97.75 300 GLY B N 1
ATOM 4888 C CA . GLY B 1 300 ? -2.307 0.107 14.078 1 97.75 300 GLY B CA 1
ATOM 4889 C C . GLY B 1 300 ? -1.146 -0.516 14.828 1 97.75 300 GLY B C 1
ATOM 4890 O O . GLY B 1 300 ? -1.158 -0.578 16.062 1 97.75 300 GLY B O 1
ATOM 4891 N N . LEU B 1 301 ? -0.177 -1.047 14.102 1 97.75 301 LEU B N 1
ATOM 4892 C CA . LEU B 1 301 ? 1.11 -1.484 14.633 1 97.75 301 LEU B CA 1
ATOM 4893 C C . LEU B 1 301 ? 2.076 -0.31 14.758 1 97.75 301 LEU B C 1
ATOM 4895 O O . LEU B 1 301 ? 2.076 0.588 13.914 1 97.75 301 LEU B O 1
ATOM 4899 N N . ASP B 1 302 ? 2.887 -0.33 15.734 1 96.94 302 ASP B N 1
ATOM 4900 C CA . ASP B 1 302 ? 3.932 0.679 15.883 1 96.94 302 ASP B CA 1
ATOM 4901 C C . ASP B 1 302 ? 5.039 0.48 14.852 1 96.94 302 ASP B C 1
ATOM 4903 O O . ASP B 1 302 ? 6.023 -0.208 15.117 1 96.94 302 ASP B O 1
ATOM 4907 N N . LEU B 1 303 ? 4.91 1.149 13.719 1 96.81 303 LEU B N 1
ATOM 4908 C CA . LEU B 1 303 ? 5.922 1.049 12.672 1 96.81 303 LEU B CA 1
ATOM 4909 C C . LEU B 1 303 ? 6.816 2.283 12.664 1 96.81 303 LEU B C 1
ATOM 4911 O O . LEU B 1 303 ? 7.766 2.359 11.875 1 96.81 303 LEU B O 1
ATOM 4915 N N . GLY B 1 304 ? 6.492 3.25 13.453 1 94 304 GLY B N 1
ATOM 4916 C CA . GLY B 1 304 ? 7.398 4.367 13.672 1 94 304 GLY B CA 1
ATOM 4917 C C . GLY B 1 304 ? 7.113 5.551 12.766 1 94 304 GLY B C 1
ATOM 4918 O O . GLY B 1 304 ? 7.848 6.543 12.789 1 94 304 GLY B O 1
ATOM 4919 N N . MET B 1 305 ? 6.102 5.512 11.961 1 90.81 305 MET B N 1
ATOM 4920 C CA . MET B 1 305 ? 5.773 6.625 11.07 1 90.81 305 MET B CA 1
ATOM 4921 C C . MET B 1 305 ? 4.539 7.371 11.57 1 90.81 305 MET B C 1
ATOM 4923 O O . MET B 1 305 ? 3.617 6.758 12.117 1 90.81 305 MET B O 1
ATOM 4927 N N . SER B 1 306 ? 4.5 8.68 11.258 1 86.44 306 SER B N 1
ATOM 4928 C CA . SER B 1 306 ? 3.385 9.492 11.727 1 86.44 306 SER B CA 1
ATOM 4929 C C . SER B 1 306 ? 2.715 10.227 10.57 1 86.44 306 SER B C 1
ATOM 4931 O O . SER B 1 306 ? 1.742 10.953 10.773 1 86.44 306 SER B O 1
ATOM 4933 N N . SER B 1 307 ? 3.195 10.078 9.344 1 88.81 307 SER B N 1
ATOM 4934 C CA . SER B 1 307 ? 2.529 10.648 8.18 1 88.81 307 SER B CA 1
ATOM 4935 C C . SER B 1 307 ? 1.212 9.938 7.891 1 88.81 307 SER B C 1
ATOM 4937 O O . SER B 1 307 ? 0.973 8.836 8.391 1 88.81 307 SER B O 1
ATOM 4939 N N . PRO B 1 308 ? 0.339 10.57 7.082 1 92.06 308 PRO B N 1
ATOM 4940 C CA . PRO B 1 308 ? -0.933 9.914 6.754 1 92.06 308 PRO B CA 1
ATOM 4941 C C . PRO B 1 308 ? -0.748 8.523 6.16 1 92.06 308 PRO B C 1
ATOM 4943 O O . PRO B 1 308 ? -1.381 7.566 6.609 1 92.06 308 PRO B O 1
ATOM 4946 N N . ALA B 1 309 ? 0.142 8.359 5.242 1 96.19 309 ALA B N 1
ATOM 4947 C CA . ALA B 1 309 ? 0.384 7.059 4.633 1 96.19 309 ALA B CA 1
ATOM 4948 C C . ALA B 1 309 ? 1.032 6.098 5.629 1 96.19 309 ALA B C 1
ATOM 4950 O O . ALA B 1 309 ? 0.779 4.891 5.594 1 96.19 309 ALA B O 1
ATOM 4951 N N . GLY B 1 310 ? 1.928 6.668 6.496 1 96 310 GLY B N 1
ATOM 4952 C CA . GLY B 1 310 ? 2.502 5.848 7.551 1 96 310 GLY B CA 1
ATOM 4953 C C . GLY B 1 310 ? 1.462 5.293 8.508 1 96 310 GLY B C 1
ATOM 4954 O O . GLY B 1 310 ? 1.513 4.117 8.875 1 96 310 GLY B O 1
ATOM 4955 N N . ILE B 1 311 ? 0.541 6.156 8.891 1 95.44 311 ILE B N 1
ATOM 4956 C CA . ILE B 1 311 ? -0.559 5.738 9.758 1 95.44 311 ILE B CA 1
ATOM 4957 C C . ILE B 1 311 ? -1.403 4.684 9.047 1 95.44 311 ILE B C 1
ATOM 4959 O O . ILE B 1 311 ? -1.772 3.67 9.641 1 95.44 311 ILE B O 1
ATOM 4963 N N . ALA B 1 312 ? -1.693 4.93 7.766 1 98.25 312 ALA B N 1
ATOM 4964 C CA . ALA B 1 312 ? -2.467 3.986 6.965 1 98.25 312 ALA B CA 1
ATOM 4965 C C . ALA B 1 312 ? -1.788 2.619 6.918 1 98.25 312 ALA B C 1
ATOM 4967 O O . ALA B 1 312 ? -2.445 1.588 7.082 1 98.25 312 ALA B O 1
ATOM 4968 N N . LEU B 1 313 ? -0.489 2.594 6.699 1 98.62 313 LEU B N 1
ATOM 4969 C CA . LEU B 1 313 ? 0.268 1.347 6.668 1 98.62 313 LEU B CA 1
ATOM 4970 C C . LEU B 1 313 ? 0.201 0.637 8.016 1 98.62 313 LEU B C 1
ATOM 4972 O O . LEU B 1 313 ? 0.042 -0.584 8.07 1 98.62 313 LEU B O 1
ATOM 4976 N N . SER B 1 314 ? 0.334 1.426 9.055 1 98.38 314 SER B N 1
ATOM 4977 C CA . SER B 1 314 ? 0.236 0.902 10.414 1 98.38 314 SER B CA 1
ATOM 4978 C C . SER B 1 314 ? -1.102 0.206 10.648 1 98.38 314 SER B C 1
ATOM 4980 O O . SER B 1 314 ? -1.143 -0.931 11.117 1 98.38 314 SER B O 1
ATOM 4982 N N . ILE B 1 315 ? -2.143 0.836 10.273 1 98.62 315 ILE B N 1
ATOM 4983 C CA . ILE B 1 315 ? -3.494 0.331 10.492 1 98.62 315 ILE B CA 1
ATOM 4984 C C . ILE B 1 315 ? -3.719 -0.917 9.641 1 98.62 315 ILE B C 1
ATOM 4986 O O . ILE B 1 315 ? -4.203 -1.936 10.141 1 98.62 315 ILE B O 1
ATOM 4990 N N . LEU B 1 316 ? -3.379 -0.889 8.367 1 98.81 316 LEU B N 1
ATOM 4991 C CA . LEU B 1 316 ? -3.59 -2.035 7.488 1 98.81 316 LEU B CA 1
ATOM 4992 C C . LEU B 1 316 ? -2.783 -3.238 7.965 1 98.81 316 LEU B C 1
ATOM 4994 O O . LEU B 1 316 ? -3.268 -4.371 7.918 1 98.81 316 LEU B O 1
ATOM 4998 N N . SER B 1 317 ? -1.518 -2.982 8.367 1 98.69 317 SER B N 1
ATOM 4999 C CA . SER B 1 317 ? -0.683 -4.078 8.852 1 98.69 317 SER B CA 1
ATOM 5000 C C . SER B 1 317 ? -1.321 -4.773 10.047 1 98.69 317 SER B C 1
ATOM 5002 O O . SER B 1 317 ? -1.335 -6.004 10.125 1 98.69 317 SER B O 1
ATOM 5004 N N . GLU B 1 318 ? -1.842 -4.004 10.969 1 98.56 318 GLU B N 1
ATOM 5005 C CA . GLU B 1 318 ? -2.52 -4.574 12.133 1 98.56 318 GLU B CA 1
ATOM 5006 C C . GLU B 1 318 ? -3.773 -5.34 11.711 1 98.56 318 GLU B C 1
ATOM 5008 O O . GLU B 1 318 ? -4.012 -6.457 12.188 1 98.56 318 GLU B O 1
ATOM 5013 N N . LEU B 1 319 ? -4.559 -4.707 10.852 1 98.62 319 LEU B N 1
ATOM 5014 C CA . LEU B 1 319 ? -5.781 -5.324 10.359 1 98.62 319 LEU B CA 1
ATOM 5015 C C . LEU B 1 319 ? -5.496 -6.695 9.758 1 98.62 319 LEU B C 1
ATOM 5017 O O . LEU B 1 319 ? -6.133 -7.684 10.125 1 98.62 319 LEU B O 1
ATOM 5021 N N . VAL B 1 320 ? -4.527 -6.793 8.867 1 98.12 320 VAL B N 1
ATOM 5022 C CA . VAL B 1 320 ? -4.184 -8.039 8.188 1 98.12 320 VAL B CA 1
ATOM 5023 C C . VAL B 1 320 ? -3.656 -9.047 9.203 1 98.12 320 VAL B C 1
ATOM 5025 O O . VAL B 1 320 ? -4.051 -10.219 9.18 1 98.12 320 VAL B O 1
ATOM 5028 N N . GLN B 1 321 ? -2.75 -8.555 10.078 1 97.44 321 GLN B N 1
ATOM 5029 C CA . GLN B 1 321 ? -2.184 -9.414 11.109 1 97.44 321 GLN B CA 1
ATOM 5030 C C . GLN B 1 321 ? -3.283 -10.055 11.953 1 97.44 321 GLN B C 1
ATOM 5032 O O . GLN B 1 321 ? -3.246 -11.258 12.211 1 97.44 321 GLN B O 1
ATOM 5037 N N . VAL B 1 322 ? -4.258 -9.328 12.367 1 97.31 322 VAL B N 1
ATOM 5038 C CA . VAL B 1 322 ? -5.332 -9.781 13.234 1 97.31 322 VAL B CA 1
ATOM 5039 C C . VAL B 1 322 ? -6.234 -10.758 12.484 1 97.31 322 VAL B C 1
ATOM 5041 O O . VAL B 1 322 ? -6.547 -11.836 12.984 1 97.31 322 VAL B O 1
ATOM 5044 N N . VAL B 1 323 ? -6.656 -10.414 11.289 1 96.31 323 VAL B N 1
ATOM 5045 C CA . VAL B 1 323 ? -7.625 -11.188 10.531 1 96.31 323 VAL B CA 1
ATOM 5046 C C . VAL B 1 323 ? -6.992 -12.492 10.055 1 96.31 323 VAL B C 1
ATOM 5048 O O . VAL B 1 323 ? -7.645 -13.539 10.039 1 96.31 323 VAL B O 1
ATOM 5051 N N . GLN B 1 324 ? -5.66 -12.43 9.695 1 94.38 324 GLN B N 1
ATOM 5052 C CA . GLN B 1 324 ? -4.996 -13.602 9.125 1 94.38 324 GLN B CA 1
ATOM 5053 C C . GLN B 1 324 ? -4.27 -14.398 10.203 1 94.38 324 GLN B C 1
ATOM 5055 O O . GLN B 1 324 ? -3.773 -15.5 9.938 1 94.38 324 GLN B O 1
ATOM 5060 N N . GLY B 1 325 ? -4.141 -13.859 11.422 1 94 325 GLY B N 1
ATOM 5061 C CA . GLY B 1 325 ? -3.566 -14.586 12.539 1 94 325 GLY B CA 1
ATOM 5062 C C . GLY B 1 325 ? -2.049 -14.578 12.539 1 94 325 GLY B C 1
ATOM 5063 O O . GLY B 1 325 ? -1.418 -15.594 12.859 1 94 325 GLY B O 1
ATOM 5064 N N . GLY B 1 326 ? -1.404 -13.508 12.188 1 93.25 326 GLY B N 1
ATOM 5065 C CA . GLY B 1 326 ? 0.042 -13.375 12.266 1 93.25 326 GLY B CA 1
ATOM 5066 C C . GLY B 1 326 ? 0.531 -12.938 13.625 1 93.25 326 GLY B C 1
ATOM 5067 O O . GLY B 1 326 ? -0.259 -12.477 14.461 1 93.25 326 GLY B O 1
ATOM 5068 N N . SER B 1 327 ? 1.856 -13.016 13.898 1 93.38 327 SER B N 1
ATOM 5069 C CA . SER B 1 327 ? 2.43 -12.664 15.195 1 93.38 327 SER B CA 1
ATOM 5070 C C . SER B 1 327 ? 2.979 -11.242 15.188 1 93.38 327 SER B C 1
ATOM 5072 O O . SER B 1 327 ? 3.285 -10.68 16.234 1 93.38 327 SER B O 1
ATOM 5074 N N . ALA B 1 328 ? 3.117 -10.625 14.023 1 93.56 328 ALA B N 1
ATOM 5075 C CA . ALA B 1 328 ? 3.703 -9.305 13.805 1 93.56 328 ALA B CA 1
ATOM 5076 C C . ALA B 1 328 ? 5.184 -9.297 14.172 1 93.56 328 ALA B C 1
ATOM 5078 O O . ALA B 1 328 ? 5.801 -8.234 14.266 1 93.56 328 ALA B O 1
ATOM 5079 N N . GLN B 1 329 ? 5.754 -10.438 14.438 1 94.19 329 GLN B N 1
ATOM 5080 C CA . GLN B 1 329 ? 7.188 -10.555 14.664 1 94.19 329 GLN B CA 1
ATOM 5081 C C . GLN B 1 329 ? 7.941 -10.773 13.359 1 94.19 329 GLN B C 1
ATOM 5083 O O . GLN B 1 329 ? 7.379 -11.289 12.391 1 94.19 329 GLN B O 1
ATOM 5088 N N . PRO B 1 330 ? 9.195 -10.312 13.352 1 94.25 330 PRO B N 1
ATOM 5089 C CA . PRO B 1 330 ? 9.977 -10.578 12.141 1 94.25 330 PRO B CA 1
ATOM 5090 C C . PRO B 1 330 ? 10.047 -12.07 11.805 1 94.25 330 PRO B C 1
ATOM 5092 O O . PRO B 1 330 ? 10.289 -12.898 12.688 1 94.25 330 PRO B O 1
ATOM 5095 N N . LEU B 1 331 ? 9.789 -12.398 10.578 1 92.88 331 LEU B N 1
ATOM 5096 C CA . LEU B 1 331 ? 9.812 -13.781 10.133 1 92.88 331 LEU B CA 1
ATOM 5097 C C . LEU B 1 331 ? 11.188 -14.398 10.344 1 92.88 331 LEU B C 1
ATOM 5099 O O . LEU B 1 331 ? 11.305 -15.602 10.609 1 92.88 331 LEU B O 1
ATOM 5103 N N . ALA B 1 332 ? 12.227 -13.578 10.242 1 90.81 332 ALA B N 1
ATOM 5104 C CA . ALA B 1 332 ? 13.594 -14.055 10.406 1 90.81 332 ALA B CA 1
ATOM 5105 C C . ALA B 1 332 ? 13.859 -14.508 11.836 1 90.81 332 ALA B C 1
ATOM 5107 O O . ALA B 1 332 ? 14.781 -15.281 12.094 1 90.81 332 ALA B O 1
ATOM 5108 N N . ALA B 1 333 ? 13.156 -13.977 12.805 1 84.94 333 ALA B N 1
ATOM 5109 C CA . ALA B 1 333 ? 13.383 -14.258 14.219 1 84.94 333 ALA B CA 1
ATOM 5110 C C . ALA B 1 333 ? 12.641 -15.523 14.648 1 84.94 333 ALA B C 1
ATOM 5112 O O . ALA B 1 333 ? 12.836 -16.016 15.758 1 84.94 333 ALA B O 1
ATOM 5113 N N . HIS B 1 334 ? 11.75 -15.93 13.836 1 72.06 334 HIS B N 1
ATOM 5114 C CA . HIS B 1 334 ? 10.938 -17.078 14.219 1 72.06 334 HIS B CA 1
ATOM 5115 C C . HIS B 1 334 ? 11.781 -18.344 14.344 1 72.06 334 HIS B C 1
ATOM 5117 O O . HIS B 1 334 ? 12.617 -18.625 13.477 1 72.06 334 HIS B O 1
ATOM 5123 N N . ASP B 1 335 ? 11.906 -18.688 15.633 1 60.09 335 ASP B N 1
ATOM 5124 C CA . ASP B 1 335 ? 12.43 -20.047 15.797 1 60.09 335 ASP B CA 1
ATOM 5125 C C . ASP B 1 335 ? 11.43 -21.078 15.297 1 60.09 335 ASP B C 1
ATOM 5127 O O . ASP B 1 335 ? 10.445 -21.391 15.977 1 60.09 335 ASP B O 1
ATOM 5131 N N . TRP B 1 336 ? 11.25 -21.172 14.109 1 48.34 336 TRP B N 1
ATOM 5132 C CA . TRP B 1 336 ? 10.211 -22 13.5 1 48.34 336 TRP B CA 1
ATOM 5133 C C . TRP B 1 336 ? 10.312 -23.438 13.961 1 48.34 336 TRP B C 1
ATOM 5135 O O . TRP B 1 336 ? 9.461 -24.266 13.617 1 48.34 336 TRP B O 1
ATOM 5145 N N . ARG B 1 337 ? 11.414 -23.812 14.594 1 46.06 337 ARG B N 1
ATOM 5146 C CA . ARG B 1 337 ? 11.414 -25.141 15.195 1 46.06 337 ARG B CA 1
ATOM 5147 C C . ARG B 1 337 ? 10.242 -25.312 16.156 1 46.06 337 ARG B C 1
ATOM 5149 O O . ARG B 1 337 ? 9.969 -26.422 16.625 1 46.06 337 ARG B O 1
ATOM 5156 N N . ARG B 1 338 ? 9.703 -24.25 16.75 1 40.06 338 ARG B N 1
ATOM 5157 C CA . ARG B 1 338 ? 8.609 -24.469 17.688 1 40.06 338 ARG B CA 1
ATOM 5158 C C . ARG B 1 338 ? 7.266 -24.531 16.969 1 40.06 338 ARG B C 1
ATOM 5160 O O . ARG B 1 338 ? 6.918 -23.609 16.219 1 40.06 338 ARG B O 1
ATOM 5167 N N . PRO B 1 339 ? 6.59 -25.594 16.906 1 38.41 339 PRO B N 1
ATOM 5168 C CA . PRO B 1 339 ? 5.258 -25.734 16.312 1 38.41 339 PRO B CA 1
ATOM 5169 C C . PRO B 1 339 ? 4.312 -24.594 16.703 1 38.41 339 PRO B C 1
ATOM 5171 O O . PRO B 1 339 ? 4.473 -23.984 17.75 1 38.41 339 PRO B O 1
ATOM 5174 N N . ALA B 1 340 ? 3.668 -23.844 15.734 1 36.84 340 ALA B N 1
ATOM 5175 C CA . ALA B 1 340 ? 2.553 -22.969 16.078 1 36.84 340 ALA B CA 1
ATOM 5176 C C . ALA B 1 340 ? 1.78 -23.516 17.281 1 36.84 340 ALA B C 1
ATOM 5178 O O . ALA B 1 340 ? 1.52 -24.719 17.359 1 36.84 340 ALA B O 1
ATOM 5179 N N . PRO B 1 341 ? 1.678 -22.719 18.359 1 29.47 341 PRO B N 1
ATOM 5180 C CA . PRO B 1 341 ? 0.823 -23.328 19.375 1 29.47 341 PRO B CA 1
ATOM 5181 C C . PRO B 1 341 ? -0.542 -23.734 18.828 1 29.47 341 PRO B C 1
ATOM 5183 O O . PRO B 1 341 ? -1.075 -23.078 17.922 1 29.47 341 PRO B O 1
ATOM 5186 N N . THR B 1 342 ? -0.765 -25.078 18.672 1 29.78 342 THR B N 1
ATOM 5187 C CA . THR B 1 342 ? -2.113 -25.609 18.5 1 29.78 342 THR B CA 1
ATOM 5188 C C . THR B 1 342 ? -3.102 -24.875 19.406 1 29.78 342 THR B C 1
ATOM 5190 O O . THR B 1 342 ? -3.031 -24.984 20.625 1 29.78 342 THR B O 1
ATOM 5193 N N . GLY B 1 343 ? -3.312 -2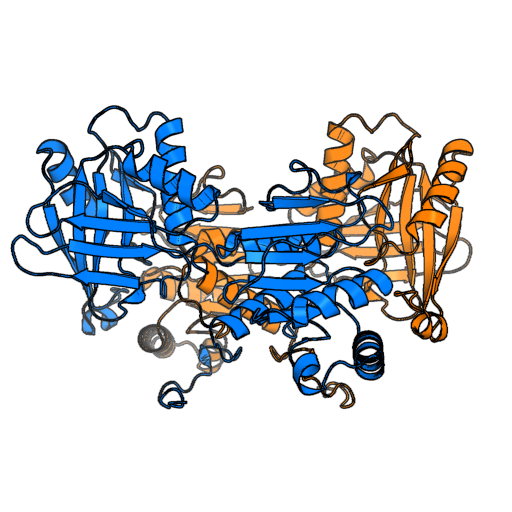3.516 19.266 1 24.06 343 GLY B N 1
ATOM 5194 C CA . GLY B 1 343 ? -4.578 -23.234 19.922 1 24.06 343 GLY B CA 1
ATOM 5195 C C . GLY B 1 343 ? -5.75 -23.969 19.297 1 24.06 343 GLY B C 1
ATOM 5196 O O . GLY B 1 343 ? -5.688 -24.391 18.141 1 24.06 343 GLY B O 1
#